Protein AF-A0A643K6E1-F1 (afdb_monomer_lite)

Radius of gyration: 36.82 Å; chains: 1; bounding box: 68×81×130 Å

pLDDT: mean 70.3, std 24.77, range [19.83, 98.0]

Sequence (650 aa):
MRYVAIFIIVLSTVAVGVPTPVGAVDEVTYEGALITMPAPTERKHLENTEQILSAVGIETKQHASMFFLRDGTQYLVLSDTEPSVGEATVSGVEVLPADGGMGIIAASDLDIDETGTKVPLEKVEKNPEQYKFQFIQVTGSITQLSHTIDAADGKYVVQESTAGISETREPFSLIEGPGREGRWATVNLSMAKQEGNLDNKPAGQLPITTTSIGLSNHETRWWMSTNATVNMVVLSGGNSGVGAVVGTVTPLSTKVSSLEELSAHSGEVVMVTTNAVGSSISSQETLLSATRCAPSSITNPVTGCLPVPTDGVVHSGVLFDPSVQKPTDLVYYAGVSNKIQNTPVTPEKGTYRLTGRVVDASRIDPRLEGSALIVYDRERVGGLATSSRIANQAESKLTEYIQEQQLSSESEWNTIEASASASASVNNQTTTPSSGSNRTNQTGTSAPTNSNTSDGNEASQETSQPPNASVVDAEFTQNPISSDSTTLQVTIENTGGAGSTIVDVTVGSSSSSEKLKVPAETTVTKDVSVDFPVPSSESVSEKSVDVDVEQIDVGTLTWRSPDKPLNKANPVSSVTNSLQKVAGDEETREILGVYTGLFGGVLLVSAVIVSLIDMVGKLLGKPRLEMEYELHLWVSAVVVLGFTYLLLPT

Structure (mmCIF, N/CA/C/O backbone):
data_AF-A0A643K6E1-F1
#
_entry.id   AF-A0A643K6E1-F1
#
loop_
_atom_site.group_PDB
_atom_site.id
_atom_site.type_symbol
_atom_site.label_atom_id
_atom_site.label_alt_id
_atom_site.label_comp_id
_atom_site.label_asym_id
_atom_site.label_entity_id
_atom_site.label_seq_id
_atom_site.pdbx_PDB_ins_code
_atom_site.Cartn_x
_atom_site.Cartn_y
_atom_site.Cartn_z
_atom_site.occupancy
_atom_site.B_iso_or_equiv
_atom_site.auth_seq_id
_atom_site.auth_comp_id
_atom_site.auth_asym_id
_atom_site.auth_atom_id
_atom_site.pdbx_PDB_model_num
ATOM 1 N N . MET A 1 1 ? -4.272 29.211 14.177 1.00 30.44 1 MET A N 1
ATOM 2 C CA . MET A 1 1 ? -3.377 28.794 15.284 1.00 30.44 1 MET A CA 1
ATOM 3 C C . MET A 1 1 ? -4.156 28.508 16.573 1.00 30.44 1 MET A C 1
ATOM 5 O O . MET A 1 1 ? -3.934 29.158 17.584 1.00 30.44 1 MET A O 1
ATOM 9 N N . ARG A 1 2 ? -5.073 27.538 16.530 1.00 28.27 2 ARG A N 1
ATOM 10 C CA . ARG A 1 2 ? -5.650 26.755 17.642 1.00 28.27 2 ARG A CA 1
ATOM 11 C C . ARG A 1 2 ? -6.200 25.486 16.967 1.00 28.27 2 ARG A C 1
ATOM 13 O O . ARG A 1 2 ? -6.609 25.610 15.818 1.00 28.27 2 ARG A O 1
ATOM 20 N N . TYR A 1 3 ? -6.178 24.342 17.650 1.00 29.16 3 TYR A N 1
ATOM 21 C CA . TYR A 1 3 ? -6.481 22.980 17.159 1.00 29.16 3 TYR A CA 1
ATOM 22 C C . TYR A 1 3 ? -5.308 22.232 16.510 1.00 29.16 3 TYR A C 1
ATOM 24 O O . TYR A 1 3 ? -5.228 22.180 15.297 1.00 29.16 3 TYR A O 1
ATOM 32 N N . VAL A 1 4 ? -4.424 21.663 17.339 1.00 26.27 4 VAL A N 1
ATOM 33 C CA . VAL A 1 4 ? -3.998 20.244 17.315 1.00 26.27 4 VAL A CA 1
ATOM 34 C C . VAL A 1 4 ? -3.406 19.976 18.703 1.00 26.27 4 VAL A C 1
ATOM 36 O O . VAL A 1 4 ? -2.278 20.353 18.996 1.00 26.27 4 VAL A O 1
ATOM 39 N N . ALA A 1 5 ? -4.216 19.426 19.602 1.00 26.98 5 ALA A N 1
ATOM 40 C CA . ALA A 1 5 ? -3.776 18.900 20.894 1.00 26.98 5 ALA A CA 1
ATOM 41 C C . ALA A 1 5 ? -4.833 17.911 21.397 1.00 26.98 5 ALA A C 1
ATOM 43 O O . ALA A 1 5 ? -5.481 18.136 22.412 1.00 26.98 5 ALA A O 1
ATOM 44 N N . ILE A 1 6 ? -5.063 16.844 20.633 1.00 32.84 6 ILE A N 1
ATOM 45 C CA . ILE A 1 6 ? -5.783 15.659 21.104 1.00 32.84 6 ILE A CA 1
ATOM 46 C C . ILE A 1 6 ? -5.034 14.459 20.536 1.00 32.84 6 ILE A C 1
ATOM 48 O O . ILE A 1 6 ? -5.411 13.958 19.491 1.00 32.84 6 ILE A O 1
ATOM 52 N N . PHE A 1 7 ? -3.928 14.066 21.174 1.00 31.38 7 PHE A N 1
ATOM 53 C CA . PHE A 1 7 ? -3.406 12.692 21.115 1.00 31.38 7 PHE A CA 1
ATOM 54 C C . PHE A 1 7 ? -2.335 12.443 22.191 1.00 31.38 7 PHE A C 1
ATOM 56 O O . PHE A 1 7 ? -1.232 12.002 21.910 1.00 31.38 7 PHE A O 1
ATOM 63 N N . ILE A 1 8 ? -2.653 12.733 23.456 1.00 26.69 8 ILE A N 1
ATOM 64 C CA . ILE A 1 8 ? -1.998 12.108 24.618 1.00 26.69 8 ILE A CA 1
ATOM 65 C C . ILE A 1 8 ? -3.098 11.914 25.664 1.00 26.69 8 ILE A C 1
ATOM 67 O O . ILE A 1 8 ? -3.425 12.834 26.411 1.00 26.69 8 ILE A O 1
ATOM 71 N N . ILE A 1 9 ? -3.717 10.732 25.688 1.00 31.22 9 ILE A N 1
ATOM 72 C CA . ILE A 1 9 ? -4.581 10.348 26.805 1.00 31.22 9 ILE A CA 1
ATOM 73 C C . ILE A 1 9 ? -3.677 10.100 28.013 1.00 31.22 9 ILE A C 1
ATOM 75 O O . ILE A 1 9 ? -2.795 9.241 28.007 1.00 31.22 9 ILE A O 1
ATOM 79 N N . VAL A 1 10 ? -3.909 10.915 29.035 1.00 28.48 10 VAL A N 1
ATOM 80 C CA . VAL A 1 10 ? -3.320 10.856 30.368 1.00 28.48 10 VAL A CA 1
ATOM 81 C C . VAL A 1 10 ? -3.734 9.540 31.029 1.00 28.48 10 VAL A C 1
ATOM 83 O O . VAL A 1 10 ? -4.832 9.415 31.561 1.00 28.48 10 VAL A O 1
ATOM 86 N N . LEU A 1 11 ? -2.843 8.548 31.001 1.00 36.69 11 LEU A N 1
ATOM 87 C CA . LEU A 1 11 ? -2.922 7.369 31.860 1.00 36.69 11 LEU A CA 1
ATOM 88 C C . LEU A 1 11 ? -2.143 7.670 33.146 1.00 36.69 11 LEU A C 1
ATOM 90 O O . LEU A 1 11 ? -0.964 7.349 33.282 1.00 36.69 11 LEU A O 1
ATOM 94 N N . SER A 1 12 ? -2.790 8.341 34.092 1.00 32.84 12 SER A N 1
ATOM 95 C CA . SER A 1 12 ? -2.248 8.491 35.440 1.00 32.84 12 SER A CA 1
ATOM 96 C C . SER A 1 12 ? -3.366 8.399 36.467 1.00 32.84 12 SER A C 1
ATOM 98 O O . SER A 1 12 ? -4.332 9.152 36.402 1.00 32.84 12 SER A O 1
ATOM 100 N N . THR A 1 13 ? -3.157 7.506 37.438 1.00 34.38 13 THR A N 1
ATOM 101 C CA . THR A 1 13 ? -3.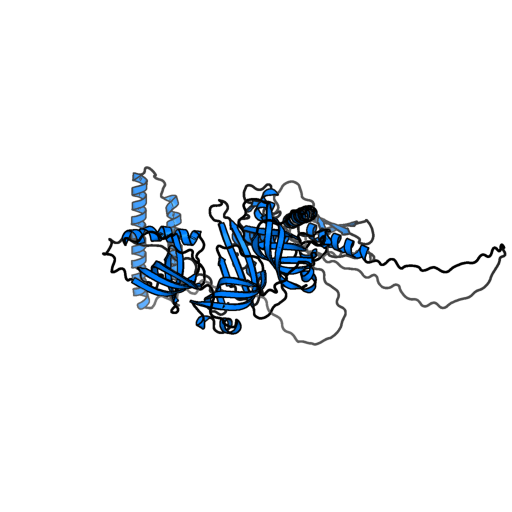959 7.239 38.645 1.00 34.38 13 THR A CA 1
ATOM 102 C C . THR A 1 13 ? -5.128 6.255 38.508 1.00 34.38 13 THR A C 1
ATOM 104 O O . THR A 1 13 ? -6.267 6.564 38.831 1.00 34.38 13 THR A O 1
ATOM 107 N N . VAL A 1 14 ? -4.816 4.989 38.205 1.00 36.59 14 VAL A N 1
ATOM 108 C CA . VAL A 1 14 ? -5.531 3.902 38.897 1.00 36.59 14 VAL A CA 1
ATOM 109 C C . VAL A 1 14 ? -4.905 3.803 40.285 1.00 36.59 14 VAL A C 1
ATOM 111 O O . VAL A 1 14 ? -3.856 3.191 40.483 1.00 36.59 14 VAL A O 1
ATOM 114 N N . ALA A 1 15 ? -5.496 4.510 41.246 1.00 35.00 15 ALA A N 1
ATOM 115 C CA . ALA A 1 15 ? -5.230 4.246 42.648 1.00 35.00 15 ALA A CA 1
ATOM 116 C C . ALA A 1 15 ? -5.708 2.820 42.949 1.00 35.00 15 ALA A C 1
ATOM 118 O O . ALA A 1 15 ? -6.828 2.453 42.600 1.00 35.00 15 ALA A O 1
ATOM 119 N N . VAL A 1 16 ? -4.844 2.026 43.582 1.00 39.56 16 VAL A N 1
ATOM 120 C CA . VAL A 1 16 ? -5.116 0.659 44.038 1.00 39.56 16 VAL A CA 1
ATOM 121 C C . VAL A 1 16 ? -6.175 0.715 45.147 1.00 39.56 16 VAL A C 1
ATOM 123 O O . VAL A 1 16 ? -5.867 0.727 46.337 1.00 39.56 16 VAL A O 1
ATOM 126 N N . GLY A 1 17 ? -7.437 0.838 44.744 1.00 35.78 17 GLY A N 1
ATOM 127 C CA . GLY A 1 17 ? -8.606 0.603 45.574 1.00 35.78 17 GLY A CA 1
ATOM 128 C C . GLY A 1 17 ? -8.909 -0.891 45.594 1.00 35.78 17 GLY A C 1
ATOM 129 O O . GLY A 1 17 ? -8.866 -1.554 44.563 1.00 35.78 17 GLY A O 1
ATOM 130 N N . VAL A 1 18 ? -9.169 -1.418 46.788 1.00 35.84 18 VAL A N 1
ATOM 131 C CA . VAL A 1 18 ? -9.588 -2.802 47.060 1.00 35.84 18 VAL A CA 1
ATOM 132 C C . VAL A 1 18 ? -10.660 -3.253 46.048 1.00 35.84 18 VAL A C 1
ATOM 134 O O . VAL A 1 18 ? -11.590 -2.478 45.821 1.00 35.84 18 VAL A O 1
ATOM 137 N N . PRO A 1 19 ? -10.575 -4.470 45.466 1.00 41.50 19 PRO A N 1
ATOM 138 C CA . PRO A 1 19 ? -11.541 -4.935 44.478 1.00 41.50 19 PRO A CA 1
ATOM 139 C C . PRO A 1 19 ? -12.927 -5.003 45.119 1.00 41.50 19 PRO A C 1
ATOM 141 O O . PRO A 1 19 ? -13.201 -5.854 45.969 1.00 41.50 19 PRO A O 1
ATOM 144 N N . THR A 1 20 ? -13.811 -4.090 44.727 1.00 46.34 20 THR A N 1
ATOM 145 C CA . THR A 1 20 ? -15.245 -4.330 44.826 1.00 46.34 20 THR A CA 1
ATOM 146 C C . THR A 1 20 ? -15.562 -5.568 43.984 1.00 46.34 20 THR A C 1
ATOM 148 O O . THR A 1 20 ? -14.918 -5.774 42.953 1.00 46.34 20 THR A O 1
ATOM 151 N N . PRO A 1 21 ? -16.492 -6.434 44.425 1.00 45.69 21 PRO A N 1
ATOM 152 C CA . PRO A 1 21 ? -16.879 -7.603 43.649 1.00 45.69 21 PRO A CA 1
ATOM 153 C C . PRO A 1 21 ? -17.291 -7.121 42.263 1.00 45.69 21 PRO A C 1
ATOM 155 O O . PRO A 1 21 ? -18.186 -6.281 42.153 1.00 45.69 21 PRO A O 1
ATOM 158 N N . VAL A 1 22 ? -16.564 -7.582 41.243 1.00 56.34 22 VAL A N 1
ATOM 159 C CA . VAL A 1 22 ? -16.820 -7.208 39.857 1.00 56.34 22 VAL A CA 1
ATOM 160 C C . VAL A 1 22 ? -18.283 -7.533 39.578 1.00 56.34 22 VAL A C 1
ATOM 162 O O . VAL A 1 22 ? -18.730 -8.662 39.799 1.00 56.34 22 VAL A O 1
ATOM 165 N N . GLY A 1 23 ? -19.038 -6.482 39.249 1.00 50.19 23 GLY A N 1
ATOM 166 C CA . GLY A 1 23 ? -20.464 -6.545 38.965 1.00 50.19 23 GLY A CA 1
ATOM 167 C C . GLY A 1 23 ? -20.748 -7.482 37.799 1.00 50.19 23 GLY A C 1
ATOM 168 O O . GLY A 1 23 ? -19.832 -7.895 37.093 1.00 50.19 23 GLY A O 1
ATOM 169 N N . ALA A 1 24 ? -22.020 -7.850 37.659 1.00 52.28 24 ALA A N 1
ATOM 170 C CA . ALA A 1 24 ? -22.504 -8.773 36.644 1.00 52.28 24 ALA A CA 1
ATOM 171 C C . ALA A 1 24 ? -21.854 -8.511 35.279 1.00 52.28 24 ALA A C 1
ATOM 173 O O . ALA A 1 24 ? -21.830 -7.391 34.779 1.00 52.28 24 ALA A O 1
ATOM 174 N N . VAL A 1 25 ? -21.283 -9.581 34.749 1.00 68.00 25 VAL A N 1
ATOM 175 C CA . VAL A 1 25 ? -20.684 -9.654 33.433 1.00 68.00 25 VAL A CA 1
ATOM 176 C C . VAL A 1 25 ? -21.847 -9.774 32.453 1.00 68.00 25 VAL A C 1
ATOM 178 O O . VAL A 1 25 ? -22.399 -10.864 32.299 1.00 68.00 25 VAL A O 1
ATOM 181 N N . ASP A 1 26 ? -22.289 -8.653 31.890 1.00 83.31 26 ASP A N 1
ATOM 182 C CA . ASP A 1 26 ? -23.425 -8.652 30.973 1.00 83.31 26 ASP A CA 1
ATOM 183 C C . ASP A 1 26 ? -22.964 -9.128 29.590 1.00 83.31 26 ASP A C 1
ATOM 185 O O . ASP A 1 26 ? -21.972 -8.653 29.026 1.00 83.31 26 ASP A O 1
ATOM 189 N N . GLU A 1 27 ? -23.678 -10.123 29.065 1.00 92.06 27 GLU A N 1
ATOM 190 C CA . GLU A 1 27 ? -23.524 -10.549 27.681 1.00 92.06 27 GLU A CA 1
ATOM 191 C C . GLU A 1 27 ? -24.198 -9.508 26.786 1.00 92.06 27 GLU A C 1
ATOM 193 O O . GLU A 1 27 ? -25.375 -9.176 26.964 1.00 92.06 27 GLU A O 1
ATOM 198 N N . VAL A 1 28 ? -23.435 -8.972 25.842 1.00 95.88 28 VAL A N 1
ATOM 199 C CA . VAL A 1 28 ? -23.847 -7.884 24.961 1.00 95.88 28 VAL A CA 1
ATOM 200 C C . VAL A 1 28 ? -23.646 -8.281 23.510 1.00 95.88 28 VAL A C 1
ATOM 202 O O . VAL A 1 28 ? -22.704 -8.997 23.166 1.00 95.88 28 VAL A O 1
ATOM 205 N N . THR A 1 29 ? -24.521 -7.760 22.656 1.00 97.44 29 THR A N 1
ATOM 206 C CA . THR A 1 29 ? -24.349 -7.776 21.206 1.00 97.44 29 THR A CA 1
ATOM 207 C C . THR A 1 29 ? -24.508 -6.354 20.700 1.00 97.44 29 THR A C 1
ATOM 209 O O . THR A 1 29 ? -25.541 -5.722 20.929 1.00 97.44 29 THR A O 1
ATOM 212 N N . TYR A 1 30 ? -23.490 -5.862 20.003 1.00 97.50 30 TYR A N 1
ATOM 213 C CA . TYR A 1 30 ? -23.473 -4.524 19.433 1.00 97.50 30 TYR A CA 1
ATOM 214 C C . TYR A 1 30 ? -23.131 -4.558 17.945 1.00 97.50 30 TYR A C 1
ATOM 216 O O . TYR A 1 30 ? -22.330 -5.375 17.500 1.00 97.50 30 TYR A O 1
ATOM 224 N N . GLU A 1 31 ? -23.698 -3.615 17.197 1.00 97.38 31 GLU A N 1
ATOM 225 C CA . GLU A 1 31 ? -23.389 -3.363 15.787 1.00 97.38 31 GLU A CA 1
ATOM 226 C C . GLU A 1 31 ? -22.720 -1.991 15.649 1.00 97.38 31 GLU A C 1
ATOM 228 O O . GLU A 1 31 ? -23.156 -1.006 16.258 1.00 97.38 31 GLU A O 1
ATOM 233 N N . GLY A 1 32 ? -21.663 -1.910 14.848 1.00 96.62 32 GLY A N 1
ATOM 234 C CA . GLY A 1 32 ? -20.871 -0.691 14.723 1.00 96.62 32 GLY A CA 1
ATOM 235 C C . GLY A 1 32 ? -19.758 -0.801 13.691 1.00 96.62 32 GLY A C 1
ATOM 236 O O . GLY A 1 32 ? -19.738 -1.713 12.873 1.00 96.62 32 GLY A O 1
ATOM 237 N N . ALA A 1 33 ? -18.827 0.146 13.719 1.00 96.38 33 ALA A N 1
ATOM 238 C CA . ALA A 1 33 ? -17.648 0.136 12.862 1.00 96.38 33 ALA A CA 1
ATOM 239 C C . ALA A 1 33 ? -16.416 -0.324 13.648 1.00 96.38 33 ALA A C 1
ATOM 241 O O . ALA A 1 33 ? -16.124 0.222 14.713 1.00 96.38 33 ALA A O 1
ATOM 242 N N . LEU A 1 34 ? -15.676 -1.291 13.110 1.00 95.69 34 LEU A N 1
ATOM 243 C CA . LEU A 1 34 ? -14.407 -1.765 13.656 1.00 95.69 34 LEU A CA 1
ATOM 244 C C . LEU A 1 34 ? -13.241 -1.120 12.900 1.00 95.69 34 LEU A C 1
ATOM 246 O O . LEU A 1 34 ? -13.267 -1.014 11.674 1.00 95.69 34 LEU A O 1
ATOM 250 N N . ILE A 1 35 ? -12.198 -0.714 13.622 1.00 92.81 35 ILE A N 1
ATOM 251 C CA . ILE A 1 35 ? -10.912 -0.319 13.044 1.00 92.81 35 ILE A CA 1
ATOM 252 C C . ILE A 1 35 ? -9.769 -1.094 13.707 1.00 92.81 35 ILE A C 1
ATOM 254 O O . ILE A 1 35 ? -9.755 -1.319 14.922 1.00 92.81 35 ILE A O 1
ATOM 258 N N . THR A 1 36 ? -8.772 -1.443 12.901 1.00 89.81 36 THR A N 1
ATOM 259 C CA . THR A 1 36 ? -7.533 -2.084 13.348 1.00 89.81 36 THR A CA 1
ATOM 260 C C . THR A 1 36 ? -6.634 -1.085 14.079 1.00 89.81 36 THR A C 1
ATOM 262 O O . THR A 1 36 ? -6.594 0.099 13.735 1.00 89.81 36 THR A O 1
ATOM 265 N N . MET A 1 37 ? -5.876 -1.553 15.071 1.00 84.94 37 MET A N 1
ATOM 266 C CA . MET A 1 37 ? -4.934 -0.729 15.838 1.00 84.94 37 MET A CA 1
ATOM 267 C C . MET A 1 37 ? -3.498 -1.120 15.508 1.00 84.94 37 MET A C 1
ATOM 269 O O . MET A 1 37 ? -3.227 -2.310 15.584 1.00 84.94 37 MET A O 1
ATOM 273 N N . PRO A 1 38 ? -2.554 -0.177 15.294 1.00 77.56 38 PRO A N 1
ATOM 274 C CA . PRO A 1 38 ? -1.144 -0.494 15.042 1.00 77.56 38 PRO A CA 1
ATOM 275 C C . PRO A 1 38 ? -0.598 -1.549 16.012 1.00 77.56 38 PRO A C 1
ATOM 277 O O . PRO A 1 38 ? -0.827 -1.433 17.213 1.00 77.56 38 PRO A O 1
ATOM 280 N N . ALA A 1 39 ? 0.168 -2.534 15.528 1.00 78.94 39 ALA A N 1
ATOM 281 C CA . ALA A 1 39 ? 0.534 -3.724 16.312 1.00 78.94 39 ALA A CA 1
ATOM 282 C C . ALA A 1 39 ? 1.206 -3.401 17.666 1.00 78.94 39 ALA A C 1
ATOM 284 O O . ALA A 1 39 ? 0.976 -4.100 18.653 1.00 78.94 39 ALA A O 1
ATOM 285 N N . PRO A 1 40 ? 2.023 -2.338 17.782 1.00 76.50 40 PRO A N 1
ATOM 286 C CA . PRO A 1 40 ? 2.565 -1.922 19.073 1.00 76.50 40 PRO A CA 1
ATOM 287 C C . PRO A 1 40 ? 1.504 -1.376 20.038 1.00 76.50 40 PRO A C 1
ATOM 289 O O . PRO A 1 40 ? 1.577 -1.621 21.241 1.00 76.50 40 PRO A O 1
ATOM 292 N N . THR A 1 41 ? 0.518 -0.649 19.514 1.00 83.69 41 THR A N 1
ATOM 293 C CA . THR A 1 41 ? -0.631 -0.138 20.268 1.00 83.69 41 THR A CA 1
ATOM 294 C C . THR A 1 41 ? -1.549 -1.287 20.676 1.00 83.69 41 THR A C 1
ATOM 296 O O . THR A 1 41 ? -1.894 -1.386 21.850 1.00 83.69 41 THR A O 1
ATOM 299 N N . GLU A 1 42 ? -1.869 -2.192 19.747 1.00 89.31 42 GLU A N 1
ATOM 300 C CA . GLU A 1 42 ? -2.631 -3.421 19.996 1.00 89.31 42 GLU A CA 1
ATOM 301 C C . GLU A 1 42 ? -1.998 -4.241 21.126 1.00 89.31 42 GLU A C 1
ATOM 303 O O . GLU A 1 42 ? -2.641 -4.500 22.141 1.00 89.31 42 GLU A O 1
ATOM 308 N N . ARG A 1 43 ? -0.701 -4.556 21.016 1.00 89.38 43 ARG A N 1
ATOM 309 C CA . ARG A 1 43 ? 0.038 -5.312 22.037 1.00 89.38 43 ARG A CA 1
ATOM 310 C C . ARG A 1 43 ? -0.007 -4.637 23.402 1.00 89.38 43 ARG A C 1
ATOM 312 O O . ARG A 1 43 ? -0.254 -5.299 24.402 1.00 89.38 43 ARG A O 1
ATOM 319 N N . LYS A 1 44 ? 0.179 -3.315 23.448 1.00 89.81 44 LYS A N 1
ATOM 320 C CA . LYS A 1 44 ? 0.072 -2.546 24.693 1.00 89.81 44 LYS A CA 1
ATOM 321 C C . LYS A 1 44 ? -1.331 -2.654 25.300 1.00 89.81 44 LYS A C 1
ATOM 323 O O . LYS A 1 44 ? -1.457 -2.720 26.519 1.00 89.81 44 LYS A O 1
ATOM 328 N N . HIS A 1 45 ? -2.386 -2.658 24.486 1.00 93.31 45 HIS A N 1
ATOM 329 C CA . HIS A 1 45 ? -3.750 -2.865 24.973 1.00 93.31 45 HIS A CA 1
ATOM 330 C C . HIS A 1 45 ? -3.976 -4.290 25.478 1.00 93.31 45 HIS A C 1
ATOM 332 O O . HIS A 1 45 ? -4.546 -4.446 26.556 1.00 93.31 45 HIS A O 1
ATOM 338 N N . LEU A 1 46 ? -3.478 -5.304 24.770 1.00 94.12 46 LEU A N 1
ATOM 339 C CA . LEU A 1 46 ? -3.532 -6.700 25.208 1.00 94.12 46 LEU A CA 1
ATOM 340 C C . LEU A 1 46 ? -2.821 -6.892 26.559 1.00 94.12 46 LEU A C 1
ATOM 342 O O . LEU A 1 46 ? -3.429 -7.383 27.505 1.00 94.12 46 LEU A O 1
ATOM 346 N N . GLU A 1 47 ? -1.589 -6.394 26.698 1.00 93.50 47 GLU A N 1
ATOM 347 C CA . GLU A 1 47 ? -0.813 -6.448 27.949 1.00 93.50 47 GLU A CA 1
ATOM 348 C C . GLU A 1 47 ? -1.523 -5.723 29.108 1.00 93.50 47 GLU A C 1
ATOM 350 O O . GLU A 1 47 ? -1.584 -6.224 30.231 1.00 93.50 47 GLU A O 1
ATOM 355 N N . ASN A 1 48 ? -2.102 -4.544 28.848 1.00 92.50 48 ASN A N 1
ATOM 356 C CA . ASN A 1 48 ? -2.802 -3.770 29.877 1.00 92.50 48 ASN A CA 1
ATOM 357 C C . ASN A 1 48 ? -4.142 -4.393 30.297 1.00 92.50 48 ASN A C 1
ATOM 359 O O . ASN A 1 48 ? -4.604 -4.144 31.411 1.00 92.50 48 ASN A O 1
ATOM 363 N N . THR A 1 49 ? -4.787 -5.163 29.417 1.00 94.12 49 THR A N 1
ATOM 364 C CA . THR A 1 49 ? -6.106 -5.761 29.679 1.00 94.12 49 THR A CA 1
ATOM 365 C C . THR A 1 49 ? -6.032 -7.200 30.178 1.00 94.12 49 THR A C 1
ATOM 367 O O . THR A 1 49 ? -6.980 -7.652 30.815 1.00 94.12 49 THR A O 1
ATOM 370 N N . GLU A 1 50 ? -4.903 -7.894 30.012 1.00 93.88 50 GLU A N 1
ATOM 371 C CA . GLU A 1 50 ? -4.689 -9.267 30.491 1.00 93.88 50 GLU A CA 1
ATOM 372 C C . GLU A 1 50 ? -5.016 -9.442 31.985 1.00 93.88 50 GLU A C 1
ATOM 374 O O . GLU A 1 50 ? -5.700 -10.393 32.373 1.00 93.88 50 GLU A O 1
ATOM 379 N N . GLN A 1 51 ? -4.589 -8.499 32.834 1.00 90.69 51 GLN A N 1
ATOM 380 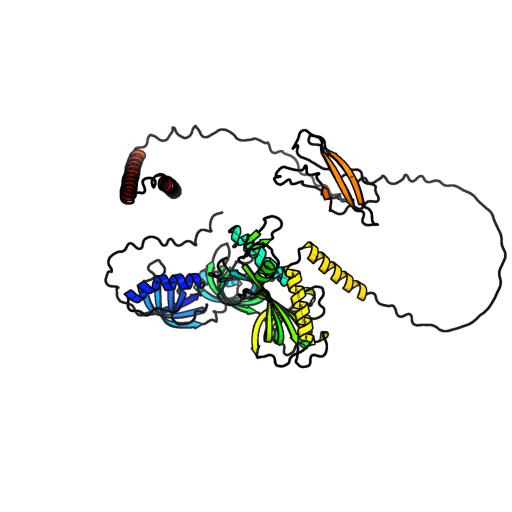C CA . GLN A 1 51 ? -4.888 -8.541 34.272 1.00 90.69 51 GLN A CA 1
ATOM 381 C C . GLN A 1 51 ? -6.379 -8.344 34.561 1.00 90.69 51 GLN A C 1
ATOM 383 O O . GLN A 1 51 ? -6.909 -8.955 35.489 1.00 90.69 51 GLN A O 1
ATOM 388 N N . ILE A 1 52 ? -7.052 -7.511 33.761 1.00 90.88 52 ILE A N 1
ATOM 389 C CA . ILE A 1 52 ? -8.487 -7.243 33.891 1.00 90.88 52 ILE A CA 1
ATOM 390 C C . ILE A 1 52 ? -9.269 -8.503 33.507 1.00 90.88 52 ILE A C 1
ATOM 392 O O . ILE A 1 52 ? -10.084 -8.961 34.304 1.00 90.88 52 ILE A O 1
ATOM 396 N N . LEU A 1 53 ? -8.965 -9.110 32.352 1.00 92.19 53 LEU A N 1
ATOM 397 C CA . LEU A 1 53 ? -9.594 -10.353 31.887 1.00 92.19 53 LEU A CA 1
ATOM 398 C C . LEU A 1 53 ? -9.398 -11.501 32.882 1.00 92.19 53 LEU A C 1
ATOM 400 O O . LEU A 1 53 ? -10.358 -12.171 33.265 1.00 92.19 53 LEU A O 1
ATOM 404 N N . SER A 1 54 ? -8.173 -11.661 33.386 1.00 91.31 54 SER A N 1
ATOM 405 C CA . SER A 1 54 ? -7.847 -12.683 34.385 1.00 91.31 54 SER A CA 1
ATOM 406 C C . SER A 1 54 ? -8.637 -12.497 35.684 1.00 91.31 54 SER A C 1
ATOM 408 O O . SER A 1 54 ? -9.086 -13.476 36.281 1.00 91.31 54 SER A O 1
ATOM 410 N N . ALA A 1 55 ? -8.838 -11.250 36.126 1.00 90.38 55 ALA A N 1
ATOM 411 C CA . ALA A 1 55 ? -9.596 -10.945 37.340 1.00 90.38 55 ALA A CA 1
ATOM 412 C C . ALA A 1 55 ? -11.092 -11.283 37.216 1.00 90.38 55 ALA A C 1
ATOM 414 O O . ALA A 1 55 ? -11.726 -11.589 38.226 1.00 90.38 55 ALA A O 1
ATOM 415 N N . VAL A 1 56 ? -11.639 -11.261 35.997 1.00 89.62 56 VAL A N 1
ATOM 416 C CA . VAL A 1 56 ? -13.040 -11.615 35.707 1.00 89.62 56 VAL A CA 1
ATOM 417 C C . VAL A 1 56 ? -13.218 -13.049 35.199 1.00 89.62 56 VAL A C 1
ATOM 419 O O . VAL A 1 56 ? -14.336 -13.462 34.905 1.00 89.62 56 VAL A O 1
ATOM 422 N N . GLY A 1 57 ? -12.137 -13.833 35.140 1.00 92.69 57 GLY A N 1
ATOM 423 C CA . GLY A 1 57 ? -12.171 -15.236 34.723 1.00 92.69 57 GLY A CA 1
ATOM 424 C C . GLY A 1 57 ? -12.379 -15.445 33.221 1.00 92.69 57 GLY A C 1
ATOM 425 O O . GLY A 1 57 ? -12.881 -16.496 32.829 1.00 92.69 57 GLY A O 1
ATOM 426 N N . ILE A 1 58 ? -12.011 -14.464 32.394 1.00 93.44 58 ILE A N 1
ATOM 427 C CA . ILE A 1 58 ? -12.058 -14.549 30.931 1.00 93.44 58 ILE A CA 1
ATOM 428 C C . ILE A 1 58 ? -10.655 -14.869 30.410 1.00 93.44 58 ILE A C 1
ATOM 430 O O . ILE A 1 58 ? -9.665 -14.308 30.882 1.00 93.44 58 ILE A O 1
ATOM 434 N N . GLU A 1 59 ? -10.570 -15.781 29.443 1.00 93.31 59 GLU A N 1
ATOM 435 C CA . GLU A 1 59 ? -9.307 -16.119 28.784 1.00 93.31 59 GLU A CA 1
ATOM 436 C C . GLU A 1 59 ? -8.737 -14.919 28.019 1.00 93.31 59 GLU A C 1
ATOM 438 O O . GLU A 1 59 ? -9.472 -14.081 27.488 1.00 93.31 59 GLU A O 1
ATOM 443 N N . THR A 1 60 ? -7.409 -14.830 27.965 1.00 92.38 60 THR A N 1
ATOM 444 C CA . THR A 1 60 ? -6.728 -13.786 27.201 1.00 92.38 60 THR A CA 1
ATOM 445 C C . THR A 1 60 ? -7.019 -13.935 25.714 1.00 92.38 60 THR A C 1
ATOM 447 O O . THR A 1 60 ? -7.094 -15.041 25.183 1.00 92.38 60 THR A O 1
ATOM 450 N N . LYS A 1 61 ? -7.186 -12.796 25.046 1.00 95.12 61 LYS A N 1
ATOM 451 C CA . LYS A 1 61 ? -7.465 -12.713 23.612 1.00 95.12 61 LYS A CA 1
ATOM 452 C C . LYS A 1 61 ? -6.197 -12.412 22.827 1.00 95.12 61 LYS A C 1
ATOM 454 O O . LYS A 1 61 ? -5.226 -11.910 23.393 1.00 95.12 61 LYS A O 1
ATOM 459 N N . GLN A 1 62 ? -6.206 -12.728 21.537 1.00 95.06 62 GLN A N 1
ATOM 460 C CA . GLN A 1 62 ? -5.034 -12.551 20.671 1.00 95.06 62 GLN A CA 1
ATOM 461 C C . GLN A 1 62 ? -4.983 -11.188 19.987 1.00 95.06 62 GLN A C 1
ATOM 463 O O . GLN A 1 62 ? -3.892 -10.719 19.667 1.00 95.06 62 GLN A O 1
ATOM 468 N N . HIS A 1 63 ? -6.140 -10.556 19.801 1.00 95.69 63 HIS A N 1
ATOM 469 C CA . HIS A 1 63 ? -6.278 -9.327 19.037 1.00 95.69 63 HIS A CA 1
ATOM 470 C C . HIS A 1 63 ? -7.014 -8.246 19.811 1.00 95.69 63 HIS A C 1
ATOM 472 O O . HIS A 1 63 ? -7.903 -8.537 20.618 1.00 95.69 63 HIS A O 1
ATOM 478 N N . ALA A 1 64 ? -6.658 -6.992 19.538 1.00 95.62 64 ALA A N 1
ATOM 479 C CA . ALA A 1 64 ? -7.360 -5.826 20.059 1.00 95.62 64 ALA A CA 1
ATOM 480 C C . ALA A 1 64 ? -7.702 -4.841 18.936 1.00 95.62 64 ALA A C 1
ATOM 482 O O . ALA A 1 64 ? -6.892 -4.549 18.058 1.00 95.62 64 ALA A O 1
ATOM 483 N N . SER A 1 65 ? -8.924 -4.319 18.955 1.00 95.56 65 SER A N 1
ATOM 484 C CA . SER A 1 65 ? -9.431 -3.381 17.952 1.00 95.56 65 SER A CA 1
ATOM 485 C C . SER A 1 65 ? -10.274 -2.289 18.581 1.00 95.56 65 SER A C 1
ATOM 487 O O . SER A 1 65 ? -10.840 -2.469 19.659 1.00 95.56 65 SER A O 1
ATOM 489 N N . MET A 1 66 ? -10.369 -1.152 17.899 1.00 95.62 66 MET A N 1
ATOM 490 C CA . MET A 1 66 ? -11.276 -0.083 18.303 1.00 95.62 66 MET A CA 1
ATOM 491 C C . MET A 1 66 ? -12.608 -0.267 17.591 1.00 95.62 66 MET A C 1
ATOM 493 O O . MET A 1 66 ? -12.652 -0.466 16.380 1.00 95.62 66 MET A O 1
ATOM 497 N N . PHE A 1 67 ? -13.692 -0.171 18.342 1.00 97.12 67 PHE A N 1
ATOM 498 C CA . PHE A 1 67 ? -15.049 -0.337 17.852 1.00 97.12 67 PHE A CA 1
ATOM 499 C C . PHE A 1 67 ? -15.885 0.884 18.215 1.00 97.12 67 PHE A C 1
ATOM 501 O O . PHE A 1 67 ? -15.818 1.380 19.342 1.00 97.12 67 PHE A O 1
ATOM 508 N N . PHE A 1 68 ? -16.660 1.374 17.256 1.00 96.38 68 PHE A N 1
ATOM 509 C CA . PHE A 1 68 ? -17.464 2.579 17.393 1.00 96.38 68 PHE A CA 1
ATOM 510 C C . PHE A 1 68 ? -18.928 2.262 17.130 1.00 96.38 68 PHE A C 1
ATOM 512 O O . PHE A 1 68 ? -19.291 1.818 16.039 1.00 96.38 68 PHE A O 1
ATOM 519 N N . LEU A 1 69 ? -19.777 2.553 18.111 1.00 96.38 69 LEU A N 1
ATOM 520 C CA . LEU A 1 69 ? -21.219 2.582 17.908 1.00 96.38 69 LEU A CA 1
ATOM 521 C C . LEU A 1 69 ? -21.624 3.847 17.144 1.00 96.38 69 LEU A C 1
ATOM 523 O O . LEU A 1 69 ? -20.915 4.857 17.132 1.00 96.38 69 LEU A O 1
ATOM 527 N N . ARG A 1 70 ? -22.822 3.827 16.550 1.00 92.25 70 ARG A N 1
ATOM 528 C CA . ARG A 1 70 ? -23.368 4.971 15.794 1.00 92.25 70 ARG A CA 1
ATOM 529 C C . ARG A 1 70 ? -23.575 6.233 16.634 1.00 92.25 70 ARG A C 1
ATOM 531 O O . ARG A 1 70 ? -23.594 7.328 16.081 1.00 92.25 70 ARG A O 1
ATOM 538 N N . ASP A 1 71 ? -23.750 6.095 17.945 1.00 92.81 71 ASP A N 1
ATOM 539 C CA . ASP A 1 71 ? -23.865 7.226 18.874 1.00 92.81 71 ASP A CA 1
ATOM 540 C C . ASP A 1 71 ? -22.502 7.796 19.313 1.00 92.81 71 ASP A C 1
ATOM 542 O O . ASP A 1 71 ? -22.449 8.822 19.992 1.00 92.81 71 ASP A O 1
ATOM 546 N N . GLY A 1 72 ? -21.403 7.173 18.876 1.00 91.38 72 GLY A N 1
ATOM 547 C CA . GLY A 1 72 ? -20.033 7.558 19.190 1.00 91.38 72 GLY A CA 1
ATOM 548 C C . GLY A 1 72 ? -19.447 6.908 20.432 1.00 91.38 72 GLY A C 1
ATOM 549 O O . GLY A 1 72 ? -18.305 7.220 20.774 1.00 91.38 72 GLY A O 1
ATOM 550 N N . THR A 1 73 ? -20.180 5.998 21.075 1.00 95.44 73 THR A N 1
ATOM 551 C CA . THR A 1 73 ? -19.639 5.149 22.137 1.00 95.44 73 THR A CA 1
ATOM 552 C C . THR A 1 73 ? -18.489 4.306 21.590 1.00 95.44 73 THR A C 1
ATOM 554 O O . THR A 1 73 ? -18.583 3.743 20.497 1.00 95.44 73 THR A O 1
ATOM 557 N N . GLN A 1 74 ? -17.392 4.244 22.343 1.00 96.12 74 GLN A N 1
ATOM 558 C CA . GLN A 1 74 ? -16.154 3.594 21.920 1.00 96.12 74 GLN A CA 1
ATOM 559 C C . GLN A 1 74 ? -15.860 2.391 22.799 1.00 96.12 74 GLN A C 1
ATOM 561 O O . GLN A 1 74 ? -15.920 2.480 24.026 1.00 96.12 74 GLN A O 1
ATOM 566 N N . TYR A 1 75 ? -15.454 1.301 22.166 1.00 97.50 75 TYR A N 1
ATOM 567 C CA . TYR A 1 75 ? -15.038 0.083 22.835 1.00 97.50 75 TYR A CA 1
ATOM 568 C C . TYR A 1 75 ? -13.671 -0.364 22.340 1.00 97.50 75 TYR A C 1
ATOM 570 O O . TYR A 1 75 ? -13.376 -0.316 21.148 1.00 97.50 75 TYR A O 1
ATOM 578 N N . LEU A 1 76 ? -12.861 -0.852 23.270 1.00 97.50 76 LEU A N 1
ATOM 579 C CA . LEU A 1 76 ? -11.758 -1.743 22.966 1.00 97.50 76 LEU A CA 1
ATOM 580 C C . LEU A 1 76 ? -12.318 -3.167 22.893 1.00 97.50 76 LEU A C 1
ATOM 582 O O . LEU A 1 76 ? -12.750 -3.719 23.906 1.00 97.50 76 LEU A O 1
ATOM 586 N N . VAL A 1 77 ? -12.327 -3.749 21.700 1.00 97.88 77 VAL A N 1
ATOM 587 C CA . VAL A 1 77 ? -12.785 -5.121 21.465 1.00 97.88 77 VAL A CA 1
ATOM 588 C C . VAL A 1 77 ? -11.581 -6.047 21.473 1.00 97.88 77 VAL A C 1
ATOM 590 O O . VAL A 1 77 ? -10.650 -5.869 20.691 1.00 97.88 77 VAL A O 1
ATOM 593 N N . LEU A 1 78 ? -11.610 -7.032 22.363 1.00 97.88 78 LEU A N 1
ATOM 594 C CA . LEU A 1 78 ? -10.608 -8.079 22.500 1.00 97.88 78 LEU A CA 1
ATOM 595 C C . LEU A 1 78 ? -11.172 -9.361 21.884 1.00 97.88 78 LEU A C 1
ATOM 597 O O . LEU A 1 78 ? -12.235 -9.814 22.307 1.00 97.88 78 LEU A O 1
ATOM 601 N N . SER A 1 79 ? -10.495 -9.950 20.899 1.00 97.38 79 SER A N 1
ATOM 602 C CA . SER A 1 79 ? -11.013 -11.118 20.170 1.00 97.38 79 SER A CA 1
ATOM 603 C C . SER A 1 79 ? -9.916 -12.094 19.734 1.00 97.38 79 SER A C 1
ATOM 605 O O . SER A 1 79 ? -8.729 -11.776 19.791 1.00 97.38 79 SER A O 1
ATOM 607 N N . ASP A 1 80 ? -10.317 -13.298 19.325 1.00 96.75 80 ASP A N 1
ATOM 608 C CA . ASP A 1 80 ? -9.421 -14.298 18.720 1.00 96.75 80 ASP A CA 1
ATOM 609 C C . ASP A 1 80 ? -9.502 -14.304 17.183 1.00 96.75 80 ASP A C 1
ATOM 611 O O . ASP A 1 80 ? -8.792 -15.062 16.526 1.00 96.75 80 ASP A O 1
ATOM 615 N N . THR A 1 81 ? -10.365 -13.462 16.612 1.00 94.62 81 THR A N 1
ATOM 616 C CA . THR A 1 81 ? -10.499 -13.258 15.169 1.00 94.62 81 THR A CA 1
ATOM 617 C C . THR A 1 81 ? -9.514 -12.175 14.736 1.00 94.62 81 THR A C 1
ATOM 619 O O . THR A 1 81 ? -9.417 -11.133 15.385 1.00 94.62 81 THR A O 1
ATOM 622 N N . GLU A 1 82 ? -8.780 -12.413 13.647 1.00 90.44 82 GLU A N 1
ATOM 623 C CA . GLU A 1 82 ? -7.882 -11.403 13.080 1.00 90.44 82 GLU A CA 1
ATOM 624 C C . GLU A 1 82 ? -8.705 -10.175 12.654 1.00 90.44 82 GLU A C 1
ATOM 626 O O . GLU A 1 82 ? -9.698 -10.325 11.936 1.00 90.44 82 GLU A O 1
ATOM 631 N N . PRO A 1 83 ? -8.360 -8.969 13.127 1.00 86.44 83 PRO A N 1
ATOM 632 C CA . PRO A 1 83 ? -9.207 -7.813 12.918 1.00 86.44 83 PRO A CA 1
ATOM 633 C C . PRO A 1 83 ? -9.039 -7.244 11.511 1.00 86.44 83 PRO A C 1
ATOM 635 O O . PRO A 1 83 ? -7.923 -7.090 11.017 1.00 86.44 83 PRO A O 1
ATOM 638 N N . SER A 1 84 ? -10.149 -6.824 10.909 1.00 91.06 84 SER A N 1
ATOM 639 C CA . SER A 1 84 ? -10.159 -6.020 9.689 1.00 91.06 84 SER A CA 1
ATOM 640 C C . SER A 1 84 ? -11.081 -4.812 9.844 1.00 91.06 84 SER A C 1
ATOM 642 O O . SER A 1 84 ? -11.982 -4.779 10.682 1.00 91.06 84 SER A O 1
ATOM 644 N N . VAL A 1 85 ? -10.809 -3.748 9.088 1.00 91.62 85 VAL A N 1
ATOM 645 C CA . VAL A 1 85 ? -11.637 -2.538 9.134 1.00 91.62 85 VAL A CA 1
ATOM 646 C C . VAL A 1 85 ? -12.944 -2.815 8.395 1.00 91.62 85 VAL A C 1
ATOM 648 O O . VAL A 1 85 ? -12.923 -3.082 7.193 1.00 91.62 85 VAL A O 1
ATOM 651 N N . GLY A 1 86 ? -14.072 -2.688 9.087 1.00 94.75 86 GLY A N 1
ATOM 652 C CA . GLY A 1 86 ? -15.371 -3.044 8.524 1.00 94.75 86 GLY A CA 1
ATOM 653 C C . GLY A 1 86 ? -16.557 -2.614 9.376 1.00 94.75 86 GLY A C 1
ATOM 654 O O . GLY A 1 86 ? -16.399 -2.058 10.465 1.00 94.75 86 GLY A O 1
ATOM 655 N N . GLU A 1 87 ? -17.759 -2.875 8.871 1.00 96.62 87 GLU A N 1
ATOM 656 C CA . GLU A 1 87 ? -18.961 -2.918 9.706 1.00 96.62 87 GLU A CA 1
ATOM 657 C C . GLU A 1 87 ? -18.937 -4.245 10.464 1.00 96.62 87 GLU A C 1
ATOM 659 O O . GLU A 1 87 ? -18.703 -5.289 9.866 1.00 96.62 87 GLU A O 1
ATOM 664 N N . ALA A 1 88 ? -19.104 -4.213 11.780 1.00 97.38 88 ALA A N 1
ATOM 665 C CA . ALA A 1 88 ? -18.924 -5.387 12.616 1.00 97.38 88 ALA A CA 1
ATOM 666 C C . ALA A 1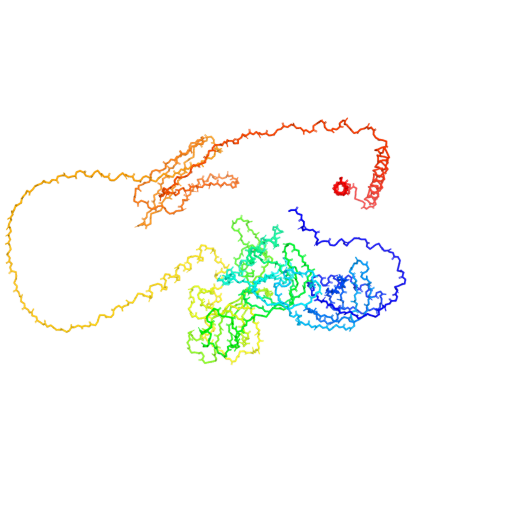 88 ? -20.082 -5.586 13.587 1.00 97.38 88 ALA A C 1
ATOM 668 O O . ALA A 1 88 ? -20.623 -4.626 14.149 1.00 97.38 88 ALA A O 1
ATOM 669 N N . THR A 1 89 ? -20.399 -6.857 13.821 1.00 97.94 89 THR A N 1
ATOM 670 C CA . THR A 1 89 ? -21.264 -7.300 14.912 1.00 97.94 89 THR A CA 1
ATOM 671 C C . THR A 1 89 ? -20.397 -7.982 15.958 1.00 97.94 89 THR A C 1
ATOM 673 O O . THR A 1 89 ? -19.762 -9.001 15.689 1.00 97.94 89 THR A O 1
ATOM 676 N N . VAL A 1 90 ? -20.359 -7.408 17.157 1.00 97.75 90 VAL A N 1
ATOM 677 C CA . VAL A 1 90 ? -19.564 -7.907 18.280 1.00 97.75 90 VAL A CA 1
ATOM 678 C C . VAL A 1 90 ? -20.512 -8.519 19.293 1.00 97.75 90 VAL A C 1
ATOM 680 O O . VAL A 1 90 ? -21.347 -7.805 19.847 1.00 97.75 90 VAL A O 1
ATOM 683 N N . SER A 1 91 ? -20.368 -9.816 19.559 1.00 97.69 91 SER A N 1
ATOM 684 C CA . SER A 1 91 ? -21.055 -10.481 20.668 1.00 97.69 91 SER A CA 1
ATOM 685 C C . SER A 1 91 ? -20.043 -10.961 21.694 1.00 97.69 91 SER A C 1
ATOM 687 O O . SER A 1 91 ? -18.987 -11.494 21.349 1.00 97.69 91 SER A O 1
ATOM 689 N N . GLY A 1 92 ? -20.341 -10.765 22.971 1.00 96.44 92 GLY A N 1
ATOM 690 C CA . GLY A 1 92 ? -19.455 -11.199 24.036 1.00 96.44 92 GLY A CA 1
ATOM 691 C C . GLY A 1 92 ? -19.774 -10.537 25.354 1.00 96.44 92 GLY A C 1
ATOM 692 O O . GLY A 1 92 ? -20.923 -10.267 25.675 1.00 96.44 92 GLY A O 1
ATOM 693 N N . VAL A 1 93 ? -18.731 -10.303 26.129 1.00 95.62 93 VAL A N 1
ATOM 694 C CA . VAL A 1 93 ? -18.831 -9.850 27.506 1.00 95.62 93 VAL A CA 1
ATOM 695 C C . VAL A 1 93 ? -18.349 -8.409 27.626 1.00 95.62 93 VAL A C 1
ATOM 697 O O . VAL A 1 93 ? -17.195 -8.121 27.302 1.00 95.62 93 VAL A O 1
ATOM 700 N N . GLU A 1 94 ? -19.186 -7.518 28.158 1.00 95.12 94 GLU A N 1
ATOM 701 C CA . GLU A 1 94 ? -18.769 -6.162 28.526 1.00 95.12 94 GLU A CA 1
ATOM 702 C C . GLU A 1 94 ? -18.034 -6.195 29.875 1.00 95.12 94 GLU A C 1
ATOM 704 O O . GLU A 1 94 ? -18.624 -6.348 30.943 1.00 95.12 94 GLU A O 1
ATOM 709 N N . VAL A 1 95 ? -16.704 -6.095 29.823 1.00 92.38 95 VAL A N 1
ATOM 710 C CA . VAL A 1 95 ? -15.824 -6.145 31.003 1.00 92.38 95 VAL A CA 1
ATOM 711 C C . VAL A 1 95 ? -15.775 -4.789 31.706 1.00 92.38 95 VAL A C 1
ATOM 713 O O . VAL A 1 95 ? -15.634 -4.713 32.927 1.00 92.38 95 VAL A O 1
ATOM 716 N N . LEU A 1 96 ? -15.868 -3.713 30.924 1.00 90.19 96 LEU A N 1
ATOM 717 C CA . LEU A 1 96 ? -15.906 -2.343 31.413 1.00 90.19 96 LEU A CA 1
ATOM 718 C C . LEU A 1 96 ? -16.905 -1.542 30.569 1.00 90.19 96 LEU A C 1
ATOM 720 O O . LEU A 1 96 ? -16.701 -1.459 29.354 1.00 90.19 96 LEU A O 1
ATOM 724 N N . PRO A 1 97 ? -17.938 -0.931 31.173 1.00 89.25 97 PRO A N 1
ATOM 725 C CA . PRO A 1 97 ? -18.877 -0.103 30.435 1.00 89.25 97 PRO A CA 1
ATOM 726 C C . PRO A 1 97 ? -18.230 1.190 29.938 1.00 89.25 97 PRO A C 1
ATOM 728 O O . PRO A 1 97 ? -17.319 1.741 30.561 1.00 89.25 97 PRO A O 1
ATOM 731 N N . ALA A 1 98 ? -18.729 1.706 28.819 1.00 86.81 98 ALA A N 1
ATOM 732 C CA . ALA A 1 98 ? -18.224 2.917 28.175 1.00 86.81 98 ALA A CA 1
ATOM 733 C C . ALA A 1 98 ? -18.774 4.227 28.791 1.00 86.81 98 ALA A C 1
ATOM 735 O O . ALA A 1 98 ? -19.043 5.183 28.066 1.00 86.81 98 ALA A O 1
ATOM 736 N N . ASP A 1 99 ? -18.941 4.294 30.120 1.00 86.00 99 ASP A N 1
ATOM 737 C CA . ASP A 1 99 ? -19.584 5.393 30.872 1.00 86.00 99 ASP A CA 1
ATOM 738 C C . ASP A 1 99 ? -18.858 6.755 30.726 1.00 86.00 99 ASP A C 1
ATOM 740 O O . ASP A 1 99 ? -18.163 7.232 31.624 1.00 86.00 99 ASP A O 1
ATOM 744 N N . GLY A 1 100 ? -19.007 7.406 29.569 1.00 76.81 100 GLY A N 1
ATOM 745 C CA . GLY A 1 100 ? -18.315 8.650 29.215 1.00 76.81 100 GLY A CA 1
ATOM 746 C C . GLY A 1 100 ? -16.848 8.467 28.803 1.00 76.81 100 GLY A C 1
ATOM 747 O O . GLY A 1 100 ? -16.114 9.453 28.708 1.00 76.81 100 GLY A O 1
ATOM 748 N N . GLY A 1 101 ? -16.420 7.228 28.558 1.00 89.25 101 GLY A N 1
ATOM 749 C CA . GLY A 1 101 ? -15.056 6.868 28.178 1.00 89.25 101 GLY A CA 1
ATOM 750 C C . GLY A 1 101 ? -15.016 5.726 27.164 1.00 89.25 101 GLY A C 1
ATOM 751 O O . GLY A 1 101 ? -15.968 5.504 26.422 1.00 89.25 101 GLY A O 1
ATOM 752 N N . MET A 1 102 ? -13.895 5.008 27.129 1.00 92.69 102 MET A N 1
ATOM 753 C CA . MET A 1 102 ? -13.736 3.805 26.312 1.00 92.69 102 MET A CA 1
ATOM 754 C C . MET A 1 102 ? -14.099 2.573 27.147 1.00 92.69 102 MET A C 1
ATOM 756 O O . MET A 1 102 ? -13.470 2.334 28.180 1.00 92.69 102 MET A O 1
ATOM 760 N N . GLY A 1 103 ? -15.092 1.805 26.701 1.00 95.50 103 GLY A N 1
ATOM 761 C CA . GLY A 1 103 ? -15.440 0.513 27.292 1.00 95.50 103 GLY A CA 1
ATOM 762 C C . GLY A 1 103 ? -14.506 -0.609 26.830 1.00 95.50 103 GLY A C 1
ATOM 763 O O . GLY A 1 103 ? -13.658 -0.413 25.958 1.00 95.50 103 GLY A O 1
ATOM 764 N N . ILE A 1 104 ? -14.664 -1.805 27.397 1.00 96.44 104 ILE A N 1
ATOM 765 C CA . ILE A 1 104 ? -13.919 -3.011 27.006 1.00 96.44 104 ILE A CA 1
ATOM 766 C C . ILE A 1 104 ? -14.903 -4.157 26.800 1.00 96.44 104 ILE A C 1
ATOM 768 O O . ILE A 1 104 ? -15.650 -4.498 27.718 1.00 96.44 104 ILE A O 1
ATOM 772 N N . ILE A 1 105 ? -14.850 -4.785 25.626 1.00 97.19 105 ILE A N 1
ATOM 773 C CA . ILE A 1 105 ? -15.608 -5.998 25.312 1.00 97.19 105 ILE A CA 1
ATOM 774 C C . ILE A 1 105 ? -14.626 -7.138 25.061 1.00 97.19 105 ILE A C 1
ATOM 776 O O . ILE A 1 105 ? -13.740 -7.026 24.216 1.00 97.19 105 ILE A O 1
ATOM 780 N N . ALA A 1 106 ? -14.802 -8.251 25.766 1.00 97.12 106 ALA A N 1
ATOM 781 C CA . ALA A 1 106 ? -14.173 -9.516 25.417 1.00 97.12 106 ALA A CA 1
ATOM 782 C C . ALA A 1 106 ? -15.126 -10.299 24.508 1.00 97.12 106 ALA A C 1
ATOM 784 O O . ALA A 1 106 ? -16.107 -10.880 24.975 1.00 97.12 106 ALA A O 1
ATOM 785 N N . ALA A 1 107 ? -14.858 -10.280 23.205 1.00 97.62 107 ALA A N 1
ATOM 786 C CA . ALA A 1 107 ? -15.712 -10.898 22.203 1.00 97.62 107 ALA A CA 1
ATOM 787 C C . ALA A 1 107 ? -15.636 -12.432 22.281 1.00 97.62 107 ALA A C 1
ATOM 789 O O . ALA A 1 107 ? -14.552 -13.030 22.330 1.00 97.62 107 ALA A O 1
ATOM 790 N N . SER A 1 108 ? -16.802 -13.069 22.290 1.00 96.50 108 SER A N 1
ATOM 791 C CA . SER A 1 108 ? -16.955 -14.499 22.018 1.00 96.50 108 SER A CA 1
ATOM 792 C C . SER A 1 108 ? -17.140 -14.758 20.524 1.00 96.50 108 SER A C 1
ATOM 794 O O . SER A 1 108 ? -16.711 -15.804 20.045 1.00 96.50 108 SER A O 1
ATOM 796 N N . ASP A 1 109 ? -17.726 -13.797 19.807 1.00 97.25 109 ASP A N 1
ATOM 797 C CA . ASP A 1 109 ? -17.945 -13.827 18.365 1.00 97.25 109 ASP A CA 1
ATOM 798 C C . ASP A 1 109 ? -17.733 -12.427 17.765 1.00 97.25 109 ASP A C 1
ATOM 800 O O . ASP A 1 109 ? -18.112 -11.412 18.362 1.00 97.25 109 ASP A O 1
ATOM 804 N N . LEU A 1 110 ? -17.097 -12.382 16.597 1.00 97.50 110 LEU A N 1
ATOM 805 C CA . LEU A 1 110 ? -16.804 -11.159 15.855 1.00 97.50 110 LEU A CA 1
ATOM 806 C C . LEU A 1 110 ? -17.024 -11.431 14.366 1.00 97.50 110 LEU A C 1
ATOM 808 O O . LEU A 1 110 ? -16.214 -12.116 13.741 1.00 97.50 110 LEU A O 1
ATOM 812 N N . ASP A 1 111 ? -18.108 -10.877 13.827 1.00 97.44 111 ASP A N 1
ATOM 813 C CA . ASP A 1 111 ? -18.438 -10.914 12.401 1.00 97.44 111 ASP A CA 1
ATOM 814 C C . ASP A 1 111 ? -18.150 -9.548 11.773 1.00 97.44 111 ASP A C 1
ATOM 816 O O . ASP A 1 111 ? -18.526 -8.523 12.348 1.00 97.44 111 ASP A O 1
ATOM 820 N N . ILE A 1 112 ? -17.465 -9.526 10.627 1.00 96.44 112 ILE A N 1
ATOM 821 C CA . ILE A 1 112 ? -16.976 -8.302 9.977 1.00 96.44 112 ILE A CA 1
ATOM 822 C C . ILE A 1 112 ? -17.357 -8.317 8.492 1.00 96.44 112 ILE A C 1
ATOM 824 O O . ILE A 1 112 ? -16.964 -9.215 7.748 1.00 96.44 112 ILE A O 1
ATOM 828 N N . ASP A 1 113 ? -18.067 -7.280 8.047 1.00 95.81 113 ASP A N 1
ATOM 829 C CA . ASP A 1 113 ? -18.311 -6.968 6.640 1.00 95.81 113 ASP A CA 1
ATOM 830 C C . ASP A 1 113 ? -17.360 -5.856 6.165 1.00 95.81 113 ASP A C 1
ATOM 832 O O . ASP A 1 113 ? -17.431 -4.699 6.587 1.00 95.81 113 ASP A O 1
ATOM 836 N N . GLU A 1 114 ? -16.467 -6.210 5.241 1.00 93.62 114 GLU A N 1
ATOM 837 C CA . GLU A 1 114 ? -15.488 -5.305 4.623 1.00 93.62 114 GLU A CA 1
ATOM 838 C C . GLU A 1 114 ? -16.062 -4.503 3.438 1.00 93.62 114 GLU A C 1
ATOM 840 O O . GLU A 1 114 ? -15.352 -3.721 2.791 1.00 93.62 114 GLU A O 1
ATOM 845 N N . THR A 1 115 ? -17.365 -4.638 3.165 1.00 94.25 115 THR A N 1
ATOM 846 C CA . THR A 1 115 ? -18.081 -3.868 2.144 1.00 94.25 115 THR A CA 1
ATOM 847 C C . THR A 1 115 ? -18.900 -2.738 2.761 1.00 94.25 115 THR A C 1
ATOM 849 O O . THR A 1 115 ? -20.003 -2.932 3.258 1.00 94.25 115 THR A O 1
ATOM 852 N N . GLY A 1 116 ? -18.401 -1.507 2.649 1.00 92.00 116 GLY A N 1
ATOM 853 C CA . GLY A 1 116 ? -19.104 -0.337 3.167 1.00 92.00 116 GLY A CA 1
ATOM 854 C C . GLY A 1 116 ? -20.369 0.017 2.379 1.00 92.00 116 GLY A C 1
ATOM 855 O O . GLY A 1 116 ? -20.502 -0.251 1.178 1.00 92.00 116 GLY A O 1
ATOM 856 N N . THR A 1 117 ? -21.287 0.729 3.033 1.00 95.38 117 THR A N 1
ATOM 857 C CA . THR A 1 117 ? -22.471 1.283 2.361 1.00 95.38 117 THR A CA 1
ATOM 858 C C . THR A 1 117 ? -22.050 2.323 1.320 1.00 95.38 117 THR A C 1
ATOM 860 O O . THR A 1 117 ? -21.344 3.278 1.635 1.00 95.38 117 THR A O 1
ATOM 863 N N . LYS A 1 118 ? -22.498 2.182 0.067 1.00 97.12 118 LYS A N 1
ATOM 864 C CA . LYS A 1 118 ? -22.134 3.103 -1.025 1.00 97.12 118 LYS A CA 1
ATOM 865 C C . LYS A 1 118 ? -22.685 4.512 -0.804 1.00 97.12 118 LYS A C 1
ATOM 867 O O . LYS A 1 118 ? -23.900 4.711 -0.782 1.00 97.12 118 LYS A O 1
ATOM 872 N N . VAL A 1 119 ? -21.794 5.501 -0.747 1.00 95.94 119 VAL A N 1
ATOM 873 C CA . VAL A 1 119 ? -22.124 6.921 -0.583 1.00 95.94 119 VAL A CA 1
ATOM 874 C C . VAL A 1 119 ? -21.348 7.760 -1.613 1.00 95.94 119 VAL A C 1
ATOM 876 O O . VAL A 1 119 ? -20.150 7.554 -1.795 1.00 95.94 119 VAL A O 1
ATOM 879 N N . PRO A 1 120 ? -21.989 8.718 -2.310 1.00 93.38 120 PRO A N 1
ATOM 880 C CA . PRO A 1 120 ? -21.275 9.690 -3.139 1.00 93.38 120 PRO A CA 1
ATOM 881 C C . PRO A 1 120 ? -20.308 10.541 -2.308 1.00 93.38 120 PRO A C 1
ATOM 883 O O . PRO A 1 120 ? -20.708 11.051 -1.259 1.00 93.38 120 PRO A O 1
ATOM 886 N N . LEU A 1 121 ? -19.082 10.748 -2.801 1.00 90.00 121 LEU A N 1
ATOM 887 C CA . LEU A 1 121 ? -18.040 11.502 -2.094 1.00 90.00 121 LEU A CA 1
ATOM 888 C C . LEU A 1 121 ? -18.514 12.910 -1.691 1.00 90.00 121 LEU A C 1
ATOM 890 O O . LEU A 1 121 ? -18.441 13.243 -0.509 1.00 90.00 121 LEU A O 1
ATOM 894 N N . GLU A 1 122 ? -19.148 13.656 -2.606 1.00 89.00 122 GLU A N 1
ATOM 895 C CA . GLU A 1 122 ? -19.756 14.971 -2.342 1.00 89.00 122 GLU A CA 1
ATOM 896 C C . GLU A 1 122 ? -20.625 15.015 -1.076 1.00 89.00 122 GLU A C 1
ATOM 898 O O . GLU A 1 122 ? -20.668 16.010 -0.349 1.00 89.00 122 GLU A O 1
ATOM 903 N N . LYS A 1 123 ? -21.388 13.942 -0.820 1.00 92.12 123 LYS A N 1
ATOM 904 C CA . LYS A 1 123 ? -22.305 13.897 0.322 1.00 92.12 123 LYS A CA 1
ATOM 905 C C . LYS A 1 123 ? -21.544 13.757 1.628 1.00 92.12 123 LYS A C 1
ATOM 907 O O . LYS A 1 123 ? -21.955 14.380 2.607 1.00 92.12 123 LYS A O 1
ATOM 912 N N . VAL A 1 124 ? -20.480 12.956 1.625 1.00 90.69 124 VAL A N 1
ATOM 913 C CA . VAL A 1 124 ? -19.597 12.763 2.778 1.00 90.69 124 VAL A CA 1
ATOM 914 C C . VAL A 1 124 ? -18.864 14.063 3.081 1.00 90.69 124 VAL A C 1
ATOM 916 O O . VAL A 1 124 ? -18.869 14.500 4.222 1.00 90.69 124 VAL A O 1
ATOM 919 N N . GLU A 1 125 ? -18.327 14.732 2.061 1.00 86.50 125 GLU A N 1
ATOM 920 C CA . GLU A 1 125 ? -17.614 16.005 2.217 1.00 86.50 125 GLU A CA 1
ATOM 921 C C . GLU A 1 125 ? -18.518 17.128 2.742 1.00 86.50 125 GLU A C 1
ATOM 923 O O . GLU A 1 125 ? -18.120 17.897 3.616 1.00 86.50 125 GLU A O 1
ATOM 928 N N . LYS A 1 126 ? -19.761 17.219 2.247 1.00 88.38 126 LYS A N 1
ATOM 929 C CA . LYS A 1 126 ? -20.718 18.251 2.680 1.00 88.38 126 LYS A CA 1
ATOM 930 C C . LYS A 1 126 ? -21.337 17.979 4.048 1.00 88.38 126 LYS A C 1
ATOM 932 O O . LYS A 1 126 ? -21.727 18.927 4.723 1.00 88.38 126 LYS A O 1
ATOM 937 N N . ASN A 1 127 ? -21.487 16.710 4.433 1.00 91.00 127 ASN A N 1
ATOM 938 C CA . ASN A 1 127 ? -22.186 16.312 5.658 1.00 91.00 127 ASN A CA 1
ATOM 939 C C . ASN A 1 127 ? -21.439 15.193 6.409 1.00 91.00 127 ASN A C 1
ATOM 941 O O . ASN A 1 127 ? -22.028 14.143 6.667 1.00 91.00 127 ASN A O 1
ATOM 945 N N . PRO A 1 128 ? -20.165 15.382 6.789 1.00 89.38 128 PRO A N 1
ATOM 946 C CA . PRO A 1 128 ? -19.359 14.307 7.371 1.00 89.38 128 PRO A CA 1
ATOM 947 C C . PRO A 1 128 ? -19.926 13.771 8.688 1.00 89.38 128 PRO A C 1
ATOM 949 O O . PRO A 1 128 ? -19.914 12.565 8.916 1.00 89.38 128 PRO A O 1
ATOM 952 N N . GLU A 1 129 ? -20.519 14.636 9.517 1.00 90.06 129 GLU A N 1
ATOM 953 C CA . GLU A 1 129 ? -21.148 14.223 10.779 1.00 90.06 129 GLU A CA 1
ATOM 954 C C . GLU A 1 129 ? -22.337 13.266 10.572 1.00 90.06 129 GLU A C 1
ATOM 956 O O . GLU A 1 129 ? -22.642 12.487 11.468 1.00 90.06 129 GLU A O 1
ATOM 961 N N . GLN A 1 130 ? -22.979 13.256 9.392 1.00 93.19 130 GLN A N 1
ATOM 962 C CA . GLN A 1 130 ? -24.034 12.282 9.076 1.00 93.19 130 GLN A CA 1
ATOM 963 C C . GLN A 1 130 ? -23.483 10.856 8.948 1.00 93.19 130 GLN A C 1
ATOM 965 O O . GLN A 1 130 ? -24.225 9.906 9.183 1.00 93.19 130 GLN A O 1
ATOM 970 N N . TYR A 1 131 ? -22.218 10.710 8.553 1.00 93.38 131 TYR A N 1
ATOM 971 C CA . TYR A 1 131 ? -21.571 9.422 8.283 1.00 93.38 131 TYR A CA 1
ATOM 972 C C . TYR A 1 131 ? -20.590 9.016 9.381 1.00 93.38 131 TYR A C 1
ATOM 974 O O . TYR A 1 131 ? -19.953 7.974 9.277 1.00 93.38 131 TYR A O 1
ATOM 982 N N . LYS A 1 132 ? -20.456 9.825 10.432 1.00 92.50 132 LYS A N 1
ATOM 983 C CA . LYS A 1 132 ? -19.542 9.562 11.538 1.00 92.50 132 LYS A CA 1
ATOM 984 C C . LYS A 1 132 ? -19.824 8.197 12.170 1.00 92.50 132 LYS A C 1
ATOM 986 O O . LYS A 1 132 ? -20.977 7.841 12.403 1.00 92.50 132 LYS A O 1
ATOM 991 N N . PHE A 1 133 ? -18.752 7.452 12.412 1.00 93.12 133 PHE A N 1
ATOM 992 C CA . PHE A 1 133 ? -18.722 6.074 12.900 1.00 93.12 133 PHE A CA 1
ATOM 993 C C . PHE A 1 133 ? -19.454 5.061 12.013 1.00 93.12 133 PHE A C 1
ATOM 995 O O . PHE A 1 133 ? -19.798 3.976 12.468 1.00 93.12 133 PHE A O 1
ATOM 1002 N N . GLN A 1 134 ? -19.685 5.393 10.740 1.00 94.50 134 GLN A N 1
ATOM 1003 C CA . GLN A 1 134 ? -20.212 4.453 9.755 1.00 94.50 134 GLN A CA 1
ATOM 1004 C C . GLN A 1 134 ? -19.105 3.988 8.825 1.00 94.50 134 GLN A C 1
ATOM 1006 O O . GLN A 1 134 ? -18.222 4.762 8.440 1.00 94.50 134 GLN A O 1
ATOM 1011 N N . PHE A 1 135 ? -19.209 2.725 8.431 1.00 95.31 135 PHE A N 1
ATOM 1012 C CA . PHE A 1 135 ? -18.379 2.138 7.402 1.00 95.31 135 PHE A CA 1
ATOM 1013 C C . PHE A 1 135 ? -19.036 2.334 6.032 1.00 95.31 135 PHE A C 1
ATOM 1015 O O . PHE A 1 135 ? -20.110 1.809 5.729 1.00 95.31 135 PHE A O 1
ATOM 1022 N N . ILE A 1 136 ? -18.409 3.166 5.208 1.00 95.50 136 ILE A N 1
ATOM 1023 C CA . ILE A 1 136 ? -18.948 3.604 3.923 1.00 95.50 136 ILE A CA 1
ATOM 1024 C C . ILE A 1 136 ? -17.992 3.276 2.787 1.00 95.50 136 ILE A C 1
ATOM 1026 O O . ILE A 1 136 ? -16.784 3.148 2.971 1.00 95.50 136 ILE A O 1
ATOM 1030 N N . GLN A 1 137 ? -18.548 3.197 1.588 1.00 96.06 137 GLN A N 1
ATOM 1031 C CA . GLN A 1 137 ? -17.815 3.025 0.351 1.00 96.06 137 GLN A CA 1
ATOM 1032 C C . GLN A 1 137 ? -17.978 4.269 -0.518 1.00 96.06 137 GLN A C 1
ATOM 1034 O O . GLN A 1 137 ? -19.090 4.603 -0.934 1.00 96.06 137 GLN A O 1
ATOM 1039 N N . VAL A 1 138 ? -16.869 4.927 -0.840 1.00 93.44 138 VAL A N 1
ATOM 1040 C CA . VAL A 1 138 ? -16.826 6.057 -1.775 1.00 93.44 138 VAL A CA 1
ATOM 1041 C C . VAL A 1 138 ? -16.074 5.666 -3.041 1.00 93.44 138 VAL A C 1
ATOM 1043 O O . VAL A 1 138 ? -15.313 4.702 -3.071 1.00 93.44 138 VAL A O 1
ATOM 1046 N N . THR A 1 139 ? -16.304 6.394 -4.127 1.00 93.25 139 THR A N 1
ATOM 1047 C CA . THR A 1 139 ? -15.524 6.260 -5.362 1.00 93.25 139 THR A CA 1
ATOM 1048 C C . THR A 1 139 ? -15.023 7.636 -5.761 1.00 93.25 139 THR A C 1
ATOM 1050 O O . THR A 1 139 ? -15.806 8.582 -5.796 1.00 93.25 139 THR A O 1
ATOM 1053 N N . GLY A 1 140 ? -13.728 7.739 -6.044 1.00 89.38 140 GLY A N 1
ATOM 1054 C CA . GLY A 1 140 ? -13.073 9.000 -6.379 1.00 89.38 140 GLY A CA 1
ATOM 1055 C C . GLY A 1 140 ? -11.638 8.792 -6.848 1.00 89.38 140 GLY A C 1
ATOM 1056 O O . GLY A 1 140 ? -11.155 7.660 -6.926 1.00 89.38 140 GLY A O 1
ATOM 1057 N N . SER A 1 141 ? -10.963 9.891 -7.170 1.00 87.62 141 SER A N 1
ATOM 1058 C CA . SER A 1 141 ? -9.531 9.913 -7.458 1.00 87.62 141 SER A CA 1
ATOM 1059 C C . SER A 1 141 ? -8.763 9.850 -6.140 1.00 87.62 141 SER A C 1
ATOM 1061 O O . SER A 1 141 ? -8.828 10.789 -5.352 1.00 87.62 141 SER A O 1
ATOM 1063 N N . ILE A 1 142 ? -8.044 8.754 -5.896 1.00 86.19 142 ILE A N 1
ATOM 1064 C CA . ILE A 1 142 ? -7.185 8.564 -4.728 1.00 86.19 142 ILE A CA 1
ATOM 1065 C C . ILE A 1 142 ? -5.723 8.848 -5.077 1.00 86.19 142 ILE A C 1
ATOM 1067 O O . ILE A 1 142 ? -5.214 8.390 -6.102 1.00 86.19 142 ILE A O 1
ATOM 1071 N N . THR A 1 143 ? -5.048 9.558 -4.182 1.00 85.25 143 THR A N 1
ATOM 1072 C CA . THR A 1 143 ? -3.589 9.674 -4.107 1.00 85.25 143 THR A CA 1
ATOM 1073 C C . THR A 1 143 ? -3.174 9.081 -2.769 1.00 85.25 143 THR A C 1
ATOM 1075 O O . THR A 1 143 ? -3.566 9.615 -1.737 1.00 85.25 143 THR A O 1
ATOM 1078 N N . GLN A 1 144 ? -2.416 7.987 -2.774 1.00 86.06 144 GLN A N 1
ATOM 1079 C CA . GLN A 1 144 ? -1.930 7.308 -1.573 1.00 86.06 144 GLN A CA 1
ATOM 1080 C C . GLN A 1 144 ? -0.408 7.220 -1.600 1.00 86.06 144 GLN A C 1
ATOM 1082 O O . GLN A 1 144 ? 0.179 6.823 -2.608 1.00 86.06 144 GLN A O 1
ATOM 1087 N N . LEU A 1 145 ? 0.200 7.535 -0.462 1.00 84.44 145 LEU A N 1
ATOM 1088 C CA . LEU A 1 145 ? 1.617 7.355 -0.174 1.00 84.44 145 LEU A CA 1
ATOM 1089 C C . LEU A 1 145 ? 1.747 6.347 0.962 1.00 84.44 145 LEU A C 1
ATOM 1091 O O . LEU A 1 145 ? 1.008 6.435 1.939 1.00 84.44 145 LEU A O 1
ATOM 1095 N N . SER A 1 146 ? 2.681 5.408 0.852 1.00 85.44 146 SER A N 1
ATOM 1096 C CA . SER A 1 146 ? 2.866 4.322 1.821 1.00 85.44 146 SER A CA 1
ATOM 1097 C C . SER A 1 146 ? 4.338 4.167 2.180 1.00 85.44 146 SER A C 1
ATOM 1099 O O . SER A 1 146 ? 5.182 4.098 1.293 1.00 85.44 146 SER A O 1
ATOM 1101 N N . HIS A 1 147 ? 4.668 4.086 3.462 1.00 83.50 147 HIS A N 1
ATOM 1102 C CA . HIS A 1 147 ? 6.043 3.855 3.902 1.00 83.50 147 HIS A CA 1
ATOM 1103 C C . HIS A 1 147 ? 6.079 2.984 5.154 1.00 83.50 147 HIS A C 1
ATOM 1105 O O . HIS A 1 147 ? 5.099 2.882 5.891 1.00 83.50 147 HIS A O 1
ATOM 1111 N N . THR A 1 148 ? 7.209 2.330 5.371 1.00 86.75 148 THR A N 1
ATOM 1112 C CA . THR A 1 148 ? 7.497 1.636 6.622 1.00 86.75 148 THR A CA 1
ATOM 1113 C C . THR A 1 148 ? 8.289 2.568 7.515 1.00 86.75 148 THR A C 1
ATOM 1115 O O . THR A 1 148 ? 9.130 3.322 7.038 1.00 86.75 148 THR A O 1
ATOM 1118 N N . ILE A 1 149 ? 8.048 2.499 8.813 1.00 82.75 149 ILE A N 1
ATOM 1119 C CA . ILE A 1 149 ? 8.852 3.114 9.849 1.00 82.75 149 ILE A CA 1
ATOM 1120 C C . ILE A 1 149 ? 9.497 1.991 10.654 1.00 82.75 149 ILE A C 1
ATOM 1122 O O . ILE A 1 149 ? 8.792 1.292 11.374 1.00 82.75 149 ILE A O 1
ATOM 1126 N N . ASP A 1 150 ? 10.816 1.854 10.572 1.00 81.00 150 ASP A N 1
ATOM 1127 C CA . ASP A 1 150 ? 11.616 0.987 11.433 1.00 81.00 150 ASP A CA 1
ATOM 1128 C C . ASP A 1 150 ? 12.403 1.837 12.441 1.00 81.00 150 ASP A C 1
ATOM 1130 O O . ASP A 1 150 ? 13.289 2.620 12.086 1.00 81.00 150 ASP A O 1
ATOM 1134 N N . ALA A 1 151 ? 12.048 1.749 13.722 1.00 64.00 151 ALA A N 1
ATOM 1135 C CA . ALA A 1 151 ? 12.833 2.402 14.762 1.00 64.00 151 ALA A CA 1
ATOM 1136 C C . ALA A 1 151 ? 14.230 1.765 14.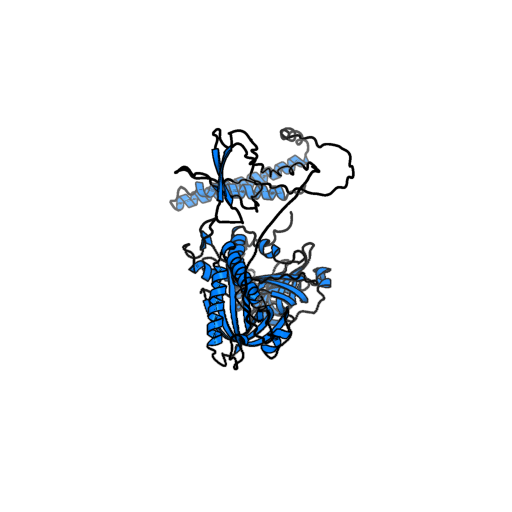849 1.00 64.00 151 ALA A C 1
ATOM 1138 O O . ALA A 1 151 ? 14.391 0.572 14.638 1.00 64.00 151 ALA A O 1
ATOM 1139 N N . ALA A 1 152 ? 15.243 2.555 15.221 1.00 55.12 152 ALA A N 1
ATOM 1140 C CA . ALA A 1 152 ? 16.669 2.196 15.163 1.00 55.12 152 ALA A CA 1
ATOM 1141 C C . ALA A 1 152 ? 17.112 0.935 15.955 1.00 55.12 152 ALA A C 1
ATOM 1143 O O . ALA A 1 152 ? 18.302 0.631 15.991 1.00 55.12 152 ALA A O 1
ATOM 1144 N N . ASP A 1 153 ? 16.198 0.209 16.599 1.00 55.69 153 ASP A N 1
ATOM 1145 C CA . ASP A 1 153 ? 16.447 -1.055 17.289 1.00 55.69 153 ASP A CA 1
ATOM 1146 C C . ASP A 1 153 ? 15.681 -2.263 16.711 1.00 55.69 153 ASP A C 1
ATOM 1148 O O . ASP A 1 153 ? 15.738 -3.341 17.309 1.00 55.69 153 ASP A O 1
ATOM 1152 N N . GLY A 1 154 ? 14.976 -2.117 15.580 1.00 59.28 154 GLY A N 1
ATOM 1153 C CA . GLY A 1 154 ? 14.231 -3.201 14.926 1.00 59.28 154 GLY A CA 1
ATOM 1154 C C . GLY A 1 154 ? 13.048 -3.734 15.742 1.00 59.28 154 GLY A C 1
ATOM 1155 O O . GLY A 1 154 ? 12.412 -4.716 15.359 1.00 59.28 154 GLY A O 1
ATOM 1156 N N . LYS A 1 155 ? 12.752 -3.136 16.906 1.00 59.47 155 LYS A N 1
ATOM 1157 C CA . LYS A 1 155 ? 11.673 -3.589 17.801 1.00 59.47 155 LYS A CA 1
ATOM 1158 C C . LYS A 1 155 ? 10.319 -3.009 17.428 1.00 59.47 155 LYS A C 1
ATOM 1160 O O . LYS A 1 155 ? 9.293 -3.465 17.941 1.00 59.47 155 LYS A O 1
ATOM 1165 N N . TYR A 1 156 ? 10.322 -1.984 16.585 1.00 65.00 156 TYR A N 1
ATOM 1166 C CA . TYR A 1 156 ? 9.139 -1.239 16.206 1.00 65.00 156 TYR A CA 1
ATOM 1167 C C . TYR A 1 156 ? 9.169 -0.994 14.706 1.00 65.00 156 TYR A C 1
ATOM 1169 O O . TYR A 1 156 ? 9.784 -0.035 14.243 1.00 65.00 156 TYR A O 1
ATOM 1177 N N . VAL A 1 157 ? 8.483 -1.870 13.977 1.00 74.00 157 VAL A N 1
ATOM 1178 C CA . VAL A 1 157 ? 8.228 -1.707 12.551 1.00 74.00 157 VAL A CA 1
ATOM 1179 C C . VAL A 1 157 ? 6.749 -1.399 12.376 1.00 74.00 157 VAL A C 1
ATOM 1181 O O . VAL A 1 157 ? 5.900 -2.180 12.808 1.00 74.00 157 VAL A O 1
ATOM 1184 N N . VAL A 1 158 ? 6.436 -0.248 11.791 1.00 76.25 158 VAL A N 1
ATOM 1185 C CA . VAL A 1 158 ? 5.061 0.170 11.505 1.00 76.25 158 VAL A CA 1
ATOM 1186 C C . VAL A 1 158 ? 4.920 0.495 10.038 1.00 76.25 158 VAL A C 1
ATOM 1188 O O . VAL A 1 158 ? 5.747 1.183 9.456 1.00 76.25 158 VAL A O 1
ATOM 1191 N N . GLN A 1 159 ? 3.850 -0.010 9.448 1.00 81.88 159 GLN A N 1
ATOM 1192 C CA . GLN A 1 159 ? 3.432 0.318 8.103 1.00 81.88 159 GLN A CA 1
ATOM 1193 C C . GLN A 1 159 ? 2.453 1.489 8.178 1.00 81.88 159 GLN A C 1
ATOM 1195 O O . GLN A 1 159 ? 1.424 1.423 8.845 1.00 81.88 159 GLN A O 1
ATOM 1200 N N . GLU A 1 160 ? 2.788 2.586 7.512 1.00 78.25 160 GLU A N 1
ATOM 1201 C CA . GLU A 1 160 ? 1.945 3.774 7.454 1.00 78.25 160 GLU A CA 1
ATOM 1202 C C . GLU A 1 160 ? 1.542 4.052 6.017 1.00 78.25 160 GLU A C 1
ATOM 1204 O O . GLU A 1 160 ? 2.226 3.702 5.046 1.00 78.25 160 GLU A O 1
ATOM 1209 N N . SER A 1 161 ? 0.377 4.658 5.856 1.00 80.06 161 SER A N 1
ATOM 1210 C CA . SER A 1 161 ? -0.042 5.237 4.597 1.00 80.06 161 SER A CA 1
ATOM 1211 C C . SER A 1 161 ? -0.822 6.522 4.847 1.00 80.06 161 SER A C 1
ATOM 1213 O O . SER A 1 161 ? -1.418 6.739 5.894 1.00 80.06 161 SER A O 1
ATOM 1215 N N . THR A 1 162 ? -0.854 7.389 3.857 1.00 78.88 162 THR A N 1
ATOM 1216 C CA . THR A 1 162 ? -1.728 8.556 3.884 1.00 78.88 162 THR A CA 1
ATOM 1217 C C . THR A 1 162 ? -2.385 8.645 2.533 1.00 78.88 162 THR A C 1
ATOM 1219 O O . THR A 1 162 ? -1.706 8.503 1.514 1.00 78.88 162 THR A O 1
ATOM 1222 N N . ALA A 1 163 ? -3.698 8.849 2.521 1.00 80.50 163 ALA A N 1
ATOM 1223 C CA . ALA A 1 163 ? -4.449 9.008 1.292 1.00 80.50 163 ALA A CA 1
ATOM 1224 C C . ALA A 1 163 ? -5.243 10.314 1.280 1.00 80.50 163 ALA A C 1
ATOM 1226 O O . ALA A 1 163 ? -5.798 10.739 2.290 1.00 80.50 163 ALA A O 1
ATOM 1227 N N . GLY A 1 164 ? -5.320 10.928 0.106 1.00 81.38 164 GLY A N 1
ATOM 1228 C CA . GLY A 1 164 ? -6.307 11.949 -0.227 1.00 81.38 164 GLY A CA 1
ATOM 1229 C C . GLY A 1 164 ? -7.263 11.400 -1.280 1.00 81.38 164 GLY A C 1
ATOM 1230 O O . GLY A 1 164 ? -6.826 10.687 -2.185 1.00 81.38 164 GLY A O 1
ATOM 1231 N N . ILE A 1 165 ? -8.553 11.721 -1.165 1.00 83.69 165 ILE A N 1
ATOM 1232 C CA . ILE A 1 165 ? -9.585 11.356 -2.145 1.00 83.69 165 ILE A CA 1
ATOM 1233 C C . ILE A 1 165 ? -10.257 12.641 -2.634 1.00 83.69 165 ILE A C 1
ATOM 1235 O O . ILE A 1 165 ? -10.581 13.502 -1.821 1.00 83.69 165 ILE A O 1
ATOM 1239 N N . SER A 1 166 ? -10.467 12.772 -3.944 1.00 80.94 166 SER A N 1
ATOM 1240 C CA . SER A 1 166 ? -11.182 13.898 -4.558 1.00 80.94 166 SER A CA 1
ATOM 1241 C C . SER A 1 166 ? -12.113 13.452 -5.690 1.00 80.94 166 SER A C 1
ATOM 1243 O O . SER A 1 166 ? -11.939 12.384 -6.282 1.00 80.94 166 SER A O 1
ATOM 1245 N N . GLU A 1 167 ? -13.105 14.282 -6.028 1.00 77.31 167 GLU A N 1
ATOM 1246 C CA . GLU A 1 167 ? -13.979 14.048 -7.191 1.00 77.31 167 GLU A CA 1
ATOM 1247 C C . GLU A 1 167 ? -13.277 14.337 -8.519 1.00 77.31 167 GLU A C 1
ATOM 1249 O O . GLU A 1 167 ? -13.440 13.607 -9.498 1.00 77.31 167 GLU A O 1
ATOM 1254 N N . THR A 1 168 ? -12.495 15.417 -8.556 1.00 66.00 168 THR A N 1
ATOM 1255 C CA . THR A 1 168 ? -11.754 15.858 -9.736 1.00 66.00 168 THR A CA 1
ATOM 1256 C C . THR A 1 168 ? -10.283 15.495 -9.615 1.00 66.00 168 THR A C 1
ATOM 1258 O O . THR A 1 168 ? -9.664 15.608 -8.555 1.00 66.00 168 THR A O 1
ATOM 1261 N N . ARG A 1 169 ? -9.716 15.057 -10.738 1.00 59.22 169 ARG A N 1
ATOM 1262 C CA . ARG A 1 169 ? -8.291 14.784 -10.875 1.00 59.22 169 ARG A CA 1
ATOM 1263 C C . ARG A 1 169 ? -7.596 16.026 -11.422 1.00 59.22 169 ARG A C 1
ATOM 1265 O O . ARG A 1 169 ? -7.817 16.381 -12.575 1.00 59.22 169 ARG A O 1
ATOM 1272 N N . GLU A 1 170 ? -6.693 16.610 -10.647 1.00 52.59 170 GLU A N 1
ATOM 1273 C CA . GLU A 1 170 ? -5.484 17.188 -11.238 1.00 52.59 170 GLU A CA 1
ATOM 1274 C C . GLU A 1 170 ? -4.562 15.996 -11.555 1.00 52.59 170 GLU A C 1
ATOM 1276 O O . GLU A 1 170 ? -4.393 15.122 -10.696 1.00 52.59 170 GLU A O 1
ATOM 1281 N N . PRO A 1 171 ? -4.045 15.846 -12.786 1.00 48.25 171 PRO A N 1
ATOM 1282 C CA . PRO A 1 171 ? -3.177 14.736 -13.156 1.00 48.25 171 PRO A CA 1
ATOM 1283 C C . PRO A 1 171 ? -1.838 14.855 -12.424 1.00 48.25 171 PRO A C 1
ATOM 1285 O O . PRO A 1 171 ? -0.844 15.298 -12.981 1.00 48.25 171 PRO A O 1
ATOM 1288 N N . PHE A 1 172 ? -1.800 14.430 -11.166 1.00 52.97 172 PHE A N 1
ATOM 1289 C CA . PHE A 1 172 ? -0.553 14.266 -10.445 1.00 52.97 172 PHE A CA 1
ATOM 1290 C C . PHE A 1 172 ? 0.054 12.923 -10.857 1.00 52.97 172 PHE A C 1
ATOM 1292 O O . PHE A 1 172 ? -0.576 11.870 -10.725 1.00 52.97 172 PHE A O 1
ATOM 1299 N N . SER A 1 173 ? 1.257 12.948 -11.423 1.00 54.56 173 SER A N 1
ATOM 1300 C CA . SER A 1 173 ? 2.061 11.742 -11.589 1.00 54.56 173 SER A CA 1
ATOM 1301 C C . SER A 1 173 ? 2.921 11.593 -10.346 1.00 54.56 173 SER A C 1
ATOM 1303 O O . SER A 1 173 ? 3.981 12.194 -10.266 1.00 54.56 173 SER A O 1
ATOM 1305 N N . LEU A 1 174 ? 2.460 10.801 -9.378 1.00 58.75 174 LEU A N 1
ATOM 1306 C CA . LEU A 1 174 ? 3.224 10.515 -8.156 1.00 58.75 174 LEU A CA 1
ATOM 1307 C C . LEU A 1 174 ? 4.505 9.699 -8.398 1.00 58.75 174 LEU A C 1
ATOM 1309 O O . LEU A 1 174 ? 5.282 9.538 -7.470 1.00 58.75 174 LEU A O 1
ATOM 1313 N N . ILE A 1 175 ? 4.672 9.076 -9.571 1.00 63.38 175 ILE A N 1
ATOM 1314 C CA . ILE A 1 175 ? 5.747 8.102 -9.787 1.00 63.38 175 ILE A CA 1
ATOM 1315 C C . ILE A 1 175 ? 6.426 8.375 -11.128 1.00 63.38 175 ILE A C 1
ATOM 1317 O O . ILE A 1 175 ? 5.982 7.900 -12.175 1.00 63.38 175 ILE A O 1
ATOM 1321 N N . GLU A 1 176 ? 7.502 9.152 -11.072 1.00 71.12 176 GLU A N 1
ATOM 1322 C CA . GLU A 1 176 ? 8.517 9.268 -12.121 1.00 71.12 176 GLU A CA 1
ATOM 1323 C C . GLU A 1 176 ? 9.858 8.859 -11.508 1.00 71.12 176 GLU A C 1
ATOM 1325 O O . GLU A 1 176 ? 10.270 9.418 -10.497 1.00 71.12 176 GLU A O 1
ATOM 1330 N N . GLY A 1 177 ? 10.523 7.845 -12.067 1.00 82.06 177 GLY A N 1
ATOM 1331 C CA . GLY A 1 177 ? 11.741 7.305 -11.454 1.00 82.06 177 GLY A CA 1
ATOM 1332 C C . GLY A 1 177 ? 11.468 6.677 -10.075 1.00 82.06 177 GLY A C 1
ATOM 1333 O O . GLY A 1 177 ? 11.815 7.256 -9.047 1.00 82.06 177 GLY A O 1
ATOM 1334 N N . PRO A 1 178 ? 10.853 5.483 -10.003 1.00 86.50 178 PRO A N 1
ATOM 1335 C CA . PRO A 1 178 ? 10.428 4.868 -8.744 1.00 86.50 178 PRO A CA 1
ATOM 1336 C C . PRO A 1 178 ? 11.568 4.636 -7.740 1.00 86.50 178 PRO A C 1
ATOM 1338 O O . PRO A 1 178 ? 11.307 4.590 -6.539 1.00 86.50 178 PRO A O 1
ATOM 1341 N N . GLY A 1 179 ? 12.826 4.546 -8.189 1.00 87.81 179 GLY A N 1
ATOM 1342 C CA . GLY A 1 179 ? 13.983 4.555 -7.291 1.00 87.81 179 GLY A CA 1
ATOM 1343 C C . GLY A 1 179 ? 14.150 5.887 -6.552 1.00 87.81 179 GLY A C 1
ATOM 1344 O O . GLY A 1 179 ? 14.414 5.900 -5.349 1.00 87.81 179 GLY A O 1
ATOM 1345 N N . ARG A 1 180 ? 13.921 7.016 -7.233 1.00 88.00 180 ARG A N 1
ATOM 1346 C CA . ARG A 1 180 ? 13.938 8.352 -6.620 1.00 88.00 180 ARG A CA 1
ATOM 1347 C C . ARG A 1 180 ? 12.786 8.537 -5.645 1.00 88.00 180 ARG A C 1
ATOM 1349 O O . ARG A 1 180 ? 13.005 9.090 -4.574 1.00 88.00 180 ARG A O 1
ATOM 1356 N N . GLU A 1 181 ? 11.602 8.032 -5.975 1.00 86.69 181 GLU A N 1
ATOM 1357 C CA . GLU A 1 181 ? 10.443 8.100 -5.079 1.00 86.69 181 GLU A CA 1
ATOM 1358 C C . GLU A 1 181 ? 10.633 7.250 -3.819 1.00 86.69 181 GLU A C 1
ATOM 1360 O O . GLU A 1 181 ? 10.370 7.713 -2.710 1.00 86.69 181 GLU A O 1
ATOM 1365 N N . GLY A 1 182 ? 11.194 6.043 -3.954 1.00 86.44 182 GLY A N 1
ATOM 1366 C CA . GLY A 1 182 ? 11.609 5.240 -2.802 1.00 86.44 182 GLY A CA 1
ATOM 1367 C C . GLY A 1 182 ? 12.630 5.973 -1.922 1.00 86.44 182 GLY A C 1
ATOM 1368 O O . GLY A 1 182 ? 12.463 6.053 -0.703 1.00 86.44 182 GLY A O 1
ATOM 1369 N N . ARG A 1 183 ? 13.649 6.600 -2.532 1.00 88.06 183 ARG A N 1
ATOM 1370 C CA . ARG A 1 183 ? 14.620 7.444 -1.815 1.00 88.06 183 ARG A CA 1
ATOM 1371 C C . ARG A 1 183 ? 13.945 8.638 -1.139 1.00 88.06 183 ARG A C 1
ATOM 1373 O O . ARG A 1 183 ? 14.281 8.939 0.003 1.00 88.06 183 ARG A O 1
ATOM 1380 N N . TRP A 1 184 ? 13.026 9.326 -1.814 1.00 85.38 184 TRP A N 1
ATOM 1381 C CA . TRP A 1 184 ? 12.280 10.454 -1.255 1.00 85.38 184 TRP A CA 1
ATOM 1382 C C . TRP A 1 184 ? 11.495 10.012 -0.019 1.00 85.38 184 TRP A C 1
ATOM 1384 O O . TRP A 1 184 ? 11.612 10.653 1.027 1.00 85.38 184 TRP A O 1
ATOM 1394 N N . ALA A 1 185 ? 10.787 8.881 -0.115 1.00 80.31 185 ALA A N 1
ATOM 1395 C CA . ALA A 1 185 ? 10.031 8.294 0.986 1.00 80.31 185 ALA A CA 1
ATOM 1396 C C . ALA A 1 185 ? 10.940 8.053 2.193 1.00 80.31 185 ALA A C 1
ATOM 1398 O O . ALA A 1 185 ? 10.629 8.473 3.299 1.00 80.31 185 ALA A O 1
ATOM 1399 N N . THR A 1 186 ? 12.112 7.462 1.969 1.00 84.62 186 THR A N 1
ATOM 1400 C CA . THR A 1 186 ? 13.076 7.191 3.034 1.00 84.62 186 THR A CA 1
ATOM 1401 C C . THR A 1 186 ? 13.717 8.459 3.599 1.00 84.62 186 THR A C 1
ATOM 1403 O O . THR A 1 186 ? 13.760 8.656 4.809 1.00 84.62 186 THR A O 1
ATOM 1406 N N . VAL A 1 187 ? 14.266 9.344 2.773 1.00 83.62 187 VAL A N 1
ATOM 1407 C CA . VAL A 1 187 ? 15.080 10.464 3.270 1.00 83.62 187 VAL A CA 1
ATOM 1408 C C . VAL A 1 187 ? 14.197 11.567 3.845 1.00 83.62 187 VAL A C 1
ATOM 1410 O O . VAL A 1 187 ? 14.408 12.003 4.978 1.00 83.62 187 VAL A O 1
ATOM 1413 N N . ASN A 1 188 ? 13.177 11.997 3.103 1.00 81.00 188 ASN A N 1
ATOM 1414 C CA . ASN A 1 188 ? 12.398 13.170 3.484 1.00 81.00 188 ASN A CA 1
ATOM 1415 C C . ASN A 1 188 ? 11.442 12.885 4.639 1.00 81.00 188 ASN A C 1
ATOM 1417 O O . ASN A 1 188 ? 11.283 13.751 5.502 1.00 81.00 188 ASN A O 1
ATOM 1421 N N . LEU A 1 189 ? 10.861 11.682 4.718 1.00 76.00 189 LEU A N 1
ATOM 1422 C CA . LEU A 1 189 ? 10.035 11.301 5.869 1.00 76.00 189 LEU A CA 1
ATOM 1423 C C . LEU A 1 189 ? 10.891 11.082 7.119 1.00 76.00 189 LEU A C 1
ATOM 1425 O O . LEU A 1 189 ? 10.496 11.499 8.207 1.00 76.00 189 LEU A O 1
ATOM 1429 N N . SER A 1 190 ? 12.107 10.545 6.975 1.00 79.19 190 SER A N 1
ATOM 1430 C CA . SER A 1 190 ? 13.067 10.471 8.085 1.00 79.19 190 SER A CA 1
ATOM 1431 C C . SER A 1 190 ? 13.424 11.855 8.634 1.00 79.19 190 SER A C 1
ATOM 1433 O O . SER A 1 190 ? 13.432 12.048 9.850 1.00 79.19 190 SER A O 1
ATOM 1435 N N . MET A 1 191 ? 13.660 12.841 7.761 1.00 78.19 191 MET A N 1
ATOM 1436 C CA . MET A 1 191 ? 13.886 14.230 8.179 1.00 78.19 191 MET A CA 1
ATOM 1437 C C . MET A 1 191 ? 12.634 14.844 8.819 1.00 78.19 191 MET A C 1
ATOM 1439 O O . MET A 1 191 ? 12.724 15.449 9.884 1.00 78.19 191 MET A O 1
ATOM 1443 N N . ALA A 1 192 ? 11.454 14.649 8.218 1.00 72.38 192 ALA A N 1
ATOM 1444 C CA . ALA A 1 192 ? 10.180 15.115 8.774 1.00 72.38 192 ALA A CA 1
ATOM 1445 C C . ALA A 1 192 ? 9.953 14.590 10.198 1.00 72.38 192 ALA A C 1
ATOM 1447 O O . ALA A 1 192 ? 9.528 15.336 11.079 1.00 72.38 192 ALA A O 1
ATOM 1448 N N . LYS A 1 193 ? 10.284 13.314 10.430 1.00 71.94 193 LYS A N 1
ATOM 1449 C CA . LYS A 1 193 ? 10.199 12.663 11.738 1.00 71.94 193 LYS A CA 1
ATOM 1450 C C . LYS A 1 193 ? 11.116 13.299 12.769 1.00 71.94 193 LYS A C 1
ATOM 1452 O O . LYS A 1 193 ? 10.690 13.514 13.899 1.00 71.94 193 LYS A O 1
ATOM 1457 N N . GLN A 1 194 ? 12.349 13.622 12.390 1.00 72.38 194 GLN A N 1
ATOM 1458 C CA . GLN A 1 194 ? 13.293 14.289 13.289 1.00 72.38 194 GLN A CA 1
ATOM 1459 C C . GLN A 1 194 ? 12.847 15.709 13.648 1.00 72.38 194 GLN A C 1
ATOM 1461 O O . GLN A 1 194 ? 13.038 16.148 14.777 1.00 72.38 194 GLN A O 1
ATOM 1466 N N . GLU A 1 195 ? 12.212 16.405 12.707 1.00 73.50 195 GLU A N 1
ATOM 1467 C CA . GLU A 1 195 ? 11.666 17.748 12.914 1.00 73.50 195 GLU A CA 1
ATOM 1468 C C . GLU A 1 195 ? 10.316 17.754 13.659 1.00 73.50 195 GLU A C 1
ATOM 1470 O O . GLU A 1 195 ? 9.803 18.825 13.970 1.00 73.50 195 GLU A O 1
ATOM 1475 N N . GLY A 1 196 ? 9.713 16.586 13.926 1.00 63.53 196 GLY A N 1
ATOM 1476 C CA . GLY A 1 196 ? 8.368 16.482 14.506 1.00 63.53 196 GLY A CA 1
ATOM 1477 C C . GLY A 1 196 ? 7.245 16.949 13.568 1.00 63.53 196 GLY A C 1
ATOM 1478 O O . GLY A 1 196 ? 6.148 17.241 14.029 1.00 63.53 196 GLY A O 1
ATOM 1479 N N . ASN A 1 197 ? 7.510 17.022 12.260 1.00 60.00 197 ASN A N 1
ATOM 1480 C CA . ASN A 1 197 ? 6.629 17.588 11.231 1.00 60.00 197 ASN A CA 1
ATOM 1481 C C . ASN A 1 197 ? 6.093 16.529 10.249 1.00 60.00 197 ASN A C 1
ATOM 1483 O O . ASN A 1 197 ? 5.821 16.840 9.083 1.00 60.00 197 ASN A O 1
ATOM 1487 N N . LEU A 1 198 ? 5.956 15.277 10.695 1.00 57.66 198 LEU A N 1
ATOM 1488 C CA . LEU A 1 198 ? 5.443 14.179 9.863 1.00 57.66 198 LEU A CA 1
ATOM 1489 C C . LEU A 1 198 ? 4.069 14.483 9.264 1.00 57.66 198 LEU A C 1
ATOM 1491 O O . LEU A 1 198 ? 3.820 14.100 8.129 1.00 57.66 198 LEU A O 1
ATOM 1495 N N . ASP A 1 199 ? 3.230 15.239 9.970 1.00 51.50 199 ASP A N 1
ATOM 1496 C CA . ASP A 1 199 ? 1.867 15.540 9.527 1.00 51.50 199 ASP A CA 1
ATOM 1497 C C . ASP A 1 199 ? 1.819 16.480 8.305 1.00 51.50 199 ASP A C 1
ATOM 1499 O O . ASP A 1 199 ? 0.857 16.455 7.540 1.00 51.50 199 ASP A O 1
ATOM 1503 N N . ASN A 1 200 ? 2.863 17.293 8.079 1.00 47.28 200 ASN A N 1
ATOM 1504 C CA . ASN A 1 200 ? 2.837 18.374 7.082 1.00 47.28 200 ASN A CA 1
ATOM 1505 C C . ASN A 1 200 ? 3.610 18.066 5.788 1.00 47.28 200 ASN A C 1
ATOM 1507 O O . ASN A 1 200 ? 3.262 18.603 4.736 1.00 47.28 200 ASN A O 1
ATOM 1511 N N . LYS A 1 201 ? 4.661 17.230 5.819 1.00 51.06 201 LYS A N 1
ATOM 1512 C CA . LYS A 1 201 ? 5.495 16.983 4.620 1.00 51.06 201 LYS A CA 1
ATOM 1513 C C . LYS A 1 201 ? 4.852 16.049 3.575 1.00 51.06 201 LYS A C 1
ATOM 1515 O O . LYS A 1 201 ? 4.915 16.401 2.399 1.00 51.06 201 LYS A O 1
ATOM 1520 N N . PRO A 1 202 ? 4.181 14.934 3.933 1.00 51.28 202 PRO A N 1
ATOM 1521 C CA . PRO A 1 202 ? 3.408 14.142 2.972 1.00 51.28 202 PRO A CA 1
ATOM 1522 C C . PRO A 1 202 ? 2.233 14.945 2.404 1.00 51.28 202 PRO A C 1
ATOM 1524 O O . PRO A 1 202 ? 1.921 14.832 1.222 1.00 51.28 202 PRO A O 1
ATOM 1527 N N . ALA A 1 203 ? 1.619 15.810 3.224 1.00 49.09 203 ALA A N 1
ATOM 1528 C CA . ALA A 1 203 ? 0.471 16.628 2.839 1.00 49.09 203 ALA A CA 1
ATOM 1529 C C . ALA A 1 203 ? 0.765 17.589 1.674 1.00 49.09 203 ALA A C 1
ATOM 1531 O O . ALA A 1 203 ? -0.141 17.888 0.906 1.00 49.09 203 ALA A O 1
ATOM 1532 N N . GLY A 1 204 ? 2.020 18.025 1.496 1.00 50.06 204 GLY A N 1
ATOM 1533 C CA . GLY A 1 204 ? 2.428 18.858 0.357 1.00 50.06 204 GLY A CA 1
ATOM 1534 C C . GLY A 1 204 ? 2.454 18.130 -0.995 1.00 50.06 204 GLY A C 1
ATOM 1535 O O . GLY A 1 204 ? 2.419 18.789 -2.031 1.00 50.06 204 GLY A O 1
ATOM 1536 N N . GLN A 1 205 ? 2.510 16.792 -0.997 1.00 56.56 205 GLN A N 1
ATOM 1537 C CA . GLN A 1 205 ? 2.388 15.960 -2.204 1.00 56.56 205 GLN A CA 1
ATOM 1538 C C . GLN A 1 205 ? 0.976 15.402 -2.406 1.00 56.56 205 GLN A C 1
ATOM 1540 O O . GLN A 1 205 ? 0.631 14.948 -3.499 1.00 56.56 205 GLN A O 1
ATOM 1545 N N . LEU A 1 206 ? 0.149 15.425 -1.361 1.00 57.19 206 LEU A N 1
ATOM 1546 C CA . LEU A 1 206 ? -1.271 15.151 -1.500 1.00 57.19 206 LEU A CA 1
ATOM 1547 C C . LEU A 1 206 ? -1.939 16.361 -2.174 1.00 57.19 206 LEU A C 1
ATOM 1549 O O . LEU A 1 206 ? -1.486 17.494 -2.000 1.00 57.19 206 LEU A O 1
ATOM 1553 N N . PRO A 1 207 ? -2.997 16.164 -2.977 1.00 45.44 207 PRO A N 1
ATOM 1554 C CA . PRO A 1 207 ? -3.646 17.278 -3.652 1.00 45.44 207 PRO A CA 1
ATOM 1555 C C . PRO A 1 207 ? -4.095 18.322 -2.620 1.00 45.44 207 PRO A C 1
ATOM 1557 O O . PRO A 1 207 ? -4.741 17.982 -1.632 1.00 45.44 207 PRO A O 1
ATOM 1560 N N . ILE A 1 208 ? -3.768 19.595 -2.858 1.00 42.56 208 ILE A N 1
ATOM 1561 C CA . ILE A 1 208 ? -3.920 20.729 -1.916 1.00 42.56 208 ILE A CA 1
ATOM 1562 C C . ILE A 1 208 ? -5.394 20.948 -1.491 1.00 42.56 208 ILE A C 1
ATOM 1564 O O . ILE A 1 208 ? -5.682 21.639 -0.518 1.00 42.56 208 ILE A O 1
ATOM 1568 N N . THR A 1 209 ? -6.346 20.342 -2.205 1.00 43.56 209 THR A N 1
ATOM 1569 C CA . THR A 1 209 ? -7.786 20.356 -1.908 1.00 43.56 209 THR A CA 1
ATOM 1570 C C . THR A 1 209 ? -8.267 19.190 -1.040 1.00 43.56 209 THR A C 1
ATOM 1572 O O . THR A 1 209 ? -9.442 19.161 -0.685 1.00 43.56 209 THR A O 1
ATOM 1575 N N . THR A 1 210 ? -7.413 18.215 -0.717 1.00 47.06 210 THR A N 1
ATOM 1576 C CA . THR A 1 210 ? -7.855 16.956 -0.106 1.00 47.06 210 THR A CA 1
ATOM 1577 C C . THR A 1 210 ? -7.844 16.999 1.413 1.00 47.06 210 THR A C 1
ATOM 1579 O O . THR A 1 210 ? -6.874 17.379 2.064 1.00 47.06 210 THR A O 1
ATOM 1582 N N . THR A 1 211 ? -8.960 16.559 1.977 1.00 51.72 211 THR A N 1
ATOM 1583 C CA . THR A 1 211 ? -9.087 16.173 3.374 1.00 51.72 211 THR A CA 1
ATOM 1584 C C . THR A 1 211 ? -8.149 14.985 3.604 1.00 51.72 211 THR A C 1
ATOM 1586 O O . THR A 1 211 ? -8.302 13.959 2.937 1.00 51.72 211 THR A O 1
ATOM 1589 N N . SER A 1 212 ? -7.140 15.112 4.465 1.00 49.94 212 SER A N 1
ATOM 1590 C CA . SER A 1 212 ? -6.195 14.021 4.704 1.00 49.94 212 SER A CA 1
ATOM 1591 C C . SER A 1 212 ? -6.895 12.864 5.418 1.00 49.94 212 SER A C 1
ATOM 1593 O O . SER A 1 212 ? -7.371 12.991 6.545 1.00 49.94 212 SER A O 1
ATOM 1595 N N . ILE A 1 213 ? -6.948 11.712 4.755 1.00 55.75 213 ILE A N 1
ATOM 1596 C CA . ILE A 1 213 ? -7.395 10.460 5.352 1.00 55.75 213 ILE A CA 1
ATOM 1597 C C . ILE A 1 213 ? -6.133 9.747 5.844 1.00 55.75 213 ILE A C 1
ATOM 1599 O O . ILE A 1 213 ? -5.337 9.232 5.052 1.00 55.75 213 ILE A O 1
ATOM 1603 N N . GLY A 1 214 ? -5.898 9.803 7.156 1.00 51.28 214 GLY A N 1
ATOM 1604 C CA . GLY A 1 214 ? -4.755 9.155 7.800 1.00 51.28 214 GLY A CA 1
ATOM 1605 C C . GLY A 1 214 ? -4.938 7.640 7.831 1.00 51.28 214 GLY A C 1
ATOM 1606 O O . GLY A 1 214 ? -5.986 7.153 8.255 1.00 51.28 214 GLY A O 1
ATOM 1607 N N . LEU A 1 215 ? -3.940 6.886 7.364 1.00 55.75 215 LEU A N 1
ATOM 1608 C CA . LEU A 1 215 ? -4.016 5.430 7.250 1.00 55.75 215 LEU A CA 1
ATOM 1609 C C . LEU A 1 215 ? -2.918 4.783 8.095 1.00 55.75 215 LEU A C 1
ATOM 1611 O O . LEU A 1 215 ? -1.756 4.711 7.707 1.00 55.75 215 LEU A O 1
ATOM 1615 N N . SER A 1 216 ? -3.285 4.219 9.234 1.00 52.44 216 SER A N 1
ATOM 1616 C CA . SER A 1 216 ? -2.466 3.167 9.829 1.00 52.44 216 SER A CA 1
ATOM 1617 C C . SER A 1 216 ? -3.036 1.831 9.368 1.00 52.44 216 SER A C 1
ATOM 1619 O O . SER A 1 216 ? -4.152 1.493 9.757 1.00 52.44 216 SER A O 1
ATOM 1621 N N . ASN A 1 217 ? -2.311 1.099 8.519 1.00 58.12 217 ASN A N 1
ATOM 1622 C CA . ASN A 1 217 ? -2.677 -0.268 8.150 1.00 58.12 217 ASN A CA 1
ATOM 1623 C C . ASN A 1 217 ? -1.498 -1.209 8.382 1.00 58.12 217 ASN A C 1
ATOM 1625 O O . ASN A 1 217 ? -0.346 -0.810 8.272 1.00 58.12 217 ASN A O 1
ATOM 1629 N N . HIS A 1 218 ? -1.808 -2.468 8.649 1.00 60.12 218 HIS A N 1
ATOM 1630 C CA . HIS A 1 218 ? -0.850 -3.544 8.912 1.00 60.12 218 HIS A CA 1
ATOM 1631 C C . HIS A 1 218 ? -0.523 -4.368 7.673 1.00 60.12 218 HIS A C 1
ATOM 1633 O O . HIS A 1 218 ? 0.167 -5.382 7.750 1.00 60.12 218 HIS A O 1
ATOM 1639 N N . GLU A 1 219 ? -1.077 -3.963 6.537 1.00 74.06 219 GLU A N 1
ATOM 1640 C CA . GLU A 1 219 ? -0.892 -4.646 5.276 1.00 74.06 219 GLU A CA 1
ATOM 1641 C C . GLU A 1 219 ? 0.017 -3.839 4.363 1.00 74.06 219 GLU A C 1
ATOM 1643 O O . GLU A 1 219 ? 0.143 -2.610 4.459 1.00 74.06 219 GLU A O 1
ATOM 1648 N N . THR A 1 220 ? 0.590 -4.555 3.398 1.00 74.38 220 THR A N 1
ATOM 1649 C CA . THR A 1 220 ? 1.350 -3.918 2.333 1.00 74.38 220 THR A CA 1
ATOM 1650 C C . THR A 1 220 ? 0.417 -3.052 1.496 1.00 74.38 220 THR A C 1
ATOM 1652 O O . THR A 1 220 ? -0.439 -3.551 0.770 1.00 74.38 220 THR A O 1
ATOM 1655 N N . ARG A 1 221 ? 0.617 -1.743 1.571 1.00 86.06 221 ARG A N 1
ATOM 1656 C CA . ARG A 1 221 ? -0.027 -0.745 0.734 1.00 86.06 221 ARG A CA 1
ATOM 1657 C C . ARG A 1 221 ? 0.971 -0.169 -0.252 1.00 86.06 221 ARG A C 1
ATOM 1659 O O . ARG A 1 221 ? 2.164 -0.023 0.027 1.00 86.06 221 ARG A O 1
ATOM 1666 N N . TRP A 1 222 ? 0.446 0.135 -1.426 1.00 91.44 222 TRP A N 1
ATOM 1667 C CA . TRP A 1 222 ? 1.199 0.656 -2.550 1.00 91.44 222 TRP A CA 1
ATOM 1668 C C . TRP A 1 222 ? 0.951 2.143 -2.709 1.00 91.44 222 TRP A C 1
ATOM 1670 O O . TRP A 1 222 ? -0.137 2.652 -2.422 1.00 91.44 222 TRP A O 1
ATOM 1680 N N . TRP A 1 223 ? 1.951 2.827 -3.239 1.00 90.75 223 TRP A N 1
ATOM 1681 C CA . TRP A 1 223 ? 1.765 4.161 -3.765 1.00 90.75 223 TRP A CA 1
ATOM 1682 C C . TRP A 1 223 ? 0.812 4.089 -4.944 1.00 90.75 223 TRP A C 1
ATOM 1684 O O . TRP A 1 223 ? 0.987 3.272 -5.848 1.00 90.75 223 TRP A O 1
ATOM 1694 N N . MET A 1 224 ? -0.202 4.943 -4.946 1.00 88.56 224 MET A N 1
ATOM 1695 C CA . MET A 1 224 ? -1.186 4.945 -6.019 1.00 88.56 224 MET A CA 1
ATOM 1696 C C . MET A 1 224 ? -1.706 6.340 -6.308 1.00 88.56 224 MET A C 1
ATOM 1698 O O . MET A 1 224 ? -1.887 7.152 -5.409 1.00 88.56 224 MET A O 1
ATOM 1702 N N . SER A 1 225 ? -1.963 6.595 -7.589 1.00 87.94 225 SER A N 1
ATOM 1703 C CA . SER A 1 225 ? -2.666 7.786 -8.061 1.00 87.94 225 SER A CA 1
ATOM 1704 C C . SER A 1 225 ? -3.635 7.387 -9.168 1.00 87.94 225 SER A C 1
ATOM 1706 O O . SER A 1 225 ? -3.264 7.241 -10.341 1.00 87.94 225 SER A O 1
ATOM 1708 N N . THR A 1 226 ? -4.880 7.108 -8.795 1.00 90.00 226 THR A N 1
ATOM 1709 C CA . THR A 1 226 ? -5.882 6.539 -9.703 1.00 90.00 226 THR A CA 1
ATOM 1710 C C . THR A 1 226 ? -7.296 6.772 -9.202 1.00 90.00 226 THR A C 1
ATOM 1712 O O . THR A 1 226 ? -7.502 7.103 -8.046 1.00 90.00 226 THR A O 1
ATOM 1715 N N . ASN A 1 227 ? -8.290 6.536 -10.052 1.00 91.38 227 ASN A N 1
ATOM 1716 C CA . ASN A 1 227 ? -9.641 6.333 -9.558 1.00 91.38 227 ASN A CA 1
ATOM 1717 C C . ASN A 1 227 ? -9.720 4.981 -8.844 1.00 91.38 227 ASN A C 1
ATOM 1719 O O . ASN A 1 227 ? -9.223 3.973 -9.358 1.00 91.38 227 ASN A O 1
ATOM 1723 N N . ALA A 1 228 ? -10.349 4.964 -7.676 1.00 92.31 228 ALA A N 1
ATOM 1724 C CA . ALA A 1 228 ? -10.537 3.771 -6.871 1.00 92.31 228 ALA A CA 1
ATOM 1725 C C . ALA A 1 228 ? -11.881 3.809 -6.145 1.00 92.31 228 ALA A C 1
ATOM 1727 O O . ALA A 1 228 ? -12.468 4.870 -5.913 1.00 92.31 228 ALA A O 1
ATOM 1728 N N . THR A 1 229 ? -12.341 2.627 -5.762 1.00 94.00 229 THR A N 1
ATOM 1729 C CA . THR A 1 229 ? -13.355 2.460 -4.729 1.00 94.00 229 THR A CA 1
ATOM 1730 C C . THR A 1 229 ? -12.648 2.302 -3.387 1.00 94.00 229 THR A C 1
ATOM 1732 O O . THR A 1 229 ? -11.707 1.517 -3.275 1.00 94.00 229 THR A O 1
ATOM 1735 N N . VAL A 1 230 ? -13.080 3.061 -2.382 1.00 92.06 230 VAL A N 1
ATOM 1736 C CA . VAL A 1 230 ? -12.463 3.101 -1.053 1.00 92.06 230 VAL A CA 1
ATOM 1737 C C . VAL A 1 230 ? -13.517 2.782 -0.004 1.00 92.06 230 VAL A C 1
ATOM 1739 O O . VAL A 1 230 ? -14.518 3.495 0.085 1.00 92.06 230 VAL A O 1
ATOM 1742 N N . ASN A 1 231 ? -13.291 1.731 0.782 1.00 93.44 231 ASN A N 1
ATOM 1743 C CA . ASN A 1 231 ? -14.089 1.422 1.966 1.00 93.44 231 ASN A CA 1
ATOM 1744 C C . ASN A 1 231 ? -13.411 2.031 3.198 1.00 93.44 231 ASN A C 1
ATOM 1746 O O . ASN A 1 231 ? -12.216 1.821 3.414 1.00 93.44 231 ASN A O 1
ATOM 1750 N N . MET A 1 232 ? -14.142 2.811 3.992 1.00 92.25 232 MET A N 1
ATOM 1751 C CA . MET A 1 232 ? -13.575 3.573 5.105 1.00 92.25 232 MET A CA 1
ATOM 1752 C C . MET A 1 232 ? -14.576 3.820 6.232 1.00 92.25 232 MET A C 1
ATOM 1754 O O . MET A 1 232 ? -15.774 3.944 5.992 1.00 92.25 232 MET A O 1
ATOM 1758 N N . VAL A 1 233 ? -14.066 3.955 7.455 1.00 92.00 233 VAL A N 1
ATOM 1759 C CA . VAL A 1 233 ? -14.823 4.419 8.623 1.00 92.00 233 VAL A CA 1
ATOM 1760 C C . VAL A 1 233 ? -14.610 5.918 8.783 1.00 92.00 233 VAL A C 1
ATOM 1762 O O . VAL A 1 233 ? -13.473 6.365 8.936 1.00 92.00 233 VAL A O 1
ATOM 1765 N N . VAL A 1 234 ? -15.681 6.711 8.771 1.00 91.31 234 VAL A N 1
ATOM 1766 C CA . VAL A 1 234 ? -15.588 8.160 9.023 1.00 91.31 234 VAL A CA 1
ATOM 1767 C C . VAL A 1 234 ? -15.479 8.401 10.527 1.00 91.31 234 VAL A C 1
ATOM 1769 O O . VAL A 1 234 ? -16.342 7.974 11.281 1.00 91.31 234 VAL A O 1
ATOM 1772 N N . LEU A 1 235 ? -14.448 9.105 10.987 1.00 87.75 235 LEU A N 1
ATOM 1773 C CA . LEU A 1 235 ? -14.230 9.386 12.413 1.00 87.75 235 LEU A CA 1
ATOM 1774 C C . LEU A 1 235 ? -14.587 10.823 12.798 1.00 87.75 235 LEU A C 1
ATOM 1776 O O . LEU A 1 235 ? -14.998 11.084 13.931 1.00 87.75 235 LEU A O 1
ATOM 1780 N N . SER A 1 236 ? -14.425 11.772 11.878 1.00 84.25 236 SER A N 1
ATOM 1781 C CA . SER A 1 236 ? -14.663 13.185 12.162 1.00 84.25 236 SER A CA 1
ATOM 1782 C C . SER A 1 236 ? -14.997 13.995 10.914 1.00 84.25 236 SER A C 1
ATOM 1784 O O . SER A 1 236 ? -14.606 13.656 9.797 1.00 84.25 236 SER A O 1
ATOM 1786 N N . GLY A 1 237 ? -15.711 15.100 11.126 1.00 75.06 237 GLY A N 1
ATOM 1787 C CA . GLY A 1 237 ? -15.930 16.151 10.146 1.00 75.06 237 GLY A CA 1
ATOM 1788 C C . GLY A 1 237 ? -15.575 17.527 10.699 1.00 75.06 237 GLY A C 1
ATOM 1789 O O . GLY A 1 237 ? -15.805 17.823 11.870 1.00 75.06 237 GLY A O 1
ATOM 1790 N N . GLY A 1 238 ? -15.022 18.402 9.863 1.00 67.50 238 GLY A N 1
ATOM 1791 C CA . GLY A 1 238 ? -14.746 19.781 10.254 1.00 67.50 238 GLY A CA 1
ATOM 1792 C C . GLY A 1 238 ? -14.356 20.679 9.087 1.00 67.50 238 GLY A C 1
ATOM 1793 O O . GLY A 1 238 ? -14.357 20.269 7.931 1.00 67.50 238 GLY A O 1
ATOM 1794 N N . ASN A 1 239 ? -13.966 21.917 9.398 1.00 64.62 239 ASN A N 1
ATOM 1795 C CA . ASN A 1 239 ? -13.500 22.880 8.389 1.00 64.62 239 ASN A CA 1
ATOM 1796 C C . ASN A 1 239 ? -12.217 22.419 7.671 1.00 64.62 239 ASN A C 1
ATOM 1798 O O . ASN A 1 239 ? -11.904 22.924 6.599 1.00 64.62 239 ASN A O 1
ATOM 1802 N N . SER A 1 240 ? -11.473 21.489 8.275 1.00 62.75 240 SER A N 1
ATOM 1803 C CA . SER A 1 240 ? -10.297 20.828 7.705 1.00 62.75 240 SER A CA 1
ATOM 1804 C C . SER A 1 240 ? -10.635 19.578 6.885 1.00 62.75 240 SER A C 1
ATOM 1806 O O . SER A 1 240 ? -9.719 18.940 6.375 1.00 62.75 240 SER A O 1
ATOM 1808 N N . GLY A 1 241 ? -11.920 19.215 6.772 1.00 75.62 241 GLY A N 1
ATOM 1809 C CA . GLY A 1 241 ? -12.374 18.085 5.974 1.00 75.62 241 GLY A CA 1
ATOM 1810 C C . GLY A 1 241 ? -12.908 16.880 6.742 1.00 75.62 241 GLY A C 1
ATOM 1811 O O . GLY A 1 241 ? -13.342 16.990 7.890 1.00 75.62 241 GLY A O 1
ATOM 1812 N N . VAL A 1 242 ? -12.888 15.732 6.065 1.00 81.75 242 VAL A N 1
ATOM 1813 C CA . VAL A 1 242 ? -13.315 14.423 6.565 1.00 81.75 242 VAL A CA 1
ATOM 1814 C C . VAL A 1 242 ? -12.101 13.664 7.098 1.00 81.75 242 VAL A C 1
ATOM 1816 O O . VAL A 1 242 ? -11.176 13.372 6.345 1.00 81.75 242 VAL A O 1
ATOM 1819 N N . GLY A 1 243 ? -12.114 13.330 8.387 1.00 83.88 243 GLY A N 1
ATOM 1820 C CA . GLY A 1 243 ? -11.180 12.372 8.970 1.00 83.88 243 GLY A CA 1
ATOM 1821 C C . GLY A 1 243 ? -11.768 10.968 8.882 1.00 83.88 243 GLY A C 1
ATOM 1822 O O . GLY A 1 243 ? -12.889 10.740 9.340 1.00 83.88 243 GLY A O 1
ATOM 1823 N N . ALA A 1 244 ? -11.030 10.025 8.303 1.00 86.75 244 ALA A N 1
ATOM 1824 C CA . ALA A 1 244 ? -11.471 8.642 8.155 1.00 86.75 244 ALA A CA 1
ATOM 1825 C C . ALA A 1 244 ? -10.302 7.653 8.283 1.00 86.75 244 ALA A C 1
ATOM 1827 O O . ALA A 1 244 ? -9.140 8.038 8.168 1.00 86.75 244 ALA A O 1
ATOM 1828 N N . VAL A 1 245 ? -10.629 6.380 8.508 1.00 86.25 245 VAL A N 1
ATOM 1829 C CA . VAL A 1 245 ? -9.699 5.242 8.468 1.00 86.25 245 VAL A CA 1
ATOM 1830 C C . VAL A 1 245 ? -10.104 4.352 7.302 1.00 86.25 245 VAL A C 1
ATOM 1832 O O . VAL A 1 245 ? -11.239 3.885 7.251 1.00 86.25 245 VAL A O 1
ATOM 1835 N N . VAL A 1 246 ? -9.200 4.121 6.349 1.00 86.44 246 VAL A N 1
ATOM 1836 C CA . VAL A 1 246 ? -9.490 3.260 5.189 1.00 86.44 246 VAL A CA 1
ATOM 1837 C C . VAL A 1 246 ? -9.262 1.804 5.544 1.00 86.44 246 VAL A C 1
ATOM 1839 O O . VAL A 1 246 ? -8.161 1.451 5.962 1.00 86.44 246 VAL A O 1
ATOM 1842 N N . GLY A 1 247 ? -10.255 0.967 5.260 1.00 86.31 247 GLY A N 1
ATOM 1843 C CA . GLY A 1 247 ? -10.101 -0.481 5.236 1.00 86.31 247 GLY A CA 1
ATOM 1844 C C . GLY A 1 247 ? -9.456 -0.937 3.941 1.00 86.31 247 GLY A C 1
ATOM 1845 O O . GLY A 1 247 ? -8.271 -1.250 3.918 1.00 86.31 247 GLY A O 1
ATOM 1846 N N . THR A 1 248 ? -10.200 -0.879 2.838 1.00 89.62 248 THR A N 1
ATOM 1847 C CA . THR A 1 248 ? -9.737 -1.391 1.542 1.00 89.62 248 THR A CA 1
ATOM 1848 C C . THR A 1 248 ? -9.773 -0.323 0.453 1.00 89.62 248 THR A C 1
ATOM 1850 O O . THR A 1 248 ? -10.662 0.531 0.408 1.00 89.62 248 THR A O 1
ATOM 1853 N N . VAL A 1 249 ? -8.792 -0.382 -0.452 1.00 90.31 249 VAL A N 1
ATOM 1854 C CA . VAL A 1 249 ? -8.734 0.441 -1.666 1.00 90.31 249 VAL A CA 1
ATOM 1855 C C . VAL A 1 249 ? -8.665 -0.477 -2.872 1.00 90.31 249 VAL A C 1
ATOM 1857 O O . VAL A 1 249 ? -7.745 -1.276 -2.994 1.00 90.31 249 VAL A O 1
ATOM 1860 N N . THR A 1 250 ? -9.619 -0.341 -3.785 1.00 92.81 250 THR A N 1
ATOM 1861 C CA . THR A 1 250 ? -9.668 -1.118 -5.026 1.00 92.81 250 THR A CA 1
ATOM 1862 C C . THR A 1 250 ? -9.548 -0.179 -6.225 1.00 92.81 250 THR A C 1
ATOM 1864 O O . THR A 1 250 ? -10.505 0.545 -6.519 1.00 92.81 250 THR A O 1
ATOM 1867 N N . PRO A 1 251 ? -8.405 -0.160 -6.939 1.00 93.19 251 PRO A N 1
ATOM 1868 C CA . PRO A 1 251 ? -8.263 0.612 -8.169 1.00 93.19 251 PRO A CA 1
ATOM 1869 C C . PRO A 1 251 ? -9.326 0.229 -9.204 1.00 93.19 251 PRO A C 1
ATOM 1871 O O . PRO A 1 251 ? -9.526 -0.952 -9.501 1.00 93.19 251 PRO A O 1
ATOM 1874 N N . LEU A 1 252 ? -9.972 1.229 -9.804 1.00 94.00 252 LEU A N 1
ATOM 1875 C CA . LEU A 1 252 ? -10.837 1.003 -10.957 1.00 94.00 252 LEU A CA 1
ATOM 1876 C C . LEU A 1 252 ? -9.950 0.623 -12.144 1.00 94.00 252 LEU A C 1
ATOM 1878 O O . LEU A 1 252 ? -9.164 1.444 -12.615 1.00 94.00 252 LEU A O 1
ATOM 1882 N N . SER A 1 253 ? -10.052 -0.625 -12.595 1.00 95.62 253 SER A N 1
ATOM 1883 C CA . SER A 1 253 ? -9.150 -1.187 -13.597 1.00 95.62 253 SER A CA 1
ATOM 1884 C C . SER A 1 253 ? -9.881 -2.000 -14.661 1.00 95.62 253 SER A C 1
ATOM 1886 O O . SER A 1 253 ? -10.925 -2.607 -14.408 1.00 95.62 253 SER A O 1
ATOM 1888 N N . THR A 1 254 ? -9.301 -2.030 -15.859 1.00 97.19 254 THR A N 1
ATOM 1889 C CA . THR A 1 254 ? -9.739 -2.890 -16.962 1.00 97.19 254 THR A CA 1
ATOM 1890 C C . THR A 1 254 ? -8.936 -4.184 -16.943 1.00 97.19 254 THR A C 1
ATOM 1892 O O . THR A 1 254 ? -7.707 -4.164 -16.984 1.00 97.19 254 THR A O 1
ATOM 1895 N N . LYS A 1 255 ? -9.606 -5.336 -16.895 1.00 97.44 255 LYS A N 1
ATOM 1896 C CA . LYS A 1 255 ? -8.912 -6.621 -17.012 1.00 97.44 255 LYS A CA 1
ATOM 1897 C C . LYS A 1 255 ? -8.464 -6.838 -18.458 1.00 97.44 255 LYS A C 1
ATOM 1899 O O . LYS A 1 255 ? -9.310 -6.867 -19.347 1.00 97.44 255 LYS A O 1
ATOM 1904 N N . VAL A 1 256 ? -7.170 -7.059 -18.658 1.00 96.88 256 VAL A N 1
ATOM 1905 C CA . VAL A 1 256 ? -6.583 -7.439 -19.951 1.00 96.88 256 VAL A CA 1
ATOM 1906 C C . VAL A 1 256 ? -6.182 -8.911 -19.935 1.00 96.88 256 VAL A C 1
ATOM 1908 O O . VAL A 1 256 ? -5.881 -9.477 -18.877 1.00 96.88 256 VAL A O 1
ATOM 1911 N N . SER A 1 257 ? -6.216 -9.552 -21.100 1.00 93.06 257 SER A N 1
ATOM 1912 C CA . SER A 1 257 ? -5.990 -11.000 -21.214 1.00 93.06 257 SER A CA 1
ATOM 1913 C C . SER A 1 257 ? -4.563 -11.362 -21.623 1.00 93.06 257 SER A C 1
ATOM 1915 O O . SER A 1 257 ? -4.145 -12.498 -21.396 1.00 93.06 257 SER A O 1
ATOM 1917 N N . SER A 1 258 ? -3.814 -10.420 -22.199 1.00 92.56 258 SER A N 1
ATOM 1918 C CA . SER A 1 258 ? -2.432 -10.613 -22.652 1.00 92.56 258 SER A CA 1
ATOM 1919 C C . SER A 1 258 ? -1.599 -9.338 -22.501 1.00 92.56 258 SER A C 1
ATOM 1921 O O . SER A 1 258 ? -2.135 -8.245 -22.307 1.00 92.56 258 SER A O 1
ATOM 1923 N N . LEU A 1 259 ? -0.272 -9.470 -22.601 1.00 93.81 259 LEU A N 1
ATOM 1924 C CA . LEU A 1 259 ? 0.639 -8.322 -22.575 1.00 93.81 259 LEU A CA 1
ATOM 1925 C C . LEU A 1 259 ? 0.553 -7.461 -23.842 1.00 93.81 259 LEU A C 1
ATOM 1927 O O . LEU A 1 259 ? 0.792 -6.258 -23.780 1.00 93.81 259 LEU A O 1
ATOM 1931 N N . GLU A 1 260 ? 0.168 -8.050 -24.973 1.00 90.56 260 GLU A N 1
ATOM 1932 C CA . GLU A 1 260 ? 0.020 -7.352 -26.258 1.00 90.56 260 GLU A CA 1
ATOM 1933 C C . GLU A 1 260 ? -1.082 -6.276 -26.202 1.00 90.56 260 GLU A C 1
ATOM 1935 O O . GLU A 1 260 ? -0.927 -5.186 -26.764 1.00 90.56 260 GLU A O 1
ATOM 1940 N N . GLU A 1 261 ? -2.164 -6.551 -25.463 1.00 92.75 261 GLU A N 1
ATOM 1941 C CA . GLU A 1 261 ? -3.292 -5.631 -25.270 1.00 92.75 261 GLU A CA 1
ATOM 1942 C C . GLU A 1 261 ? -2.888 -4.354 -24.517 1.00 92.75 261 GLU A C 1
ATOM 1944 O O . GLU A 1 261 ? -3.509 -3.312 -24.715 1.00 92.75 261 GLU A O 1
ATOM 1949 N N . LEU A 1 262 ? -1.823 -4.385 -23.704 1.00 92.44 262 LEU A N 1
ATOM 1950 C CA . LEU A 1 262 ? -1.419 -3.248 -22.869 1.00 92.44 262 LEU A CA 1
ATOM 1951 C C . LEU A 1 262 ? -1.142 -1.982 -23.680 1.00 92.44 262 LEU A C 1
ATOM 1953 O O . LEU A 1 262 ? -1.507 -0.891 -23.253 1.00 92.44 262 LEU A O 1
ATOM 1957 N N . SER A 1 263 ? -0.564 -2.121 -24.874 1.00 89.00 263 SER A N 1
ATOM 1958 C CA . SER A 1 263 ? -0.270 -0.986 -25.758 1.00 89.00 263 SER A CA 1
ATOM 1959 C C . SER A 1 263 ? -1.521 -0.187 -26.162 1.00 89.00 263 SER A C 1
ATOM 1961 O O . SER A 1 263 ? -1.437 1.026 -26.360 1.00 89.00 263 SER A O 1
ATOM 1963 N N . ALA A 1 264 ? -2.691 -0.836 -26.221 1.00 93.56 264 ALA A N 1
ATOM 1964 C CA . ALA A 1 264 ? -3.970 -0.197 -26.527 1.00 93.56 264 ALA A CA 1
ATOM 1965 C C . ALA A 1 264 ? -4.573 0.564 -25.332 1.00 93.56 264 ALA A C 1
ATOM 1967 O O . ALA A 1 264 ? -5.501 1.347 -25.518 1.00 93.56 264 ALA A O 1
ATOM 1968 N N . HIS A 1 265 ? -4.031 0.364 -24.129 1.00 95.31 265 HIS A N 1
ATOM 1969 C CA . HIS A 1 265 ? -4.523 0.916 -22.866 1.00 95.31 265 HIS A CA 1
ATOM 1970 C C . HIS A 1 265 ? -3.581 1.979 -22.277 1.00 95.31 265 HIS A C 1
ATOM 1972 O O . HIS A 1 265 ? -3.562 2.197 -21.067 1.00 95.31 265 HIS A O 1
ATOM 1978 N N . SER A 1 266 ? -2.775 2.646 -23.112 1.00 93.88 266 SER A N 1
ATOM 1979 C CA . SER A 1 266 ? -1.840 3.687 -22.662 1.00 93.88 266 SER A CA 1
ATOM 1980 C C . SER A 1 266 ? -2.540 4.768 -21.825 1.00 93.88 266 SER A C 1
ATOM 1982 O O . SER A 1 266 ? -3.532 5.361 -22.246 1.00 93.88 266 SER A O 1
ATOM 1984 N N . GLY A 1 267 ? -2.024 5.020 -20.620 1.00 91.56 267 GLY A N 1
ATOM 1985 C CA . GLY A 1 267 ? -2.585 5.957 -19.646 1.00 91.56 267 GLY A CA 1
ATOM 1986 C C . GLY A 1 267 ? -3.717 5.395 -18.778 1.00 91.56 267 GLY A C 1
ATOM 1987 O O . GLY A 1 267 ? -4.038 6.008 -17.751 1.00 91.56 267 GLY A O 1
ATOM 1988 N N . GLU A 1 268 ? -4.289 4.242 -19.129 1.00 94.12 268 GLU A N 1
ATOM 1989 C CA . GLU A 1 268 ? -5.346 3.568 -18.371 1.00 94.12 268 GLU A CA 1
ATOM 1990 C C . GLU A 1 268 ? -4.777 2.682 -17.261 1.00 94.12 268 GLU A C 1
ATOM 1992 O O . GLU A 1 268 ? -3.601 2.311 -17.267 1.00 94.12 268 GLU A O 1
ATOM 1997 N N . VAL A 1 269 ? -5.625 2.343 -16.288 1.00 95.31 269 VAL A N 1
ATOM 1998 C CA . VAL A 1 269 ? -5.298 1.363 -15.250 1.00 95.31 269 VAL A CA 1
ATOM 1999 C C . VAL A 1 269 ? -5.849 0.012 -15.658 1.00 95.31 269 VAL A C 1
ATOM 2001 O O . VAL A 1 269 ? -7.039 -0.138 -15.934 1.00 95.31 269 VAL A O 1
ATOM 2004 N N . VAL A 1 270 ? -4.970 -0.978 -15.675 1.00 97.62 270 VAL A N 1
ATOM 2005 C CA . VAL A 1 270 ? -5.266 -2.329 -16.132 1.00 97.62 270 VAL A CA 1
ATOM 2006 C C . VAL A 1 270 ? -4.908 -3.346 -15.066 1.00 97.62 270 VAL A C 1
ATOM 2008 O O . VAL A 1 270 ? -4.017 -3.119 -14.249 1.00 97.62 270 VAL A O 1
ATOM 2011 N N . MET A 1 271 ? -5.599 -4.478 -15.101 1.00 98.00 271 MET A N 1
ATOM 2012 C CA . MET A 1 271 ? -5.275 -5.660 -14.319 1.00 98.00 271 MET A CA 1
ATOM 2013 C C . MET A 1 271 ? -4.865 -6.785 -15.268 1.00 98.00 271 MET A C 1
ATOM 2015 O O . MET A 1 271 ? -5.653 -7.202 -16.119 1.00 98.00 271 MET A O 1
ATOM 2019 N N . VAL A 1 272 ? -3.653 -7.303 -15.095 1.00 97.62 272 VAL A N 1
ATOM 2020 C CA . VAL A 1 272 ? -3.084 -8.386 -15.906 1.00 97.62 272 VAL A CA 1
ATOM 2021 C C . VAL A 1 272 ? -2.607 -9.523 -15.010 1.00 97.62 272 VAL A C 1
ATOM 2023 O O . VAL A 1 272 ? -2.153 -9.301 -13.890 1.00 97.62 272 VAL A O 1
ATOM 2026 N N . THR A 1 273 ? -2.726 -10.767 -15.476 1.00 97.56 273 THR A N 1
ATOM 2027 C CA . THR A 1 273 ? -2.159 -11.939 -14.795 1.00 97.56 273 THR A CA 1
ATOM 2028 C C . THR A 1 273 ? -1.189 -12.650 -15.723 1.00 97.56 273 THR A C 1
ATOM 2030 O O . THR A 1 273 ? -1.607 -13.184 -16.744 1.00 97.56 273 THR A O 1
ATOM 2033 N N . THR A 1 274 ? 0.101 -12.653 -15.388 1.00 96.50 274 THR A N 1
ATOM 2034 C CA . THR A 1 274 ? 1.153 -13.211 -16.257 1.00 96.50 274 THR A CA 1
ATOM 2035 C C . THR A 1 274 ? 2.405 -13.600 -15.460 1.00 96.50 274 THR A C 1
ATOM 2037 O O . THR A 1 274 ? 2.451 -13.441 -14.236 1.00 96.50 274 THR A O 1
ATOM 2040 N N . ASN A 1 275 ? 3.417 -14.160 -16.128 1.00 96.94 275 ASN A N 1
ATOM 2041 C CA . ASN A 1 275 ? 4.700 -14.451 -15.499 1.00 96.94 275 ASN A CA 1
ATOM 2042 C C . ASN A 1 275 ? 5.488 -13.163 -15.273 1.00 96.94 275 ASN A C 1
ATOM 2044 O O . ASN A 1 275 ? 5.562 -12.304 -16.150 1.00 96.94 275 ASN A O 1
ATOM 2048 N N . ALA A 1 276 ? 6.132 -13.080 -14.114 1.00 97.25 276 ALA A N 1
ATOM 2049 C CA . ALA A 1 276 ? 7.038 -12.002 -13.776 1.00 97.25 276 ALA A CA 1
ATOM 2050 C C . ALA A 1 276 ? 8.355 -12.549 -13.223 1.00 97.25 276 ALA A C 1
ATOM 2052 O O . ALA A 1 276 ? 8.397 -13.533 -12.469 1.00 97.25 276 ALA A O 1
ATOM 2053 N N . VAL A 1 277 ? 9.436 -11.873 -13.596 1.00 97.56 277 VAL A N 1
ATOM 2054 C CA . VAL A 1 277 ? 10.732 -11.948 -12.924 1.00 97.56 277 VAL A CA 1
ATOM 2055 C C . VAL A 1 277 ? 11.069 -10.527 -12.502 1.00 97.56 277 VAL A C 1
ATOM 2057 O O . VAL A 1 277 ? 11.033 -9.618 -13.328 1.00 97.56 277 VAL A O 1
ATOM 2060 N N . GLY A 1 278 ? 11.356 -10.340 -11.222 1.00 97.31 278 GLY A N 1
ATOM 2061 C CA . GLY A 1 278 ? 11.581 -9.033 -10.630 1.00 97.31 278 GLY A CA 1
ATOM 2062 C C . GLY A 1 278 ? 12.423 -9.096 -9.371 1.00 97.31 278 GLY A C 1
ATOM 2063 O O . GLY A 1 278 ? 12.953 -10.149 -9.012 1.00 97.31 278 GLY A O 1
ATOM 2064 N N . SER A 1 279 ? 12.476 -7.962 -8.688 1.00 97.31 279 SER A N 1
ATOM 2065 C CA . SER A 1 279 ? 13.123 -7.783 -7.398 1.00 97.31 279 SER A CA 1
ATOM 2066 C C . SER A 1 279 ? 12.368 -6.745 -6.566 1.00 97.31 279 SER A C 1
ATOM 2068 O O . SER A 1 279 ? 11.803 -5.789 -7.106 1.00 97.31 279 SER A O 1
ATOM 2070 N N . SER A 1 280 ? 12.382 -6.913 -5.245 1.00 97.31 280 SER A N 1
ATOM 2071 C CA . SER A 1 280 ? 12.014 -5.866 -4.294 1.00 97.31 280 SER A CA 1
ATOM 2072 C C . SER A 1 280 ? 13.281 -5.234 -3.713 1.00 97.31 280 SER A C 1
ATOM 2074 O O . SER A 1 280 ? 14.196 -5.934 -3.272 1.00 97.31 280 SER A O 1
ATOM 2076 N N . ILE A 1 281 ? 13.360 -3.908 -3.761 1.00 97.31 281 ILE A N 1
ATOM 2077 C CA . ILE A 1 281 ? 14.554 -3.110 -3.474 1.00 97.31 281 ILE A CA 1
ATOM 2078 C C . ILE A 1 281 ? 14.210 -2.147 -2.340 1.00 97.31 281 ILE A C 1
ATOM 2080 O O . ILE A 1 281 ? 13.408 -1.231 -2.522 1.00 97.31 281 ILE A O 1
ATOM 2084 N N . SER A 1 282 ? 14.798 -2.366 -1.167 1.00 96.25 282 SER A N 1
ATOM 2085 C CA . SER A 1 282 ? 14.635 -1.472 -0.017 1.00 96.25 282 SER A CA 1
ATOM 2086 C C . SER A 1 282 ? 15.494 -0.231 -0.221 1.00 96.25 282 SER A C 1
ATOM 2088 O O . SER A 1 282 ? 16.704 -0.336 -0.452 1.00 96.25 282 SER A O 1
ATOM 2090 N N . SER A 1 283 ? 14.870 0.944 -0.155 1.00 94.19 283 SER A N 1
ATOM 2091 C CA . SER A 1 283 ? 15.583 2.215 -0.297 1.00 94.19 283 SER A CA 1
ATOM 2092 C C . SER A 1 283 ? 16.440 2.477 0.938 1.00 94.19 283 SER A C 1
ATOM 2094 O O . SER A 1 283 ? 17.589 2.897 0.806 1.00 94.19 283 SER A O 1
ATOM 2096 N N . GLN A 1 284 ? 15.923 2.159 2.128 1.00 92.56 284 GLN A N 1
ATOM 2097 C CA . GLN A 1 284 ? 16.658 2.251 3.387 1.00 92.56 284 GLN A CA 1
ATOM 2098 C C . GLN A 1 284 ? 17.913 1.376 3.356 1.00 92.56 284 GLN A C 1
ATOM 2100 O O . GLN A 1 284 ? 19.021 1.891 3.487 1.00 92.56 284 GLN A O 1
ATOM 2105 N N . GLU A 1 285 ? 17.764 0.075 3.115 1.00 92.50 285 GLU A N 1
ATOM 2106 C CA . GLU A 1 285 ? 18.883 -0.870 3.136 1.00 92.50 285 GLU A CA 1
ATOM 2107 C C . GLU A 1 285 ? 19.895 -0.590 2.019 1.00 92.50 285 GLU A C 1
ATOM 2109 O O . GLU A 1 285 ? 21.104 -0.710 2.224 1.00 92.50 285 GLU A O 1
ATOM 2114 N N . THR A 1 286 ? 19.434 -0.149 0.843 1.00 93.69 286 THR A N 1
ATOM 2115 C CA . THR A 1 286 ? 20.332 0.256 -0.249 1.00 93.69 286 THR A CA 1
ATOM 2116 C C . THR A 1 286 ? 21.173 1.469 0.152 1.00 93.69 286 THR A C 1
ATOM 2118 O O . THR A 1 286 ? 22.399 1.430 0.024 1.00 93.69 286 THR A O 1
ATOM 2121 N N . LEU A 1 287 ? 20.560 2.513 0.717 1.00 91.19 287 LEU A N 1
ATOM 2122 C CA . LEU A 1 287 ? 21.281 3.702 1.184 1.00 91.19 287 LEU A CA 1
ATOM 2123 C C . LEU A 1 287 ? 22.222 3.391 2.362 1.00 91.19 287 LEU A C 1
ATOM 2125 O O . LEU A 1 287 ? 23.349 3.894 2.397 1.00 91.19 287 LEU A O 1
ATOM 2129 N N . LEU A 1 288 ? 21.795 2.541 3.302 1.00 90.31 288 LEU A N 1
ATOM 2130 C CA . LEU A 1 288 ? 22.620 2.076 4.424 1.00 90.31 288 LEU A CA 1
ATOM 2131 C C . LEU A 1 288 ? 23.810 1.231 3.955 1.00 90.31 288 LEU A C 1
ATOM 2133 O O . LEU A 1 288 ? 24.894 1.324 4.523 1.00 90.31 288 LEU A O 1
ATOM 2137 N N . SER A 1 289 ? 23.656 0.451 2.884 1.00 89.00 289 SER A N 1
ATOM 2138 C CA . SER A 1 289 ? 24.767 -0.317 2.310 1.00 89.00 289 SER A CA 1
ATOM 2139 C C . SER A 1 289 ? 25.816 0.562 1.614 1.00 89.00 289 SER A C 1
ATOM 2141 O O . SER A 1 289 ? 26.979 0.170 1.507 1.00 89.00 289 SER A O 1
ATOM 2143 N N . ALA A 1 290 ? 25.421 1.757 1.163 1.00 87.88 290 ALA A N 1
ATOM 2144 C CA . ALA A 1 290 ? 26.285 2.694 0.450 1.00 87.88 290 ALA A CA 1
ATOM 2145 C C . ALA A 1 290 ? 26.986 3.715 1.367 1.00 87.88 290 ALA A C 1
ATOM 2147 O O . ALA A 1 290 ? 27.977 4.332 0.967 1.00 87.88 290 ALA A O 1
ATOM 2148 N N . THR A 1 291 ? 26.494 3.920 2.593 1.00 85.44 291 THR A N 1
ATOM 2149 C CA . THR A 1 291 ? 27.038 4.913 3.532 1.00 85.44 291 THR A CA 1
ATOM 2150 C C . THR A 1 291 ? 28.123 4.345 4.453 1.00 85.44 291 THR A C 1
ATOM 2152 O O . THR A 1 291 ? 28.218 3.148 4.707 1.00 85.44 291 THR A O 1
ATOM 2155 N N . ARG A 1 292 ? 28.968 5.237 4.984 1.00 82.88 292 ARG A N 1
ATOM 2156 C CA . ARG A 1 292 ? 29.956 4.925 6.034 1.00 82.88 292 ARG A CA 1
ATOM 2157 C C . ARG A 1 292 ? 29.453 5.248 7.444 1.00 82.88 292 ARG A C 1
ATOM 2159 O O . ARG A 1 292 ? 30.188 5.053 8.410 1.00 82.88 292 ARG A O 1
ATOM 2166 N N . CYS A 1 293 ? 28.246 5.793 7.564 1.00 83.62 293 CYS A N 1
ATOM 2167 C CA . CYS A 1 293 ? 27.628 6.095 8.846 1.00 83.62 293 CYS A CA 1
ATOM 2168 C C . CYS A 1 293 ? 27.167 4.795 9.527 1.00 83.62 293 CYS A C 1
ATOM 2170 O O . CYS A 1 293 ? 26.601 3.913 8.891 1.00 83.62 293 CYS A O 1
ATOM 2172 N N . ALA A 1 294 ? 27.430 4.655 10.826 1.00 71.75 294 ALA A N 1
ATOM 2173 C CA . ALA A 1 294 ? 27.031 3.474 11.588 1.00 71.75 294 ALA A CA 1
ATOM 2174 C C . ALA A 1 294 ? 25.633 3.643 12.211 1.00 71.75 294 ALA A C 1
ATOM 2176 O O . ALA A 1 294 ? 25.217 4.762 12.513 1.00 71.75 294 ALA A O 1
ATOM 2177 N N . PRO A 1 295 ? 24.975 2.532 12.571 1.00 70.69 295 PRO A N 1
ATOM 2178 C CA . PRO A 1 295 ? 24.598 1.407 11.709 1.00 70.69 295 PRO A CA 1
ATOM 2179 C C . PRO A 1 295 ? 23.269 1.652 10.964 1.00 70.69 295 PRO A C 1
ATOM 2181 O O . PRO A 1 295 ? 22.879 0.852 10.128 1.00 70.69 295 PRO A O 1
ATOM 2184 N N . SER A 1 296 ? 22.571 2.745 11.274 1.00 79.19 296 SER A N 1
ATOM 2185 C CA . SER A 1 296 ? 21.205 3.038 10.819 1.00 79.19 296 SER A CA 1
ATOM 2186 C C . SER A 1 296 ? 21.064 4.488 10.346 1.00 79.19 296 SER A C 1
ATOM 2188 O O . SER A 1 296 ? 20.017 5.118 10.504 1.00 79.19 296 SER A O 1
ATOM 2190 N N . SER A 1 297 ? 22.158 5.053 9.832 1.00 82.38 297 SER A N 1
ATOM 2191 C CA . SER A 1 297 ? 22.234 6.438 9.372 1.00 82.38 297 SER A CA 1
ATOM 2192 C C . SER A 1 297 ? 22.878 6.522 8.000 1.00 82.38 297 SER A C 1
ATOM 2194 O O . SER A 1 297 ? 23.774 5.743 7.711 1.00 82.38 297 SER A O 1
ATOM 2196 N N . ILE A 1 298 ? 22.465 7.493 7.190 1.00 84.12 298 ILE A N 1
ATOM 2197 C CA . ILE A 1 298 ? 23.051 7.817 5.885 1.00 84.12 298 ILE A CA 1
ATOM 2198 C C . ILE A 1 298 ? 23.911 9.072 5.976 1.00 84.12 298 ILE A C 1
ATOM 2200 O O . ILE A 1 298 ? 23.776 9.866 6.904 1.00 84.12 298 ILE A O 1
ATOM 2204 N N . THR A 1 299 ? 24.781 9.288 4.996 1.00 79.19 299 THR A N 1
ATOM 2205 C CA . THR A 1 299 ? 25.556 10.529 4.905 1.00 79.19 299 THR A CA 1
ATOM 2206 C C . THR A 1 299 ? 24.704 11.616 4.260 1.00 79.19 299 THR A C 1
ATOM 2208 O O . THR A 1 299 ? 24.341 11.512 3.092 1.00 79.19 299 THR A O 1
ATOM 2211 N N . ASN A 1 300 ? 24.409 12.670 5.011 1.00 77.62 300 ASN A N 1
ATOM 2212 C CA . ASN A 1 300 ? 23.877 13.927 4.515 1.00 77.62 300 ASN A CA 1
ATOM 2213 C C . ASN A 1 300 ? 25.042 14.931 4.380 1.00 77.62 300 ASN A C 1
ATOM 2215 O O . ASN A 1 300 ? 25.774 15.142 5.351 1.00 77.62 300 ASN A O 1
ATOM 2219 N N . PRO A 1 301 ? 25.243 15.547 3.203 1.00 71.19 301 PRO A N 1
ATOM 2220 C CA . PRO A 1 301 ? 26.366 16.458 2.976 1.00 71.19 301 PRO A CA 1
ATOM 2221 C C . PRO A 1 301 ? 26.307 17.728 3.838 1.00 71.19 301 PRO A C 1
ATOM 2223 O O . PRO A 1 301 ? 27.345 18.330 4.090 1.00 71.19 301 PRO A O 1
ATOM 2226 N N . VAL A 1 302 ? 25.118 18.118 4.306 1.00 74.38 302 VAL A N 1
ATOM 2227 C CA . VAL A 1 302 ? 24.894 19.315 5.127 1.00 74.38 302 VAL A CA 1
ATOM 2228 C C . VAL A 1 302 ? 24.963 18.979 6.617 1.00 74.38 302 VAL A C 1
ATOM 2230 O O . VAL A 1 302 ? 25.653 19.653 7.375 1.00 74.38 302 VAL A O 1
ATOM 2233 N N . THR A 1 303 ? 24.264 17.928 7.055 1.00 75.62 303 THR A N 1
ATOM 2234 C CA . THR A 1 303 ? 24.065 17.642 8.490 1.00 75.62 303 THR A CA 1
ATOM 2235 C C . THR A 1 303 ? 24.911 16.490 9.039 1.00 75.62 303 THR A C 1
ATOM 2237 O O . THR A 1 303 ? 24.875 16.223 10.239 1.00 75.62 303 THR A O 1
ATOM 2240 N N . GLY A 1 304 ? 25.700 15.809 8.204 1.00 83.56 304 GLY A N 1
ATOM 2241 C CA . GLY A 1 304 ? 26.489 14.646 8.614 1.00 83.56 304 GLY A CA 1
ATOM 2242 C C . GLY A 1 304 ? 25.666 13.355 8.617 1.00 83.56 304 GLY A C 1
ATOM 2243 O O . GLY A 1 304 ? 24.928 13.087 7.676 1.00 83.56 304 GLY A O 1
ATOM 2244 N N . CYS A 1 305 ? 25.815 12.497 9.627 1.00 86.62 305 CYS A N 1
ATOM 2245 C CA . CYS A 1 305 ? 25.077 11.229 9.668 1.00 86.62 305 CYS A CA 1
ATOM 2246 C C . CYS A 1 305 ? 23.607 11.444 10.069 1.00 86.62 305 CYS A C 1
ATOM 2248 O O . CYS A 1 305 ? 23.327 11.911 11.170 1.00 86.62 305 CYS A O 1
ATOM 2250 N N . LEU A 1 306 ? 22.681 11.061 9.189 1.00 83.62 306 LEU A N 1
ATOM 2251 C CA . LEU A 1 306 ? 21.237 11.205 9.354 1.00 83.62 306 LEU A CA 1
ATOM 2252 C C . LEU A 1 306 ? 20.584 9.833 9.577 1.00 83.62 306 LEU A C 1
ATOM 2254 O O . LEU A 1 306 ? 20.653 9.009 8.664 1.00 83.62 306 LEU A O 1
ATOM 2258 N N . PRO A 1 307 ? 19.906 9.571 10.709 1.00 85.06 307 PRO A N 1
ATOM 2259 C CA . PRO A 1 307 ? 19.181 8.320 10.874 1.00 85.06 307 PRO A CA 1
ATOM 2260 C C . PRO A 1 307 ? 18.019 8.227 9.885 1.00 85.06 307 PRO A C 1
ATOM 2262 O O . PRO A 1 307 ? 17.266 9.188 9.714 1.00 85.06 307 PRO A O 1
ATOM 2265 N N . VAL A 1 308 ? 17.864 7.056 9.265 1.00 85.31 308 VAL A N 1
ATOM 2266 C CA . VAL A 1 308 ? 16.806 6.772 8.284 1.00 85.31 308 VAL A CA 1
ATOM 2267 C C . VAL A 1 308 ? 15.856 5.705 8.812 1.00 85.31 308 VAL A C 1
ATOM 2269 O O . VAL A 1 308 ? 15.942 4.556 8.399 1.00 85.31 308 VAL A O 1
ATOM 2272 N N . PRO A 1 309 ? 14.959 6.033 9.757 1.00 84.38 309 PRO A N 1
ATOM 2273 C CA . PRO A 1 309 ? 14.019 5.068 10.313 1.00 84.38 309 PRO A CA 1
ATOM 2274 C C . PRO A 1 309 ? 12.837 4.784 9.380 1.00 84.38 309 PRO A C 1
ATOM 2276 O O . PRO A 1 309 ? 11.813 4.318 9.857 1.00 84.38 309 PRO A O 1
ATOM 2279 N N . THR A 1 310 ? 12.895 5.156 8.100 1.00 86.69 310 THR A N 1
ATOM 2280 C CA . THR A 1 310 ? 11.785 4.942 7.166 1.00 86.69 310 THR A CA 1
ATOM 2281 C C . THR A 1 310 ? 12.253 4.242 5.902 1.00 86.69 310 THR A C 1
ATOM 2283 O O . THR A 1 310 ? 13.355 4.500 5.415 1.00 86.69 310 THR A O 1
ATOM 2286 N N . ASP A 1 311 ? 11.411 3.369 5.361 1.00 90.75 311 ASP A N 1
ATOM 2287 C CA . ASP A 1 311 ? 11.694 2.620 4.143 1.00 90.75 311 ASP A CA 1
ATOM 2288 C C . ASP A 1 311 ? 10.544 2.704 3.140 1.00 90.75 311 ASP A C 1
ATOM 2290 O O . ASP A 1 311 ? 9.372 2.511 3.480 1.00 90.75 311 ASP A O 1
ATOM 2294 N N . GLY A 1 312 ? 10.909 2.973 1.890 1.00 91.56 312 GLY A N 1
ATOM 2295 C CA . GLY A 1 312 ? 10.075 2.750 0.719 1.00 91.56 312 GLY A CA 1
ATOM 2296 C C . GLY A 1 312 ? 10.658 1.598 -0.090 1.00 91.56 312 GLY A C 1
ATOM 2297 O O . GLY A 1 312 ? 11.750 1.721 -0.653 1.00 91.56 312 GLY A O 1
ATOM 2298 N N . VAL A 1 313 ? 9.926 0.490 -0.189 1.00 95.00 313 VAL A N 1
ATOM 2299 C CA . VAL A 1 313 ? 10.360 -0.667 -0.980 1.00 95.00 313 VAL A CA 1
ATOM 2300 C C . VAL A 1 313 ? 9.861 -0.527 -2.409 1.00 95.00 313 VAL A C 1
ATOM 2302 O O . VAL A 1 313 ? 8.652 -0.544 -2.661 1.00 95.00 313 VAL A O 1
ATOM 2305 N N . VAL A 1 314 ? 10.805 -0.436 -3.344 1.00 96.31 314 VAL A N 1
ATOM 2306 C CA . VAL A 1 314 ? 10.547 -0.407 -4.782 1.00 96.31 314 VAL A CA 1
ATOM 2307 C C . VAL A 1 314 ? 10.477 -1.833 -5.303 1.00 96.31 314 VAL A C 1
ATOM 2309 O O . VAL A 1 314 ? 11.443 -2.587 -5.249 1.00 96.31 314 VAL A O 1
ATOM 2312 N N . HIS A 1 315 ? 9.335 -2.213 -5.846 1.00 97.00 315 HIS A N 1
ATOM 2313 C CA . HIS A 1 315 ? 9.158 -3.468 -6.559 1.00 97.00 315 HIS A CA 1
ATOM 2314 C C . HIS A 1 315 ? 9.318 -3.205 -8.033 1.00 97.00 315 HIS A C 1
ATOM 2316 O O . HIS A 1 315 ? 8.586 -2.386 -8.575 1.00 97.00 315 HIS A O 1
ATOM 2322 N N . SER A 1 316 ? 10.228 -3.909 -8.686 1.00 97.25 316 SER A N 1
ATOM 2323 C CA . SER A 1 316 ? 10.485 -3.735 -10.111 1.00 97.25 316 SER A CA 1
ATOM 2324 C C . SER A 1 316 ? 10.679 -5.079 -10.800 1.00 97.25 316 SER A C 1
ATOM 2326 O O . SER A 1 316 ? 10.911 -6.096 -10.144 1.00 97.25 316 SER A O 1
ATOM 2328 N N . GLY A 1 317 ? 10.526 -5.115 -12.117 1.00 97.75 317 GLY A N 1
ATOM 2329 C CA . GLY A 1 317 ? 10.800 -6.313 -12.897 1.00 97.75 317 GLY A CA 1
ATOM 2330 C C . GLY A 1 317 ? 10.259 -6.246 -14.312 1.00 97.75 317 GLY A C 1
ATOM 2331 O O . GLY A 1 317 ? 9.961 -5.178 -14.847 1.00 97.75 317 GLY A O 1
ATOM 2332 N N . VAL A 1 318 ? 10.132 -7.422 -14.918 1.00 97.88 318 VAL A N 1
ATOM 2333 C CA . VAL A 1 318 ? 9.580 -7.596 -16.259 1.00 97.88 318 VAL A CA 1
ATOM 2334 C C . VAL A 1 318 ? 8.481 -8.647 -16.264 1.00 97.88 318 VAL A C 1
ATOM 2336 O O . VAL A 1 318 ? 8.601 -9.713 -15.650 1.00 97.88 318 VAL A O 1
ATOM 2339 N N . LEU A 1 319 ? 7.416 -8.338 -16.990 1.00 97.25 319 LEU A N 1
ATOM 2340 C CA . LEU A 1 319 ? 6.336 -9.242 -17.340 1.00 97.25 319 LEU A CA 1
ATOM 2341 C C . LEU A 1 319 ? 6.630 -9.875 -18.697 1.00 97.25 319 LEU A C 1
ATOM 2343 O O . LEU A 1 319 ? 7.153 -9.209 -19.594 1.00 97.25 319 LEU A O 1
ATOM 2347 N N . PHE A 1 320 ? 6.301 -11.156 -18.848 1.00 96.06 320 PHE A N 1
ATOM 2348 C CA . PHE A 1 320 ? 6.483 -11.862 -20.113 1.00 96.06 320 PHE A CA 1
ATOM 2349 C C . PHE A 1 320 ? 5.526 -13.040 -20.272 1.00 96.06 320 PHE A C 1
ATOM 2351 O O . PHE A 1 320 ? 5.249 -13.783 -19.327 1.00 96.06 320 PHE A O 1
ATOM 2358 N N . ASP A 1 321 ? 5.110 -13.280 -21.510 1.00 92.44 321 ASP A N 1
ATOM 2359 C CA . ASP A 1 321 ? 4.388 -14.495 -21.864 1.00 92.44 321 ASP A CA 1
ATOM 2360 C C . ASP A 1 321 ? 5.366 -15.664 -22.105 1.00 92.44 321 ASP A C 1
ATOM 2362 O O . ASP A 1 321 ? 6.531 -15.449 -22.463 1.00 92.44 321 ASP A O 1
ATOM 2366 N N . PRO A 1 322 ? 4.939 -16.932 -21.929 1.00 86.94 322 PRO A N 1
ATOM 2367 C CA . PRO A 1 322 ? 5.815 -18.098 -22.110 1.00 86.94 322 PRO A CA 1
ATOM 2368 C C . PRO A 1 322 ? 6.486 -18.184 -23.491 1.00 86.94 322 PRO A C 1
ATOM 2370 O O . PRO A 1 322 ? 7.523 -18.827 -23.635 1.00 86.94 322 PRO A O 1
ATOM 2373 N N . SER A 1 323 ? 5.898 -17.541 -24.503 1.00 85.12 323 SER A N 1
ATOM 2374 C CA . SER A 1 323 ? 6.379 -17.488 -25.884 1.00 85.12 323 SER A CA 1
ATOM 2375 C C . SER A 1 323 ? 7.359 -16.346 -26.176 1.00 85.12 323 SER A C 1
ATOM 2377 O O . SER A 1 323 ? 7.649 -16.119 -27.349 1.00 85.12 323 SER A O 1
ATOM 2379 N N . VAL A 1 324 ? 7.870 -15.637 -25.161 1.00 86.38 324 VAL A N 1
ATOM 2380 C CA . VAL A 1 324 ? 8.804 -14.510 -25.340 1.00 86.38 324 VAL A CA 1
ATOM 2381 C C . VAL A 1 324 ? 10.033 -14.915 -26.165 1.00 86.38 324 VAL A C 1
ATOM 2383 O O . VAL A 1 324 ? 10.761 -15.851 -25.818 1.00 86.38 324 VAL A O 1
ATOM 2386 N N . GLN A 1 325 ? 10.284 -14.200 -27.265 1.00 84.69 325 GLN A N 1
ATOM 2387 C CA . GLN A 1 325 ? 11.436 -14.447 -28.144 1.00 84.69 325 GLN A CA 1
ATOM 2388 C C . GLN A 1 325 ? 12.356 -13.236 -28.258 1.00 84.69 325 GLN A C 1
ATOM 2390 O O . GLN A 1 325 ? 13.541 -13.402 -28.560 1.00 84.69 325 GLN A O 1
ATOM 2395 N N . LYS A 1 326 ? 11.838 -12.026 -28.024 1.00 88.50 326 LYS A N 1
ATOM 2396 C CA . LYS A 1 326 ? 12.573 -10.772 -28.193 1.00 88.50 326 LYS A CA 1
ATOM 2397 C C . LYS A 1 326 ? 12.398 -9.852 -26.981 1.00 88.50 326 LYS A C 1
ATOM 2399 O O . LYS A 1 326 ? 11.390 -9.942 -26.288 1.00 88.50 326 LYS A O 1
ATOM 2404 N N . PRO A 1 327 ? 13.348 -8.929 -26.736 1.00 86.38 327 PRO A N 1
ATOM 2405 C CA . PRO A 1 327 ? 13.215 -7.924 -25.679 1.00 86.38 327 PRO A CA 1
ATOM 2406 C C . PRO A 1 327 ? 11.967 -7.040 -25.810 1.00 86.38 327 PRO A C 1
ATOM 2408 O O . PRO A 1 327 ? 11.431 -6.611 -24.800 1.00 86.38 327 PRO A O 1
ATOM 2411 N N . THR A 1 328 ? 11.483 -6.809 -27.033 1.00 87.19 328 THR A N 1
ATOM 2412 C CA . THR A 1 328 ? 10.268 -6.025 -27.321 1.00 87.19 328 THR A CA 1
ATOM 2413 C C . THR A 1 328 ? 8.977 -6.686 -26.844 1.00 87.19 328 THR A C 1
ATOM 2415 O O . THR A 1 328 ? 7.949 -6.023 -26.794 1.00 87.19 328 THR A O 1
ATOM 2418 N N . ASP A 1 329 ? 9.020 -7.981 -26.524 1.00 88.38 329 ASP A N 1
ATOM 2419 C CA . ASP A 1 329 ? 7.866 -8.739 -26.030 1.00 88.38 329 ASP A CA 1
ATOM 2420 C C . ASP A 1 329 ? 7.745 -8.633 -24.493 1.00 88.38 329 ASP A C 1
ATOM 2422 O O . ASP A 1 329 ? 6.876 -9.255 -23.884 1.00 88.38 329 ASP A O 1
ATOM 2426 N N . LEU A 1 330 ? 8.668 -7.908 -23.849 1.00 95.19 330 LEU A N 1
ATOM 2427 C CA . LEU A 1 330 ? 8.684 -7.679 -22.410 1.00 95.19 330 LEU A CA 1
ATOM 2428 C C . LEU A 1 330 ? 7.937 -6.394 -22.068 1.00 95.19 330 LEU A C 1
ATOM 2430 O O . LEU A 1 330 ? 8.017 -5.403 -22.790 1.00 95.19 330 LEU A O 1
ATOM 2434 N N . VAL A 1 331 ? 7.289 -6.394 -20.908 1.00 97.38 331 VAL A N 1
ATOM 2435 C CA . VAL A 1 331 ? 6.698 -5.186 -20.326 1.00 97.38 331 VAL A CA 1
ATOM 2436 C C . VAL A 1 331 ? 7.345 -4.940 -18.977 1.00 97.38 331 VAL A C 1
ATOM 2438 O O . VAL A 1 331 ? 7.298 -5.797 -18.095 1.00 97.38 331 VAL A O 1
ATOM 2441 N N . TYR A 1 332 ? 7.973 -3.781 -18.813 1.00 97.75 332 TYR A N 1
ATOM 2442 C CA . TYR A 1 332 ? 8.580 -3.409 -17.539 1.00 97.75 332 TYR A CA 1
ATOM 2443 C C . TYR A 1 332 ? 7.494 -3.094 -16.511 1.00 97.75 332 TYR A C 1
ATOM 2445 O O . TYR A 1 332 ? 6.400 -2.654 -16.854 1.00 97.75 332 TYR A O 1
ATOM 2453 N N . TYR A 1 333 ? 7.774 -3.295 -15.233 1.00 97.69 333 TYR A N 1
ATOM 2454 C CA . TYR A 1 333 ? 6.896 -2.801 -14.183 1.00 97.69 333 TYR A CA 1
ATOM 2455 C C . TYR A 1 333 ? 7.703 -2.237 -13.027 1.00 97.69 333 TYR A C 1
ATOM 2457 O O . TYR A 1 333 ? 8.809 -2.705 -12.745 1.00 97.69 333 TYR A O 1
ATOM 2465 N N . ALA A 1 334 ? 7.126 -1.251 -12.347 1.00 97.19 334 ALA A N 1
ATOM 2466 C CA . ALA A 1 334 ? 7.647 -0.752 -11.090 1.00 97.19 334 ALA A CA 1
ATOM 2467 C C . ALA A 1 334 ? 6.538 -0.175 -10.201 1.00 97.19 334 ALA A C 1
ATOM 2469 O O . ALA A 1 334 ? 5.551 0.356 -10.701 1.00 97.19 334 ALA A O 1
ATOM 2470 N N . GLY A 1 335 ? 6.698 -0.253 -8.885 1.00 95.38 335 GLY A N 1
ATOM 2471 C CA . GLY A 1 335 ? 5.806 0.375 -7.909 1.00 95.38 335 GLY A CA 1
ATOM 2472 C C . GLY A 1 335 ? 6.476 0.486 -6.545 1.00 95.38 335 GLY A C 1
ATOM 2473 O O . GLY A 1 335 ? 7.416 -0.251 -6.258 1.00 95.38 335 GLY A O 1
ATOM 2474 N N . VAL A 1 336 ? 6.004 1.402 -5.704 1.00 93.94 336 VAL A N 1
ATOM 2475 C CA . VAL A 1 336 ? 6.543 1.626 -4.353 1.00 93.94 336 VAL A CA 1
ATOM 2476 C C . VAL A 1 336 ? 5.529 1.136 -3.327 1.00 93.94 336 VAL A C 1
ATOM 2478 O O . VAL A 1 336 ? 4.327 1.327 -3.501 1.00 93.94 336 VAL A O 1
ATOM 2481 N N . SER A 1 337 ? 5.998 0.495 -2.262 1.00 93.44 337 SER A N 1
ATOM 2482 C CA . SER A 1 337 ? 5.154 -0.008 -1.176 1.00 93.44 337 SER A CA 1
ATOM 2483 C C . SER A 1 337 ? 5.800 0.209 0.189 1.00 93.44 337 SER A C 1
ATOM 2485 O O . SER A 1 337 ? 7.009 0.422 0.285 1.00 93.44 337 SER A O 1
ATOM 2487 N N . ASN A 1 338 ? 5.012 0.036 1.243 1.00 90.50 338 ASN A N 1
ATOM 2488 C CA . ASN A 1 338 ? 5.491 -0.080 2.621 1.00 90.50 338 ASN A CA 1
ATOM 2489 C C . ASN A 1 338 ? 5.812 -1.535 3.025 1.00 90.50 338 ASN A C 1
ATOM 2491 O O . ASN A 1 338 ? 5.618 -1.915 4.174 1.00 90.50 338 ASN A O 1
ATOM 2495 N N . LYS A 1 339 ? 6.235 -2.415 2.109 1.00 91.44 339 LYS A N 1
ATOM 2496 C CA . LYS A 1 339 ? 6.658 -3.773 2.500 1.00 91.44 339 LYS A CA 1
ATOM 2497 C C . LYS A 1 339 ? 7.844 -3.679 3.473 1.00 91.44 339 LYS A C 1
ATOM 2499 O O . LYS A 1 339 ? 8.724 -2.849 3.290 1.00 91.44 339 LYS A O 1
ATOM 2504 N N . ILE A 1 340 ? 7.885 -4.535 4.491 1.00 89.19 340 ILE A N 1
ATOM 2505 C CA . ILE A 1 340 ? 9.040 -4.634 5.397 1.00 89.19 340 ILE A CA 1
ATOM 2506 C C . ILE A 1 340 ? 10.120 -5.479 4.715 1.00 89.19 340 ILE A C 1
ATOM 2508 O O . ILE A 1 340 ? 9.842 -6.597 4.267 1.00 89.19 340 ILE A O 1
ATOM 2512 N N . GLN A 1 341 ? 11.346 -4.965 4.626 1.00 90.94 341 GLN A N 1
ATOM 2513 C CA . GLN A 1 341 ? 12.463 -5.667 4.001 1.00 90.94 341 GLN A CA 1
ATOM 2514 C C . GLN A 1 341 ? 13.794 -5.287 4.661 1.00 90.94 341 GLN A C 1
ATOM 2516 O O . GLN A 1 341 ? 14.207 -4.142 4.603 1.00 90.94 341 GLN A O 1
ATOM 2521 N N . ASN A 1 342 ? 14.513 -6.284 5.186 1.00 89.81 342 ASN A N 1
ATOM 2522 C CA . ASN A 1 342 ? 15.769 -6.084 5.934 1.00 89.81 342 ASN A CA 1
ATOM 2523 C C . ASN A 1 342 ? 17.012 -6.453 5.101 1.00 89.81 342 ASN A C 1
ATOM 2525 O O . ASN A 1 342 ? 18.019 -6.933 5.621 1.00 89.81 342 ASN A O 1
ATOM 2529 N N . THR A 1 343 ? 16.897 -6.378 3.775 1.00 92.19 343 THR A N 1
ATOM 2530 C CA . THR A 1 343 ? 18.008 -6.608 2.841 1.00 92.19 343 THR A CA 1
ATOM 2531 C C . THR A 1 343 ? 17.901 -5.621 1.680 1.00 92.19 343 THR A C 1
ATOM 2533 O O . THR A 1 343 ? 16.781 -5.287 1.299 1.00 92.19 343 THR A O 1
ATOM 2536 N N . PRO A 1 344 ? 19.007 -5.188 1.050 1.00 94.06 344 PRO A N 1
ATOM 2537 C CA . PRO A 1 344 ? 18.932 -4.226 -0.052 1.00 94.06 344 PRO A CA 1
ATOM 2538 C C . PRO A 1 344 ? 18.070 -4.709 -1.220 1.00 94.06 344 PRO A C 1
ATOM 2540 O O . PRO A 1 344 ? 17.221 -3.971 -1.710 1.00 94.06 344 PRO A O 1
ATOM 2543 N N . VAL A 1 345 ? 18.234 -5.971 -1.630 1.00 96.88 345 VAL A N 1
ATOM 2544 C CA . VAL A 1 345 ? 17.533 -6.553 -2.781 1.00 96.88 345 VAL A CA 1
ATOM 2545 C C . VAL A 1 345 ? 17.069 -7.966 -2.457 1.00 96.88 345 VAL A C 1
ATOM 2547 O O . VAL A 1 345 ? 17.858 -8.800 -2.012 1.00 96.88 345 VAL A O 1
ATOM 2550 N N . THR A 1 346 ? 15.801 -8.258 -2.739 1.00 97.38 346 THR A N 1
ATOM 2551 C CA . THR A 1 346 ? 15.232 -9.607 -2.689 1.00 97.38 346 THR A CA 1
ATOM 2552 C C . THR A 1 346 ? 14.674 -9.978 -4.067 1.00 97.38 346 THR A C 1
ATOM 2554 O O . THR A 1 346 ? 13.751 -9.313 -4.535 1.00 97.38 346 THR A O 1
ATOM 2557 N N . PRO A 1 347 ? 15.186 -11.030 -4.734 1.00 96.38 347 PRO A N 1
ATOM 2558 C CA . PRO A 1 347 ? 14.675 -11.450 -6.035 1.00 96.38 347 PRO A CA 1
ATOM 2559 C C . PRO A 1 347 ? 13.299 -12.117 -5.914 1.00 96.38 347 PRO A C 1
ATOM 2561 O O . PRO A 1 347 ? 13.038 -12.894 -4.994 1.00 96.38 347 PRO A O 1
ATOM 2564 N N . GLU A 1 348 ? 12.436 -11.885 -6.898 1.00 95.56 348 GLU A N 1
ATOM 2565 C CA . GLU A 1 348 ? 11.048 -12.343 -6.929 1.00 95.56 348 GLU A CA 1
ATOM 2566 C C . GLU A 1 348 ? 10.710 -12.986 -8.285 1.00 95.56 348 GLU A C 1
ATOM 2568 O O . GLU A 1 348 ? 11.040 -12.471 -9.353 1.00 95.56 348 GLU A O 1
ATOM 2573 N N . LYS A 1 349 ? 10.073 -14.166 -8.263 1.00 96.50 349 LYS A N 1
ATOM 2574 C CA . LYS A 1 349 ? 9.711 -14.922 -9.476 1.00 96.50 349 LYS A CA 1
ATOM 2575 C C . LYS A 1 349 ? 8.396 -15.661 -9.284 1.00 96.50 349 LYS A C 1
ATOM 2577 O O . LYS A 1 349 ? 8.200 -16.342 -8.273 1.00 96.50 349 LYS A O 1
ATOM 2582 N N . GLY A 1 350 ? 7.520 -15.607 -10.280 1.00 96.94 350 GLY A N 1
ATOM 2583 C CA . GLY A 1 350 ? 6.230 -16.286 -10.207 1.00 96.94 350 GLY A CA 1
ATOM 2584 C C . GLY A 1 350 ? 5.250 -15.849 -11.280 1.00 96.94 350 GLY A C 1
ATOM 2585 O O . GLY A 1 350 ? 5.597 -15.096 -12.185 1.00 96.94 350 GLY A O 1
ATOM 2586 N N . THR A 1 351 ? 4.015 -16.314 -11.146 1.00 97.00 351 THR A N 1
ATOM 2587 C CA . THR A 1 351 ? 2.868 -15.724 -11.835 1.00 97.00 351 THR A CA 1
ATOM 2588 C C . THR A 1 351 ? 2.214 -14.732 -10.886 1.00 97.00 351 THR A C 1
ATOM 2590 O O . THR A 1 351 ? 1.935 -15.065 -9.730 1.00 97.00 351 THR A O 1
ATOM 2593 N N . TYR A 1 352 ? 1.983 -13.521 -11.374 1.00 97.06 352 TYR A N 1
ATOM 2594 C CA . TYR A 1 352 ? 1.445 -12.421 -10.589 1.00 97.06 352 TYR A CA 1
ATOM 2595 C C . TYR A 1 352 ? 0.195 -11.860 -11.245 1.00 97.06 352 TYR A C 1
ATOM 2597 O O . TYR A 1 352 ? 0.117 -11.782 -12.470 1.00 97.06 352 TYR A O 1
ATOM 2605 N N . ARG A 1 353 ? -0.752 -11.447 -10.408 1.00 97.69 353 ARG A N 1
ATOM 2606 C CA . ARG A 1 353 ? -1.834 -10.534 -10.754 1.00 97.69 353 ARG A CA 1
ATOM 2607 C C . ARG A 1 353 ? -1.361 -9.128 -10.394 1.00 97.69 353 ARG A C 1
ATOM 2609 O O . ARG A 1 353 ? -1.111 -8.859 -9.223 1.00 97.69 353 ARG A O 1
ATOM 2616 N N . LEU A 1 354 ? -1.171 -8.276 -11.396 1.00 97.38 354 LEU A N 1
ATOM 2617 C CA . LEU A 1 354 ? -0.739 -6.891 -11.222 1.00 97.38 354 LEU A CA 1
ATOM 2618 C C . LEU A 1 354 ? -1.855 -5.957 -11.660 1.00 97.38 354 LEU A C 1
ATOM 2620 O O . LEU A 1 354 ? -2.405 -6.134 -12.748 1.00 97.38 354 LEU A O 1
ATOM 2624 N N . THR A 1 355 ? -2.122 -4.943 -10.848 1.00 97.62 355 THR A N 1
ATOM 2625 C CA . THR A 1 355 ? -2.980 -3.815 -11.204 1.00 97.62 355 THR A CA 1
ATOM 2626 C C . THR A 1 355 ? -2.115 -2.568 -11.275 1.00 97.62 355 THR A C 1
ATOM 2628 O O . THR A 1 355 ? -1.425 -2.235 -10.313 1.00 97.62 355 THR A O 1
ATOM 2631 N N . GLY A 1 356 ? -2.113 -1.872 -12.407 1.00 95.81 356 GLY A N 1
ATOM 2632 C CA . GLY A 1 356 ? -1.239 -0.719 -12.599 1.00 95.81 356 GLY A CA 1
ATOM 2633 C C . GLY A 1 356 ? -1.610 0.136 -13.799 1.00 95.81 356 GLY A C 1
ATOM 2634 O O . GLY A 1 356 ? -2.396 -0.273 -14.650 1.00 95.81 356 GLY A O 1
ATOM 2635 N N . ARG A 1 357 ? -1.053 1.345 -13.857 1.00 95.25 357 ARG A N 1
ATOM 2636 C CA . ARG A 1 357 ? -1.231 2.265 -14.983 1.00 95.25 357 ARG A CA 1
ATOM 2637 C C . ARG A 1 357 ? -0.262 1.926 -16.106 1.00 95.25 357 ARG A C 1
ATOM 2639 O O . ARG A 1 357 ? 0.940 1.853 -15.856 1.00 95.25 357 ARG A O 1
ATOM 2646 N N . VAL A 1 358 ? -0.766 1.797 -17.329 1.00 95.88 358 VAL A N 1
ATOM 2647 C CA . VAL A 1 358 ? 0.080 1.649 -18.516 1.00 95.88 358 VAL A CA 1
ATOM 2648 C C . VAL A 1 358 ? 0.746 2.979 -18.838 1.00 95.88 358 VAL A C 1
ATOM 2650 O O . VAL A 1 358 ? 0.079 4.004 -18.982 1.00 95.88 358 VAL A O 1
ATOM 2653 N N . VAL A 1 359 ? 2.065 2.957 -18.967 1.00 94.75 359 VAL A N 1
ATOM 2654 C CA . VAL A 1 359 ? 2.894 4.117 -19.290 1.00 94.75 359 VAL A CA 1
ATOM 2655 C C . VAL A 1 359 ? 3.993 3.732 -20.280 1.00 94.75 359 VAL A C 1
ATOM 2657 O O . VAL A 1 359 ? 4.199 2.555 -20.577 1.00 94.75 359 VAL A O 1
ATOM 2660 N N . ASP A 1 360 ? 4.714 4.728 -20.783 1.00 94.50 360 ASP A N 1
ATOM 2661 C CA . ASP A 1 360 ? 5.978 4.496 -21.477 1.00 94.50 360 ASP A CA 1
ATOM 2662 C C . ASP A 1 360 ? 7.064 4.058 -20.479 1.00 94.50 360 ASP A C 1
ATOM 2664 O O . ASP A 1 360 ? 7.120 4.566 -19.355 1.00 94.50 360 ASP A O 1
ATOM 2668 N N . ALA A 1 361 ? 7.925 3.118 -20.869 1.00 95.06 361 ALA A N 1
ATOM 2669 C CA . ALA A 1 361 ? 8.985 2.600 -20.008 1.00 95.06 361 ALA A CA 1
ATOM 2670 C C . ALA A 1 361 ? 9.986 3.679 -19.558 1.00 95.06 361 ALA A C 1
ATOM 2672 O O . ALA A 1 361 ? 10.529 3.565 -18.456 1.00 95.06 361 ALA A O 1
ATOM 2673 N N . SER A 1 362 ? 10.131 4.767 -20.325 1.00 94.00 362 SER A N 1
ATOM 2674 C CA . SER A 1 362 ? 10.914 5.950 -19.943 1.00 94.00 362 SER A CA 1
ATOM 2675 C C . SER A 1 362 ? 10.461 6.598 -18.630 1.00 94.00 362 SER A C 1
ATOM 2677 O O . SER A 1 362 ? 11.249 7.267 -17.968 1.00 94.00 362 SER A O 1
ATOM 2679 N N . ARG A 1 363 ? 9.210 6.366 -18.207 1.00 92.25 363 ARG A N 1
ATOM 2680 C CA . ARG A 1 363 ? 8.671 6.841 -16.919 1.00 92.25 363 ARG A CA 1
ATOM 2681 C C . ARG A 1 363 ? 9.254 6.091 -15.719 1.00 92.25 363 ARG A C 1
ATOM 2683 O O . ARG A 1 363 ? 9.273 6.633 -14.615 1.00 92.25 363 ARG A O 1
ATOM 2690 N N . ILE A 1 364 ? 9.697 4.849 -15.925 1.00 94.38 364 ILE A N 1
ATOM 2691 C CA . ILE A 1 364 ? 10.431 4.074 -14.917 1.00 94.38 364 ILE A CA 1
ATOM 2692 C C . ILE A 1 364 ? 11.909 4.464 -14.949 1.00 94.38 364 ILE A C 1
ATOM 2694 O O . ILE A 1 364 ? 12.494 4.726 -13.903 1.00 94.38 364 ILE A O 1
ATOM 2698 N N . ASP A 1 365 ? 12.514 4.505 -16.133 1.00 95.12 365 ASP A N 1
ATOM 2699 C CA . ASP A 1 365 ? 13.875 5.000 -16.329 1.00 95.12 365 ASP A CA 1
ATOM 2700 C C . ASP A 1 365 ? 14.036 5.481 -17.779 1.00 95.12 365 ASP A C 1
ATOM 2702 O O . ASP A 1 365 ? 13.673 4.731 -18.688 1.00 95.12 365 ASP A O 1
ATOM 2706 N N . PRO A 1 366 ? 14.604 6.675 -18.033 1.00 93.19 366 PRO A N 1
ATOM 2707 C CA . PRO A 1 366 ? 14.653 7.282 -19.364 1.00 93.19 366 PRO A CA 1
ATOM 2708 C C . PRO A 1 366 ? 15.468 6.476 -20.391 1.00 93.19 366 PRO A C 1
ATOM 2710 O O . PRO A 1 366 ? 15.401 6.763 -21.584 1.00 93.19 366 PRO A O 1
ATOM 2713 N N . ARG A 1 367 ? 16.242 5.473 -19.955 1.00 94.38 367 ARG A N 1
ATOM 2714 C CA . ARG A 1 367 ? 17.017 4.570 -20.824 1.00 94.38 367 ARG A CA 1
ATOM 2715 C C . ARG A 1 367 ? 16.222 3.350 -21.295 1.00 94.38 367 ARG A C 1
ATOM 2717 O O . ARG A 1 367 ? 16.753 2.547 -22.063 1.00 94.38 367 ARG A O 1
ATOM 2724 N N . LEU A 1 368 ? 14.998 3.161 -20.805 1.00 94.38 368 LEU A N 1
ATOM 2725 C CA . LEU A 1 368 ? 14.134 2.047 -21.182 1.00 94.38 368 LEU A CA 1
ATOM 2726 C C . LEU A 1 368 ? 13.220 2.432 -22.344 1.00 94.38 368 LEU A C 1
ATOM 2728 O O . LEU A 1 368 ? 12.737 3.556 -22.435 1.00 94.38 368 LEU A O 1
ATOM 2732 N N . GLU A 1 369 ? 12.944 1.455 -23.203 1.00 93.12 369 GLU A N 1
ATOM 2733 C CA . GLU A 1 369 ? 12.041 1.591 -24.344 1.00 93.12 369 GLU A CA 1
ATOM 2734 C C . GLU A 1 369 ? 10.840 0.649 -24.191 1.00 93.12 369 GLU A C 1
ATOM 2736 O O . GLU A 1 369 ? 10.944 -0.421 -23.584 1.00 93.12 369 GLU A O 1
ATOM 2741 N N . GLY A 1 370 ? 9.709 1.019 -24.794 1.00 92.88 370 GLY A N 1
ATOM 2742 C CA . GLY A 1 370 ? 8.502 0.195 -24.843 1.00 92.88 370 GLY A CA 1
ATOM 2743 C C . GLY A 1 370 ? 7.466 0.566 -23.785 1.00 92.88 370 GLY A C 1
ATOM 2744 O O . GLY A 1 370 ? 7.434 1.685 -23.280 1.00 92.88 370 GLY A O 1
ATOM 2745 N N . SER A 1 371 ? 6.573 -0.371 -23.479 1.00 94.44 371 SER A N 1
ATOM 2746 C CA . SER A 1 371 ? 5.507 -0.164 -22.496 1.00 94.44 371 SER A CA 1
ATOM 2747 C C . SER A 1 371 ? 5.925 -0.630 -21.107 1.00 94.44 371 SER A C 1
ATOM 2749 O O . SER A 1 371 ? 6.699 -1.577 -20.944 1.00 94.44 371 SER A O 1
ATOM 2751 N N . ALA A 1 372 ? 5.350 0.011 -20.097 1.00 96.25 372 ALA A N 1
ATOM 2752 C CA . ALA A 1 372 ? 5.533 -0.361 -18.711 1.00 96.25 372 ALA A CA 1
ATOM 2753 C C . ALA A 1 372 ? 4.253 -0.211 -17.884 1.00 96.25 372 ALA A C 1
ATOM 2755 O O . ALA A 1 372 ? 3.301 0.455 -18.292 1.00 96.25 372 ALA A O 1
ATOM 2756 N N . LEU A 1 373 ? 4.248 -0.822 -16.700 1.00 96.56 373 LEU A N 1
ATOM 2757 C CA . LEU A 1 373 ? 3.212 -0.654 -15.687 1.00 96.56 373 LEU A CA 1
ATOM 2758 C C . LEU A 1 373 ? 3.761 0.059 -14.451 1.00 96.56 373 LEU A C 1
ATOM 2760 O O . LEU A 1 373 ? 4.701 -0.423 -13.817 1.00 96.56 373 LEU A O 1
ATOM 2764 N N . ILE A 1 374 ? 3.108 1.152 -14.056 1.00 95.62 374 ILE A N 1
ATOM 2765 C CA . ILE A 1 374 ? 3.231 1.698 -12.702 1.00 95.62 374 ILE A CA 1
ATOM 2766 C C . ILE A 1 374 ? 2.239 0.957 -11.808 1.00 95.62 374 ILE A C 1
ATOM 2768 O O . ILE A 1 374 ? 1.027 1.124 -11.941 1.00 95.62 374 ILE A O 1
ATOM 2772 N N . VAL A 1 375 ? 2.755 0.096 -10.940 1.00 95.75 375 VAL A N 1
ATOM 2773 C CA . VAL A 1 375 ? 1.988 -0.871 -10.152 1.00 95.75 375 VAL A CA 1
ATOM 2774 C C . VAL A 1 375 ? 1.350 -0.201 -8.935 1.00 95.75 375 VAL A C 1
ATOM 2776 O O . VAL A 1 375 ? 2.038 0.448 -8.151 1.00 95.75 375 VAL A O 1
ATOM 2779 N N . TYR A 1 376 ? 0.042 -0.403 -8.775 1.00 94.50 376 TYR A N 1
ATOM 2780 C CA . TYR A 1 376 ? -0.770 0.031 -7.629 1.00 94.50 376 TYR A CA 1
ATOM 2781 C C . TYR A 1 376 ? -1.210 -1.131 -6.738 1.00 94.50 376 TYR A C 1
ATOM 2783 O O . TYR A 1 376 ? -1.658 -0.901 -5.622 1.00 94.50 376 TYR A O 1
ATOM 2791 N N . ASP A 1 377 ? -1.132 -2.361 -7.239 1.00 94.50 377 ASP A N 1
ATOM 2792 C CA . ASP A 1 377 ? -1.352 -3.577 -6.466 1.00 94.50 377 ASP A CA 1
ATOM 2793 C C . ASP A 1 377 ? -0.693 -4.771 -7.169 1.00 94.50 377 ASP A C 1
ATOM 2795 O O . ASP A 1 377 ? -0.601 -4.820 -8.402 1.00 94.50 377 ASP A O 1
ATOM 2799 N N . ARG A 1 378 ? -0.217 -5.736 -6.383 1.00 95.00 378 ARG A N 1
ATOM 2800 C CA . ARG A 1 378 ? 0.461 -6.928 -6.881 1.00 95.00 378 ARG A CA 1
ATOM 2801 C C . ARG A 1 378 ? 0.303 -8.101 -5.930 1.00 95.00 378 ARG A C 1
ATOM 2803 O O . ARG A 1 378 ? 0.826 -8.097 -4.818 1.00 95.00 378 ARG A O 1
ATOM 2810 N N . GLU A 1 379 ? -0.222 -9.190 -6.471 1.00 95.69 379 GLU A N 1
ATOM 2811 C CA . GLU A 1 379 ? -0.421 -10.442 -5.755 1.00 95.69 379 GLU A CA 1
ATOM 2812 C C . GLU A 1 379 ? 0.216 -11.608 -6.509 1.00 95.69 379 GLU A C 1
ATOM 2814 O O . GLU A 1 379 ? 0.086 -11.741 -7.729 1.00 95.69 379 GLU A O 1
ATOM 2819 N N . ARG A 1 380 ? 0.909 -12.489 -5.786 1.00 96.19 380 ARG A N 1
ATOM 2820 C CA . ARG A 1 380 ? 1.441 -13.721 -6.369 1.00 96.19 380 ARG A CA 1
ATOM 2821 C C . ARG A 1 380 ? 0.344 -14.781 -6.410 1.00 96.19 380 ARG A C 1
ATOM 2823 O O . ARG A 1 380 ? -0.053 -15.291 -5.372 1.00 96.19 380 ARG A O 1
ATOM 2830 N N . VAL A 1 381 ? -0.058 -15.181 -7.611 1.00 97.25 381 VAL A N 1
ATOM 2831 C CA . VAL A 1 381 ? -1.121 -16.179 -7.831 1.00 97.25 381 VAL A CA 1
ATOM 2832 C C . VAL A 1 381 ? -0.584 -17.552 -8.250 1.00 97.25 381 VAL A C 1
ATOM 2834 O O . VAL A 1 381 ? -1.346 -18.506 -8.380 1.00 97.25 381 VAL A O 1
ATOM 2837 N N . GLY A 1 382 ? 0.729 -17.680 -8.474 1.00 96.12 382 GLY A N 1
ATOM 2838 C CA . GLY A 1 382 ? 1.330 -18.952 -8.870 1.00 96.12 382 GLY A CA 1
ATOM 2839 C C . GLY A 1 382 ? 2.860 -18.998 -8.871 1.00 96.12 382 GLY A C 1
ATOM 2840 O O . GLY A 1 382 ? 3.568 -18.003 -8.666 1.00 96.12 382 GLY A O 1
ATOM 2841 N N . GLY A 1 383 ? 3.381 -20.204 -9.103 1.00 95.12 383 GLY A N 1
ATOM 2842 C CA . GLY A 1 383 ? 4.793 -20.443 -9.402 1.00 95.12 383 GLY A CA 1
ATOM 2843 C C . GLY A 1 383 ? 5.150 -20.009 -10.824 1.00 95.12 383 GLY A C 1
ATOM 2844 O O . GLY A 1 383 ? 4.275 -19.832 -11.661 1.00 95.12 383 GLY A O 1
ATOM 2845 N N . LEU A 1 384 ? 6.442 -19.833 -11.106 1.00 91.81 384 LEU A N 1
ATOM 2846 C CA . LEU A 1 384 ? 6.878 -19.430 -12.440 1.00 91.81 384 LEU A CA 1
ATOM 2847 C C . LEU A 1 384 ? 6.688 -20.592 -13.423 1.00 91.81 384 LEU A C 1
ATOM 2849 O O . LEU A 1 384 ? 7.330 -21.630 -13.271 1.00 91.81 384 LEU A O 1
ATOM 2853 N N . ALA A 1 385 ? 5.841 -20.409 -14.437 1.00 82.31 385 ALA A N 1
ATOM 2854 C CA . ALA A 1 385 ? 5.541 -21.468 -15.400 1.00 82.31 385 ALA A CA 1
ATOM 2855 C C . ALA A 1 385 ? 6.729 -21.787 -16.324 1.00 82.31 385 ALA A C 1
ATOM 2857 O O . ALA A 1 385 ? 6.897 -22.922 -16.768 1.00 82.31 385 ALA A O 1
ATOM 2858 N N . THR A 1 386 ? 7.555 -20.792 -16.657 1.00 85.25 386 THR A N 1
ATOM 2859 C CA . THR A 1 386 ? 8.693 -20.948 -17.576 1.00 85.25 386 THR A CA 1
ATOM 2860 C C . THR A 1 386 ? 9.787 -19.932 -17.257 1.00 85.25 386 THR A C 1
ATOM 2862 O O . THR A 1 386 ? 9.511 -18.760 -17.012 1.00 85.25 386 THR A O 1
ATOM 2865 N N . SER A 1 387 ? 11.052 -20.362 -17.268 1.00 88.00 387 SER A N 1
ATOM 2866 C CA . SER A 1 387 ? 12.198 -19.459 -17.125 1.00 88.00 387 SER A CA 1
ATOM 2867 C C . SER A 1 387 ? 12.556 -18.804 -18.461 1.00 88.00 387 SER A C 1
ATOM 2869 O O . SER A 1 387 ? 12.722 -19.512 -19.451 1.00 88.00 387 SER A O 1
ATOM 2871 N N . SER A 1 388 ? 12.789 -17.490 -18.480 1.00 92.56 388 SER A N 1
ATOM 2872 C CA . SER A 1 388 ? 13.271 -16.769 -19.668 1.00 92.56 388 SER A CA 1
ATOM 2873 C C . SER A 1 388 ? 14.608 -16.083 -19.394 1.00 92.56 388 SER A C 1
ATOM 2875 O O . SER A 1 388 ? 14.723 -15.256 -18.490 1.00 92.56 388 SER A O 1
ATOM 2877 N N . ARG A 1 389 ? 15.648 -16.407 -20.174 1.00 92.94 389 ARG A N 1
ATOM 2878 C CA . ARG A 1 389 ? 16.968 -15.761 -20.042 1.00 92.94 389 ARG A CA 1
ATOM 2879 C C . ARG A 1 389 ? 16.903 -14.269 -20.376 1.00 92.94 389 ARG A C 1
ATOM 2881 O O . ARG A 1 389 ? 17.541 -13.484 -19.685 1.00 92.94 389 ARG A O 1
ATOM 2888 N N . ILE A 1 390 ? 16.127 -13.903 -21.398 1.00 93.19 390 ILE A N 1
ATOM 2889 C CA . ILE A 1 390 ? 15.946 -12.509 -21.827 1.00 93.19 390 ILE A CA 1
ATOM 2890 C C . ILE A 1 390 ? 15.263 -11.717 -20.706 1.00 93.19 390 ILE A C 1
ATOM 2892 O O . ILE A 1 390 ? 15.744 -10.647 -20.349 1.00 93.19 390 ILE A O 1
ATOM 2896 N N . ALA A 1 391 ? 14.227 -12.289 -20.079 1.00 94.25 391 ALA A N 1
ATOM 2897 C CA . ALA A 1 391 ? 13.547 -11.664 -18.946 1.00 94.25 391 ALA A CA 1
ATOM 2898 C C . ALA A 1 391 ? 14.490 -11.447 -17.750 1.00 94.25 391 ALA A C 1
ATOM 2900 O O . ALA A 1 391 ? 14.553 -10.345 -17.223 1.00 94.25 391 ALA A O 1
ATOM 2901 N N . ASN A 1 392 ? 15.286 -12.455 -17.362 1.00 95.25 392 ASN A N 1
ATOM 2902 C CA . ASN A 1 392 ? 16.256 -12.286 -16.269 1.00 95.25 392 ASN A CA 1
ATOM 2903 C C . ASN A 1 392 ? 17.307 -11.202 -16.595 1.00 95.25 392 ASN A C 1
ATOM 2905 O O . ASN A 1 392 ? 17.681 -10.440 -15.719 1.00 95.25 392 ASN A O 1
ATOM 2909 N N . GLN A 1 393 ? 17.785 -11.105 -17.843 1.00 95.81 393 GLN A N 1
ATOM 2910 C CA . GLN A 1 393 ? 18.753 -10.067 -18.229 1.00 95.81 393 GLN A CA 1
ATOM 2911 C C . GLN A 1 393 ? 18.150 -8.658 -18.210 1.00 95.81 393 GLN A C 1
ATOM 2913 O O . GLN A 1 393 ? 18.828 -7.718 -17.804 1.00 95.81 393 GLN A O 1
ATOM 2918 N N . ALA A 1 394 ? 16.908 -8.510 -18.672 1.00 96.19 394 ALA A N 1
ATOM 2919 C CA . ALA A 1 394 ? 16.199 -7.236 -18.643 1.00 96.19 394 ALA A CA 1
ATOM 2920 C C . ALA A 1 394 ? 15.872 -6.806 -17.205 1.00 96.19 394 ALA A C 1
ATOM 2922 O O . ALA A 1 394 ? 16.079 -5.647 -16.863 1.00 96.19 394 ALA A O 1
ATOM 2923 N N . GLU A 1 395 ? 15.442 -7.745 -16.359 1.00 96.69 395 GLU A N 1
ATOM 2924 C CA . GLU A 1 395 ? 15.207 -7.499 -14.935 1.00 96.69 395 GLU A CA 1
ATOM 2925 C C . GLU A 1 395 ? 16.483 -7.065 -14.215 1.00 96.69 395 GLU A C 1
ATOM 2927 O O . GLU A 1 395 ? 16.461 -6.053 -13.527 1.00 96.69 395 GLU A O 1
ATOM 2932 N N . SER A 1 396 ? 17.609 -7.757 -14.414 1.00 97.00 396 SER A N 1
ATOM 2933 C CA . SER A 1 396 ? 18.849 -7.400 -13.715 1.00 97.00 396 SER A CA 1
ATOM 2934 C C . SER A 1 396 ? 19.338 -5.994 -14.080 1.00 97.00 396 SER A C 1
ATOM 2936 O O . SER A 1 396 ? 19.827 -5.279 -13.210 1.00 97.00 396 SER A O 1
ATOM 2938 N N . LYS A 1 397 ? 19.159 -5.572 -15.341 1.00 96.81 397 LYS A N 1
ATOM 2939 C CA . LYS A 1 397 ? 19.440 -4.191 -15.768 1.00 96.81 397 LYS A CA 1
ATOM 2940 C C . LYS A 1 397 ? 18.492 -3.183 -15.125 1.00 96.81 397 LYS A C 1
ATOM 2942 O O . LYS A 1 397 ? 18.934 -2.124 -14.702 1.00 96.81 397 LYS A O 1
ATOM 2947 N N . LEU A 1 398 ? 17.198 -3.501 -15.051 1.00 97.25 398 LEU A N 1
ATOM 2948 C CA . LEU A 1 398 ? 16.227 -2.628 -14.395 1.00 97.25 398 LEU A CA 1
ATOM 2949 C C . LEU A 1 398 ? 16.562 -2.458 -12.908 1.00 97.25 398 LEU A C 1
ATOM 2951 O O . LEU A 1 398 ? 16.551 -1.338 -12.414 1.00 97.25 398 LEU A O 1
ATOM 2955 N N . THR A 1 399 ? 16.912 -3.540 -12.211 1.00 97.31 399 THR A N 1
ATOM 2956 C CA . THR A 1 399 ? 17.337 -3.483 -10.807 1.00 97.31 399 THR A CA 1
ATOM 2957 C C . THR A 1 399 ? 18.550 -2.562 -10.626 1.00 97.31 399 THR A C 1
ATOM 2959 O O . THR A 1 399 ? 18.536 -1.725 -9.727 1.00 97.31 399 THR A O 1
ATOM 2962 N N . GLU A 1 400 ? 19.550 -2.639 -11.511 1.00 96.38 400 GLU A N 1
ATOM 2963 C CA . GLU A 1 400 ? 20.703 -1.722 -11.512 1.00 96.38 400 GLU A CA 1
ATOM 2964 C C . GLU A 1 400 ? 20.272 -0.257 -11.693 1.00 96.38 400 GLU A C 1
ATOM 2966 O O . GLU A 1 400 ? 20.698 0.606 -10.928 1.00 96.38 400 GLU A O 1
ATOM 2971 N N . TYR A 1 401 ? 19.367 0.021 -12.636 1.00 96.50 401 TYR A N 1
ATOM 2972 C CA . TYR A 1 401 ? 18.841 1.370 -12.870 1.00 96.50 401 TYR A CA 1
ATOM 2973 C C . TYR A 1 401 ? 18.079 1.929 -11.664 1.00 96.50 401 TYR A C 1
ATOM 2975 O O . TYR A 1 401 ? 18.262 3.091 -11.306 1.00 96.50 401 TYR A O 1
ATOM 2983 N N . ILE A 1 402 ? 17.267 1.112 -10.989 1.00 96.25 402 ILE A N 1
ATOM 2984 C CA . ILE A 1 402 ? 16.544 1.537 -9.782 1.00 96.25 402 ILE A CA 1
ATOM 2985 C C . ILE A 1 402 ? 17.504 1.819 -8.620 1.00 96.25 402 ILE A C 1
ATOM 2987 O O . ILE A 1 402 ? 17.323 2.803 -7.902 1.00 96.25 402 ILE A O 1
ATOM 2991 N N . GLN A 1 403 ? 18.539 0.997 -8.438 1.00 95.56 403 GLN A N 1
ATOM 2992 C CA . GLN A 1 403 ? 19.561 1.255 -7.422 1.00 95.56 403 GLN A CA 1
ATOM 2993 C C . GLN A 1 403 ? 20.359 2.526 -7.736 1.00 95.56 403 GLN A C 1
ATOM 2995 O O . GLN A 1 403 ? 20.619 3.324 -6.838 1.00 95.56 403 GLN A O 1
ATOM 3000 N N . GLU A 1 404 ? 20.702 2.761 -9.005 1.00 94.50 404 GLU A N 1
ATOM 3001 C CA . GLU A 1 404 ? 21.355 3.998 -9.439 1.00 94.50 404 GLU A CA 1
ATOM 3002 C C . GLU A 1 404 ? 20.483 5.222 -9.141 1.00 94.50 404 GLU A C 1
ATOM 3004 O O . GLU A 1 404 ? 20.977 6.171 -8.543 1.00 94.50 404 GLU A O 1
ATOM 3009 N N . GLN A 1 405 ? 19.178 5.170 -9.434 1.00 93.81 405 GLN A N 1
ATOM 3010 C CA . GLN A 1 405 ? 18.219 6.227 -9.079 1.00 93.81 405 GLN A CA 1
ATOM 3011 C C . GLN A 1 405 ? 18.183 6.517 -7.568 1.00 93.81 405 GLN A C 1
ATOM 3013 O O . GLN A 1 405 ? 18.101 7.675 -7.153 1.00 93.81 405 GLN A O 1
ATOM 3018 N N . GLN A 1 406 ? 18.245 5.478 -6.729 1.00 92.31 406 GLN A N 1
ATOM 3019 C CA . GLN A 1 406 ? 18.263 5.631 -5.269 1.00 92.31 406 GLN A CA 1
ATOM 3020 C C . GLN A 1 406 ? 19.561 6.272 -4.770 1.00 92.31 406 GLN A C 1
ATOM 3022 O O . GLN A 1 406 ? 19.536 7.033 -3.802 1.00 92.31 406 GLN A O 1
ATOM 3027 N N . LEU A 1 407 ? 20.691 5.991 -5.418 1.00 91.50 407 LEU A N 1
ATOM 3028 C CA . LEU A 1 407 ? 22.010 6.465 -4.997 1.00 91.50 407 LEU A 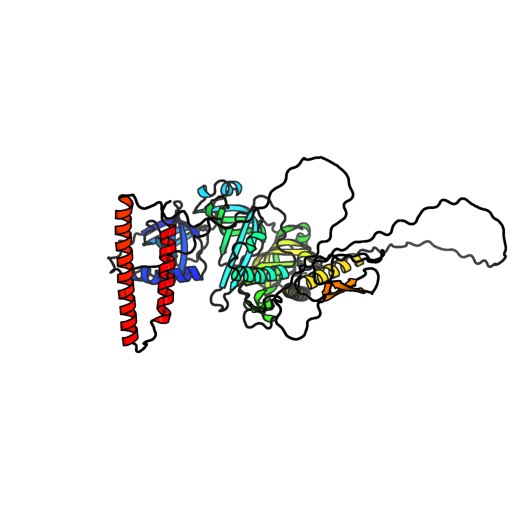CA 1
ATOM 3029 C C . LEU A 1 407 ? 22.386 7.819 -5.617 1.00 91.50 407 LEU A C 1
ATOM 3031 O O . LEU A 1 407 ? 23.078 8.604 -4.969 1.00 91.50 407 LEU A O 1
ATOM 3035 N N . SER A 1 408 ? 21.871 8.141 -6.804 1.00 89.00 408 SER A N 1
ATOM 3036 C CA . SER A 1 408 ? 22.204 9.358 -7.549 1.00 89.00 408 SER A CA 1
ATOM 3037 C C . SER A 1 408 ? 21.769 10.632 -6.832 1.00 89.00 408 SER A C 1
ATOM 3039 O O . SER A 1 408 ? 20.667 10.722 -6.288 1.00 89.00 408 SER A O 1
ATOM 3041 N N . SER A 1 409 ? 22.627 11.642 -6.844 1.00 84.94 409 SER A N 1
ATOM 3042 C CA . SER A 1 409 ? 22.249 13.023 -6.547 1.00 84.94 409 SER A CA 1
ATOM 3043 C C . SER A 1 409 ? 21.346 13.606 -7.645 1.00 84.94 409 SER A C 1
ATOM 3045 O O . SER A 1 409 ? 21.226 13.059 -8.740 1.00 84.94 409 SER A O 1
ATOM 3047 N N . GLU A 1 410 ? 20.704 14.742 -7.364 1.00 82.50 410 GLU A N 1
ATOM 3048 C CA . GLU A 1 410 ? 19.822 15.409 -8.332 1.00 82.50 410 GLU A CA 1
ATOM 3049 C C . GLU A 1 410 ? 20.564 15.845 -9.608 1.00 82.50 410 GLU A C 1
ATOM 3051 O O . GLU A 1 410 ? 20.054 15.669 -10.712 1.00 82.50 410 GLU A O 1
ATOM 3056 N N . SER A 1 411 ? 21.800 16.337 -9.485 1.00 82.00 411 SER A N 1
ATOM 3057 C CA . SER A 1 411 ? 22.625 16.736 -10.633 1.00 82.00 411 SER A CA 1
ATOM 3058 C C . SER A 1 411 ? 23.062 15.548 -11.500 1.00 82.00 411 SER A C 1
ATOM 3060 O O . SER A 1 411 ? 23.048 15.639 -12.731 1.00 82.00 411 SER A O 1
ATOM 3062 N N . GLU A 1 412 ? 23.418 14.420 -10.881 1.00 87.88 412 GLU A N 1
ATOM 3063 C CA . GLU A 1 412 ? 23.733 13.176 -11.595 1.00 87.88 412 GLU A CA 1
ATOM 3064 C C . GLU A 1 412 ? 22.513 12.665 -12.364 1.00 87.88 412 GLU A C 1
ATOM 3066 O O . GLU A 1 412 ? 22.627 12.312 -13.538 1.00 87.88 412 GLU A O 1
ATOM 3071 N N . TRP A 1 413 ? 21.330 12.705 -11.746 1.00 86.25 413 TRP A N 1
ATOM 3072 C CA . TRP A 1 413 ? 20.090 12.293 -12.398 1.00 86.25 413 TRP A CA 1
ATOM 3073 C C . TRP A 1 413 ? 19.737 13.163 -13.610 1.00 86.25 413 TRP A C 1
ATOM 3075 O O . TRP A 1 413 ? 19.475 12.636 -14.691 1.00 86.25 413 TRP A O 1
ATOM 3085 N N . ASN A 1 414 ? 19.824 14.488 -13.473 1.00 86.06 414 ASN A N 1
ATOM 3086 C CA . ASN A 1 414 ? 19.585 15.413 -14.586 1.00 86.06 414 ASN A CA 1
ATOM 3087 C C . ASN A 1 414 ? 20.534 15.133 -15.767 1.00 86.06 414 ASN A C 1
ATOM 3089 O O . ASN A 1 414 ? 20.156 15.258 -16.933 1.00 86.06 414 ASN A O 1
ATOM 3093 N N . THR A 1 415 ? 21.763 14.697 -15.475 1.00 88.50 415 THR A N 1
ATOM 3094 C CA . THR A 1 415 ? 22.739 14.295 -16.499 1.00 88.50 415 THR A CA 1
ATOM 3095 C C . THR A 1 415 ? 22.318 13.007 -17.215 1.00 88.50 415 THR A C 1
ATOM 3097 O O . THR A 1 415 ? 22.464 12.907 -18.438 1.00 88.50 415 THR A O 1
ATOM 3100 N N . ILE A 1 416 ? 21.767 12.030 -16.485 1.00 86.69 416 ILE A N 1
ATOM 3101 C CA . ILE A 1 416 ? 21.231 10.781 -17.049 1.00 86.69 416 ILE A CA 1
ATOM 3102 C C . ILE A 1 416 ? 20.041 11.077 -17.973 1.00 86.69 416 ILE A C 1
ATOM 3104 O O . ILE A 1 416 ? 20.033 10.620 -19.119 1.00 86.69 416 ILE A O 1
ATOM 3108 N N . GLU A 1 417 ? 19.079 11.890 -17.527 1.00 86.06 417 GLU A N 1
ATOM 3109 C CA . GLU A 1 417 ? 17.910 12.285 -18.329 1.00 86.06 417 GLU A CA 1
ATOM 3110 C C . GLU A 1 417 ? 18.303 13.032 -19.610 1.00 86.06 417 GLU A C 1
ATOM 3112 O O . GLU A 1 417 ? 17.809 12.719 -20.701 1.00 86.06 417 GLU A O 1
ATOM 3117 N N . ALA A 1 418 ? 19.233 13.987 -19.503 1.00 86.88 418 ALA A N 1
ATOM 3118 C CA . ALA A 1 418 ? 19.733 14.738 -20.650 1.00 86.88 418 ALA A CA 1
ATOM 3119 C C . ALA A 1 418 ? 20.436 13.822 -21.667 1.00 86.88 418 ALA A C 1
ATOM 3121 O O . ALA A 1 418 ? 20.208 13.933 -22.875 1.00 86.88 418 ALA A O 1
ATOM 3122 N N . SER A 1 419 ? 21.249 12.876 -21.187 1.00 87.44 419 SER A N 1
ATOM 3123 C CA . SER A 1 419 ? 21.987 11.930 -22.034 1.00 87.44 419 SER A CA 1
ATOM 3124 C C . SER A 1 419 ? 21.061 10.946 -22.760 1.00 87.44 419 SER A C 1
ATOM 3126 O O . SER A 1 419 ? 21.265 10.643 -23.942 1.00 87.44 419 SER A O 1
ATOM 3128 N N . ALA A 1 420 ? 20.014 10.473 -22.079 1.00 85.62 420 ALA A N 1
ATOM 3129 C CA . ALA A 1 420 ? 18.996 9.610 -22.670 1.00 85.62 420 ALA A CA 1
ATOM 3130 C C . ALA A 1 420 ? 18.179 10.355 -23.743 1.00 85.62 420 ALA A C 1
ATOM 3132 O O . ALA A 1 420 ? 18.022 9.864 -24.864 1.00 85.62 420 ALA A O 1
ATOM 3133 N N . SER A 1 421 ? 17.763 11.590 -23.449 1.00 81.62 421 SER A N 1
ATOM 3134 C CA . SER A 1 421 ? 17.018 12.446 -24.384 1.00 81.62 421 SER A CA 1
ATOM 3135 C C . SER A 1 421 ? 17.831 12.792 -25.639 1.00 81.62 421 SER A C 1
ATOM 3137 O O . SER A 1 421 ? 17.311 12.766 -26.759 1.00 81.62 421 SER A O 1
ATOM 3139 N N . ALA A 1 422 ? 19.131 13.065 -25.481 1.00 77.00 422 ALA A N 1
ATOM 3140 C CA . ALA A 1 422 ? 20.033 13.327 -26.601 1.00 77.00 422 ALA A CA 1
ATOM 3141 C C . ALA A 1 422 ? 20.179 12.103 -27.521 1.00 77.00 422 ALA A C 1
ATOM 3143 O O . ALA A 1 422 ? 20.155 12.239 -28.746 1.00 77.00 422 ALA A O 1
ATOM 3144 N N . SER A 1 423 ? 20.261 10.902 -26.944 1.00 71.88 423 SER A N 1
ATOM 3145 C CA . SER A 1 423 ? 20.379 9.647 -27.698 1.00 71.88 423 SER A CA 1
ATOM 3146 C C . SER A 1 423 ? 19.114 9.330 -28.508 1.00 71.88 423 SER A C 1
ATOM 3148 O O . SER A 1 423 ? 19.211 8.860 -29.643 1.00 71.88 423 SER A O 1
ATOM 3150 N N . ALA A 1 424 ? 17.932 9.662 -27.977 1.00 64.50 424 ALA A N 1
ATOM 3151 C CA . ALA A 1 424 ? 16.661 9.510 -28.686 1.00 64.50 424 ALA A CA 1
ATOM 3152 C C . ALA A 1 424 ? 16.523 10.478 -29.882 1.00 64.50 424 ALA A C 1
ATOM 3154 O O . ALA A 1 424 ? 15.997 10.106 -30.932 1.00 64.50 424 ALA A O 1
ATOM 3155 N N . SER A 1 425 ? 17.038 11.707 -29.758 1.00 60.09 425 SER A N 1
ATOM 3156 C CA . SER A 1 425 ? 16.967 12.729 -30.816 1.00 60.09 425 SER A CA 1
ATOM 3157 C C . SER A 1 425 ? 17.852 12.402 -32.031 1.00 60.09 425 SER A C 1
ATOM 3159 O O . SER A 1 425 ? 17.454 12.621 -33.177 1.00 60.09 425 SER A O 1
ATOM 3161 N N . VAL A 1 426 ? 19.027 11.799 -31.808 1.00 59.66 426 VAL A N 1
ATOM 3162 C CA . VAL A 1 426 ? 19.977 11.453 -32.885 1.00 59.66 426 VAL A CA 1
ATOM 3163 C C . VAL A 1 426 ? 19.444 10.341 -33.804 1.00 59.66 426 VAL A C 1
ATOM 3165 O O . VAL A 1 426 ? 19.730 10.352 -35.001 1.00 59.66 426 VAL A O 1
ATOM 3168 N N . ASN A 1 427 ? 18.600 9.435 -33.301 1.00 50.31 427 ASN A N 1
ATOM 3169 C CA . ASN A 1 427 ? 18.033 8.343 -34.103 1.00 50.31 427 ASN A CA 1
ATOM 3170 C C . ASN A 1 427 ? 16.843 8.750 -34.996 1.00 50.31 427 ASN A C 1
ATOM 3172 O O . ASN A 1 427 ? 16.471 7.984 -35.883 1.00 50.31 427 ASN A O 1
ATOM 3176 N N . ASN A 1 428 ? 16.279 9.954 -34.829 1.00 41.97 428 ASN A N 1
ATOM 3177 C CA . ASN A 1 428 ? 15.149 10.443 -35.634 1.00 41.97 428 ASN A CA 1
ATOM 3178 C C . ASN A 1 428 ? 15.548 11.345 -36.821 1.00 41.97 428 ASN A C 1
ATOM 3180 O O . ASN A 1 428 ? 14.675 11.823 -37.553 1.00 41.97 428 ASN A O 1
ATOM 3184 N N . GLN A 1 429 ? 16.844 11.548 -37.096 1.00 38.66 429 GLN A N 1
ATOM 3185 C CA . GLN A 1 429 ? 17.266 12.179 -38.352 1.00 38.66 429 GLN A CA 1
ATOM 3186 C C . GLN A 1 429 ? 17.175 11.189 -39.519 1.00 38.66 429 GLN A C 1
ATOM 3188 O O . GLN A 1 429 ? 18.043 10.356 -39.769 1.00 38.66 429 GLN A O 1
ATOM 3193 N N . THR A 1 430 ? 16.069 11.318 -40.248 1.00 36.44 430 THR A N 1
ATOM 3194 C CA . THR A 1 430 ? 15.736 10.571 -41.460 1.00 36.44 430 THR A CA 1
ATOM 3195 C C . THR A 1 430 ? 16.836 10.716 -42.514 1.00 36.44 430 THR A C 1
ATOM 3197 O O . THR A 1 430 ? 17.081 11.795 -43.058 1.00 36.44 430 THR A O 1
ATOM 3200 N N . THR A 1 431 ? 17.457 9.590 -42.860 1.00 41.22 431 THR A N 1
ATOM 3201 C CA . THR A 1 431 ? 18.190 9.414 -44.114 1.00 41.22 431 THR A CA 1
ATOM 3202 C C . THR A 1 431 ? 17.222 9.649 -45.271 1.00 41.22 431 THR A C 1
ATOM 3204 O O . THR A 1 431 ? 16.331 8.849 -45.539 1.00 41.22 431 THR A O 1
ATOM 3207 N N . THR A 1 432 ? 17.379 10.777 -45.963 1.00 32.31 432 THR A N 1
ATOM 3208 C CA . THR A 1 432 ? 16.671 11.039 -47.221 1.00 32.31 432 THR A CA 1
ATOM 3209 C C . THR A 1 432 ? 17.184 10.050 -48.277 1.00 32.31 432 THR A C 1
ATOM 3211 O O . THR A 1 432 ? 18.381 10.067 -48.579 1.00 32.31 432 THR A O 1
ATOM 3214 N N . PRO A 1 433 ? 16.339 9.185 -48.867 1.00 38.28 433 PRO A N 1
ATOM 3215 C CA . PRO A 1 433 ? 16.778 8.288 -49.923 1.00 38.28 433 PRO A CA 1
ATOM 3216 C C . PRO A 1 433 ? 16.878 9.074 -51.236 1.00 38.28 433 PRO A C 1
ATOM 3218 O O . PRO A 1 433 ? 15.875 9.394 -51.872 1.00 38.28 433 PRO A O 1
ATOM 3221 N N . SER A 1 434 ? 18.105 9.382 -51.661 1.00 33.53 434 SER A N 1
ATOM 3222 C CA . SER A 1 434 ? 18.372 9.879 -53.013 1.00 33.53 434 SER A CA 1
ATOM 3223 C C . SER A 1 434 ? 18.173 8.738 -54.017 1.00 33.53 434 SER A C 1
ATOM 3225 O O . SER A 1 434 ? 19.039 7.881 -54.198 1.00 33.53 434 SER A O 1
ATOM 3227 N N . SER A 1 435 ? 16.989 8.699 -54.633 1.00 36.69 435 SER A N 1
ATOM 3228 C CA . SER A 1 435 ? 16.715 7.900 -55.830 1.00 36.69 435 SER A CA 1
ATOM 3229 C C . SER A 1 435 ? 17.423 8.511 -57.036 1.00 36.69 435 SER A C 1
ATOM 3231 O O . SER A 1 435 ? 17.328 9.709 -57.292 1.00 36.69 435 SER A O 1
ATOM 3233 N N . GLY A 1 436 ? 18.149 7.668 -57.768 1.00 34.16 436 GLY A N 1
ATOM 3234 C CA . GLY A 1 436 ? 19.031 8.074 -58.852 1.00 34.16 436 GLY A CA 1
ATOM 3235 C C . GLY A 1 436 ? 18.351 8.568 -60.130 1.00 34.16 436 GLY A C 1
ATOM 3236 O O . GLY A 1 436 ? 17.169 8.347 -60.384 1.00 34.16 436 GLY A O 1
ATOM 3237 N N . SER A 1 437 ? 19.177 9.158 -60.996 1.00 31.39 437 SER A N 1
ATOM 3238 C CA . SER A 1 437 ? 18.937 9.216 -62.435 1.00 31.39 437 SER A CA 1
ATOM 3239 C C . SER A 1 437 ? 20.243 8.989 -63.204 1.00 31.39 437 SER A C 1
ATOM 3241 O O . SER A 1 437 ? 21.324 9.413 -62.803 1.00 31.39 437 SER A O 1
ATOM 3243 N N . ASN A 1 438 ? 20.097 8.232 -64.285 1.00 31.92 438 ASN A N 1
ATOM 3244 C CA . ASN A 1 438 ? 21.102 7.645 -65.163 1.00 31.92 438 ASN A CA 1
ATOM 3245 C C . ASN A 1 438 ? 21.855 8.659 -66.050 1.00 31.92 438 ASN A C 1
ATOM 3247 O O . ASN A 1 438 ? 21.271 9.651 -66.463 1.00 31.92 438 ASN A O 1
ATOM 3251 N N . ARG A 1 439 ? 23.089 8.269 -66.440 1.00 30.78 439 ARG A N 1
ATOM 3252 C CA . ARG A 1 439 ? 23.810 8.474 -67.734 1.00 30.78 439 ARG A CA 1
ATOM 3253 C C . ARG A 1 439 ? 23.686 9.854 -68.423 1.00 30.78 439 ARG A C 1
ATOM 3255 O O . ARG A 1 439 ? 22.607 10.290 -68.789 1.00 30.78 439 ARG A O 1
ATOM 3262 N N . THR A 1 440 ? 24.773 10.482 -68.885 1.00 29.03 440 THR A N 1
ATOM 3263 C CA . THR A 1 440 ? 25.562 10.033 -70.057 1.00 29.03 440 THR A CA 1
ATOM 3264 C C . THR A 1 440 ? 26.865 10.844 -70.193 1.00 29.03 440 THR A C 1
ATOM 3266 O O . THR A 1 440 ? 26.901 12.029 -69.884 1.00 29.03 440 THR A O 1
ATOM 3269 N N . ASN A 1 441 ? 27.907 10.182 -70.706 1.00 31.25 441 ASN A N 1
ATOM 3270 C CA . ASN A 1 441 ? 29.189 10.712 -71.184 1.00 31.25 441 ASN A CA 1
ATOM 3271 C C . ASN A 1 441 ? 29.092 12.000 -72.024 1.00 31.25 441 ASN A C 1
ATOM 3273 O O . ASN A 1 441 ? 28.362 12.012 -73.012 1.00 31.25 441 ASN A O 1
ATOM 3277 N N . GLN A 1 442 ? 29.989 12.963 -71.779 1.00 32.69 442 GLN A N 1
ATOM 3278 C CA . GLN A 1 442 ? 30.719 13.632 -72.862 1.00 32.69 442 GLN A CA 1
ATOM 3279 C C . GLN A 1 442 ? 32.024 14.278 -72.373 1.00 32.69 442 GLN A C 1
ATOM 3281 O O . GLN A 1 442 ? 32.062 15.075 -71.443 1.00 32.69 442 GLN A O 1
ATOM 3286 N N . THR A 1 443 ? 33.100 13.868 -73.034 1.00 32.03 443 THR A N 1
ATOM 3287 C CA . THR A 1 443 ? 34.472 14.372 -72.969 1.00 32.03 443 THR A CA 1
ATOM 3288 C C . THR A 1 443 ? 34.579 15.645 -73.813 1.00 32.03 443 THR A C 1
ATOM 3290 O O . THR A 1 443 ? 34.051 15.669 -74.922 1.00 32.03 443 THR A O 1
ATOM 3293 N N . GLY A 1 444 ? 35.286 16.678 -73.344 1.00 30.39 444 GLY A N 1
ATOM 3294 C CA . GLY A 1 444 ? 35.487 17.894 -74.138 1.00 30.39 444 GLY A CA 1
ATOM 3295 C C . GLY A 1 444 ? 36.353 18.957 -73.469 1.00 30.39 444 GLY A C 1
ATOM 3296 O O . GLY A 1 444 ? 35.855 19.880 -72.843 1.00 30.39 444 GLY A O 1
ATOM 3297 N N . THR A 1 445 ? 37.661 18.799 -73.629 1.00 30.39 445 THR A N 1
ATOM 3298 C CA . THR A 1 445 ? 38.754 19.749 -73.393 1.00 30.39 445 THR A CA 1
ATOM 3299 C C . THR A 1 445 ? 38.478 21.155 -73.949 1.00 30.39 445 THR A C 1
ATOM 3301 O O . THR A 1 445 ? 38.057 21.251 -75.100 1.00 30.39 445 THR A O 1
ATOM 3304 N N . SER A 1 446 ? 38.809 22.222 -73.200 1.00 30.42 446 SER A N 1
ATOM 3305 C CA . SER A 1 446 ? 39.648 23.380 -73.615 1.00 30.42 446 SER A CA 1
ATOM 3306 C C . SER A 1 446 ? 39.551 24.544 -72.614 1.00 30.42 446 SER A C 1
ATOM 3308 O O . SER A 1 446 ? 38.487 25.119 -72.414 1.00 30.42 446 SER A O 1
ATOM 3310 N N . ALA A 1 447 ? 40.686 24.920 -72.025 1.00 29.55 447 ALA A N 1
ATOM 3311 C CA . ALA A 1 447 ? 40.979 26.304 -71.621 1.00 29.55 447 ALA A CA 1
ATOM 3312 C C . ALA A 1 447 ? 41.569 27.059 -72.845 1.00 29.55 447 ALA A C 1
ATOM 3314 O O . ALA A 1 447 ? 41.772 26.397 -73.868 1.00 29.55 447 ALA A O 1
ATOM 3315 N N . PRO A 1 448 ? 41.990 28.345 -72.797 1.00 55.78 448 PRO A N 1
ATOM 3316 C CA . PRO A 1 448 ? 41.823 29.426 -71.808 1.00 55.78 448 PRO A CA 1
ATOM 3317 C C . PRO A 1 448 ? 41.397 30.769 -72.487 1.00 55.78 448 PRO A C 1
ATOM 3319 O O . PRO A 1 448 ? 41.025 30.772 -73.658 1.00 55.78 448 PRO A O 1
ATOM 3322 N N . THR A 1 449 ? 41.556 31.907 -71.783 1.00 26.44 449 THR A N 1
ATOM 3323 C CA . THR A 1 449 ? 41.763 33.319 -72.247 1.00 26.44 449 THR A CA 1
ATOM 3324 C C . THR A 1 449 ? 40.687 34.270 -71.694 1.00 26.44 449 THR A C 1
ATOM 3326 O O . THR A 1 449 ? 39.537 34.210 -72.101 1.00 26.44 449 THR A O 1
ATOM 3329 N N . ASN A 1 450 ? 40.938 34.954 -70.575 1.00 27.12 450 ASN A N 1
ATOM 3330 C CA . ASN A 1 450 ? 41.685 36.209 -70.358 1.00 27.12 450 ASN A CA 1
ATOM 3331 C C . ASN A 1 450 ? 40.899 37.508 -70.625 1.00 27.12 450 ASN A C 1
ATOM 3333 O O . ASN A 1 450 ? 40.401 37.751 -71.719 1.00 27.12 450 ASN A O 1
ATOM 3337 N N . SER A 1 451 ? 41.021 38.371 -69.609 1.00 29.61 451 SER A N 1
ATOM 3338 C CA . SER A 1 451 ? 41.215 39.828 -69.629 1.00 29.61 451 SER A CA 1
ATOM 3339 C C . SER A 1 451 ? 40.009 40.782 -69.699 1.00 29.61 451 SER A C 1
ATOM 3341 O O . SER A 1 451 ? 39.397 40.934 -70.748 1.00 29.61 451 SER A O 1
ATOM 3343 N N . ASN A 1 452 ? 39.865 41.516 -68.577 1.00 26.88 452 ASN A N 1
ATOM 3344 C CA . ASN A 1 452 ? 39.955 42.988 -68.456 1.00 26.88 452 ASN A CA 1
ATOM 3345 C C . ASN A 1 452 ? 38.798 43.847 -69.004 1.00 26.88 452 ASN A C 1
ATOM 3347 O O . ASN A 1 452 ? 38.228 43.518 -70.029 1.00 26.88 452 ASN A O 1
ATOM 3351 N N . THR A 1 453 ? 38.433 45.027 -68.489 1.00 28.59 453 THR A N 1
ATOM 3352 C CA . THR A 1 453 ? 38.759 45.896 -67.330 1.00 28.59 453 THR A CA 1
ATOM 3353 C C . THR A 1 453 ? 37.817 47.121 -67.464 1.00 28.59 453 THR A C 1
ATOM 3355 O O . THR A 1 453 ? 37.284 47.337 -68.553 1.00 28.59 453 THR A O 1
ATOM 3358 N N . SER A 1 454 ? 37.714 47.940 -66.406 1.00 30.16 454 SER A N 1
ATOM 3359 C CA . SER A 1 454 ? 37.221 49.338 -66.369 1.00 30.16 454 SER A CA 1
ATOM 3360 C C . SER A 1 454 ? 35.710 49.528 -66.385 1.00 30.16 454 SER A C 1
ATOM 3362 O O . SER A 1 454 ? 34.995 48.836 -67.095 1.00 30.16 454 SER A O 1
ATOM 3364 N N . ASP A 1 455 ? 35.112 50.500 -65.708 1.00 28.97 455 ASP A N 1
ATOM 3365 C CA . ASP A 1 455 ? 35.455 51.540 -64.717 1.00 28.97 455 ASP A CA 1
ATOM 3366 C C . ASP A 1 455 ? 34.046 52.020 -64.277 1.00 28.97 455 ASP A C 1
ATOM 3368 O O . ASP A 1 455 ? 33.113 51.969 -65.075 1.00 28.97 455 ASP A O 1
ATOM 3372 N N . GLY A 1 456 ? 33.723 52.375 -63.039 1.00 26.14 456 GLY A N 1
ATOM 3373 C CA . GLY A 1 456 ? 34.288 53.459 -62.249 1.00 26.14 456 GLY A CA 1
ATOM 3374 C C . GLY A 1 456 ? 33.141 54.398 -61.825 1.00 26.14 456 GLY A C 1
ATOM 3375 O O . GLY A 1 456 ? 32.194 54.598 -62.583 1.00 26.14 456 GLY A O 1
ATOM 3376 N N . ASN A 1 457 ? 33.293 54.976 -60.630 1.00 27.28 457 ASN A N 1
ATOM 3377 C CA . ASN A 1 457 ? 32.544 56.086 -60.017 1.00 27.28 457 ASN A CA 1
ATOM 3378 C C . ASN A 1 457 ? 31.112 55.843 -59.512 1.00 27.28 457 ASN A C 1
ATOM 3380 O O . ASN A 1 457 ? 30.304 55.186 -60.149 1.00 27.28 457 ASN A O 1
ATOM 3384 N N . GLU A 1 458 ? 30.645 56.492 -58.447 1.00 28.22 458 GLU A N 1
ATOM 3385 C CA . GLU A 1 458 ? 31.210 57.068 -57.215 1.00 28.22 458 GLU A CA 1
ATOM 3386 C C . GLU A 1 458 ? 29.988 57.618 -56.451 1.00 28.22 458 GLU A C 1
ATOM 3388 O O . GLU A 1 458 ? 29.048 58.116 -57.064 1.00 28.22 458 GLU A O 1
ATOM 3393 N N . ALA A 1 459 ? 30.058 57.567 -55.121 1.00 26.34 459 ALA A N 1
ATOM 3394 C CA . ALA A 1 459 ? 29.348 58.414 -54.159 1.00 26.34 459 ALA A CA 1
ATOM 3395 C C . ALA A 1 459 ? 27.803 58.376 -54.087 1.00 26.34 459 ALA A C 1
ATOM 3397 O O . ALA A 1 459 ? 27.084 59.027 -54.839 1.00 26.34 459 ALA A O 1
ATOM 3398 N N . SER A 1 460 ? 27.303 57.833 -52.974 1.00 28.88 460 SER A N 1
ATOM 3399 C CA . SER A 1 460 ? 26.684 58.683 -51.944 1.00 28.88 460 SER A CA 1
ATOM 3400 C C . SER A 1 460 ? 26.809 58.022 -50.572 1.00 28.88 460 SER A C 1
ATOM 3402 O O . SER A 1 460 ? 26.409 56.880 -50.370 1.00 28.88 460 SER A O 1
ATOM 3404 N N . GLN A 1 461 ? 27.443 58.760 -49.662 1.00 27.33 461 GLN A N 1
ATOM 3405 C CA . GLN A 1 461 ? 27.573 58.477 -48.240 1.00 27.33 461 GLN A CA 1
ATOM 3406 C C . GLN A 1 461 ? 26.222 58.703 -47.556 1.00 27.33 461 GLN A C 1
ATOM 3408 O O . GLN A 1 461 ? 25.677 59.801 -47.639 1.00 27.33 461 GLN A O 1
ATOM 3413 N N . GLU A 1 462 ? 25.750 57.713 -46.804 1.00 26.27 462 GLU A N 1
ATOM 3414 C CA . GLU A 1 462 ? 24.898 57.943 -45.640 1.00 26.27 462 GLU A CA 1
ATOM 3415 C C . GLU A 1 462 ? 25.602 57.356 -44.416 1.00 26.27 462 GLU A C 1
ATOM 3417 O O . GLU A 1 462 ? 25.863 56.160 -44.300 1.00 26.27 462 GLU A O 1
ATOM 3422 N N . THR A 1 463 ? 25.992 58.262 -43.529 1.00 31.06 463 THR A N 1
ATOM 3423 C CA . THR A 1 463 ? 26.489 58.021 -42.180 1.00 31.06 463 THR A CA 1
ATOM 3424 C C . THR A 1 463 ? 25.419 57.340 -41.331 1.00 31.06 463 THR A C 1
ATOM 3426 O O . THR A 1 463 ? 24.490 57.998 -40.870 1.00 31.06 463 THR A O 1
ATOM 3429 N N . SER A 1 464 ? 25.594 56.051 -41.048 1.00 28.33 464 SER A N 1
ATOM 3430 C CA . SER A 1 464 ? 24.934 55.366 -39.935 1.00 28.33 464 SER A CA 1
ATOM 3431 C C . SER A 1 464 ? 25.977 55.023 -38.872 1.00 28.33 464 SER A C 1
ATOM 3433 O O . SER A 1 464 ? 26.826 54.149 -39.034 1.00 28.33 464 SER A O 1
ATOM 3435 N N . GLN A 1 465 ? 25.912 55.813 -37.808 1.00 29.70 465 GLN A N 1
ATOM 3436 C CA . GLN A 1 465 ? 26.570 55.682 -36.513 1.00 29.70 465 GLN A CA 1
ATOM 3437 C C . GLN A 1 465 ? 26.501 54.225 -35.998 1.00 29.70 465 GLN A C 1
ATOM 3439 O O . GLN A 1 465 ? 25.447 53.602 -36.141 1.00 29.70 465 GLN A O 1
ATOM 3444 N N . PRO A 1 466 ? 27.576 53.654 -35.416 1.00 30.33 466 PRO A N 1
ATOM 3445 C CA . PRO A 1 466 ? 27.517 52.301 -34.868 1.00 30.33 466 PRO A CA 1
ATOM 3446 C C . PRO A 1 466 ? 26.470 52.235 -33.742 1.00 30.33 466 PRO A C 1
ATOM 3448 O O . PRO A 1 466 ? 26.353 53.196 -32.972 1.00 30.33 466 PRO A O 1
ATOM 3451 N N . PRO A 1 467 ? 25.699 51.137 -33.632 1.00 30.89 467 PRO A N 1
ATOM 3452 C CA . PRO A 1 467 ? 24.758 50.967 -32.538 1.00 30.89 467 PRO A CA 1
ATOM 3453 C C . PRO A 1 467 ? 25.521 50.981 -31.211 1.00 30.89 467 PRO A C 1
ATOM 3455 O O . PRO A 1 467 ? 26.566 50.346 -31.066 1.00 30.89 467 PRO A O 1
ATOM 3458 N N . ASN A 1 468 ? 24.999 51.762 -30.266 1.00 30.41 468 ASN A N 1
ATOM 3459 C CA . ASN A 1 468 ? 25.515 51.880 -28.910 1.00 30.41 468 ASN A CA 1
ATOM 3460 C C . ASN A 1 468 ? 25.766 50.495 -28.304 1.00 30.41 468 ASN A C 1
ATOM 3462 O O . ASN A 1 468 ? 24.895 49.625 -28.332 1.00 30.41 468 ASN A O 1
ATOM 3466 N N . ALA A 1 469 ? 26.957 50.331 -27.728 1.00 28.19 469 ALA A N 1
ATOM 3467 C CA . ALA A 1 469 ? 27.319 49.176 -26.924 1.00 28.19 469 ALA A CA 1
ATOM 3468 C C . ALA A 1 469 ? 26.255 48.950 -25.840 1.00 28.19 469 ALA A C 1
ATOM 3470 O O . ALA A 1 469 ? 25.995 49.838 -25.026 1.00 28.19 469 ALA A O 1
ATOM 3471 N N . SER A 1 470 ? 25.631 47.774 -25.844 1.00 33.12 470 SER A N 1
ATOM 3472 C CA . SER A 1 470 ? 24.766 47.347 -24.747 1.00 33.12 470 SER A CA 1
ATOM 3473 C C . SER A 1 470 ? 25.671 46.840 -23.628 1.00 33.12 470 SER A C 1
ATOM 3475 O O . SER A 1 470 ? 26.390 45.860 -23.805 1.00 33.12 470 SER A O 1
ATOM 3477 N N . VAL A 1 471 ? 25.705 47.576 -22.520 1.00 32.84 471 VAL A N 1
ATOM 3478 C CA . VAL A 1 471 ? 26.426 47.207 -21.298 1.00 32.84 471 VAL A CA 1
ATOM 3479 C C . VAL A 1 471 ? 25.439 46.458 -20.410 1.00 32.84 471 VAL A C 1
ATOM 3481 O O . VAL A 1 471 ? 24.357 46.975 -20.143 1.00 32.84 471 VAL A O 1
ATOM 3484 N N . VAL A 1 472 ? 25.793 45.248 -19.980 1.00 39.00 472 VAL A N 1
ATOM 3485 C CA . VAL A 1 472 ? 25.067 44.542 -18.918 1.00 39.00 472 VAL A CA 1
ATOM 3486 C C . VAL A 1 472 ? 25.673 44.996 -17.594 1.00 39.00 472 VAL A C 1
ATOM 3488 O O . VAL A 1 472 ? 26.859 44.771 -17.362 1.00 39.00 472 VAL A O 1
ATOM 3491 N N . ASP A 1 473 ? 24.881 45.674 -16.765 1.00 40.22 473 ASP A N 1
ATOM 3492 C CA . ASP A 1 473 ? 25.277 46.074 -15.415 1.00 40.22 473 ASP A CA 1
ATOM 3493 C C . ASP A 1 473 ? 24.867 44.957 -14.441 1.00 40.22 473 ASP A C 1
ATOM 3495 O O . ASP A 1 473 ? 23.679 44.714 -14.252 1.00 40.22 473 ASP A O 1
ATOM 3499 N N . ALA A 1 474 ? 25.834 44.282 -13.820 1.00 43.66 474 ALA A N 1
ATOM 3500 C CA . ALA A 1 474 ? 25.589 43.445 -12.644 1.00 43.66 474 ALA A CA 1
ATOM 3501 C C . ALA A 1 474 ? 25.945 44.252 -11.389 1.00 43.66 474 ALA A C 1
ATOM 3503 O O . ALA A 1 474 ? 27.036 44.825 -11.333 1.00 43.66 474 ALA A O 1
ATOM 3504 N N . GLU A 1 475 ? 25.035 44.330 -10.416 1.00 40.62 475 GLU A N 1
ATOM 3505 C CA . GLU A 1 475 ? 25.226 45.083 -9.173 1.00 40.62 475 GLU A CA 1
ATOM 3506 C C . GLU A 1 475 ? 25.398 44.119 -7.993 1.00 40.62 475 GLU A C 1
ATOM 3508 O O . GLU A 1 475 ? 24.514 43.323 -7.690 1.00 40.62 475 GLU A O 1
ATOM 3513 N N . PHE A 1 476 ? 26.547 44.184 -7.319 1.00 45.75 476 PHE A N 1
ATOM 3514 C CA . PHE A 1 476 ? 26.826 43.383 -6.126 1.00 45.75 476 PHE A CA 1
ATOM 3515 C C . PHE A 1 476 ? 26.625 44.238 -4.879 1.00 45.75 476 PHE A C 1
ATOM 3517 O O . PHE A 1 476 ? 27.227 45.302 -4.778 1.00 45.75 476 PHE A O 1
ATOM 3524 N N . THR A 1 477 ? 25.823 43.781 -3.913 1.00 41.47 477 THR A N 1
ATOM 3525 C CA . THR A 1 477 ? 25.641 44.494 -2.639 1.00 41.47 477 THR A CA 1
ATOM 3526 C C . THR A 1 477 ? 26.148 43.636 -1.488 1.00 41.47 477 THR A C 1
ATOM 3528 O O . THR A 1 477 ? 25.609 42.567 -1.221 1.00 41.47 477 THR A O 1
ATOM 3531 N N . GLN A 1 478 ? 27.171 44.109 -0.773 1.00 46.12 478 GLN A N 1
ATOM 3532 C CA . GLN A 1 478 ? 27.685 43.439 0.423 1.00 46.12 478 GLN A CA 1
ATOM 3533 C C . GLN A 1 478 ? 27.408 44.281 1.675 1.00 46.12 478 GLN A C 1
ATOM 3535 O O . GLN A 1 478 ? 27.736 45.469 1.729 1.00 46.12 478 GLN A O 1
ATOM 3540 N N . ASN A 1 479 ? 26.834 43.663 2.711 1.00 41.97 479 ASN A N 1
ATOM 3541 C CA . ASN A 1 479 ? 26.745 44.284 4.035 1.00 41.97 479 ASN A CA 1
ATOM 3542 C C . ASN A 1 479 ? 28.124 44.241 4.725 1.00 41.97 479 ASN A C 1
ATOM 3544 O O . ASN A 1 479 ? 28.813 43.224 4.631 1.00 41.97 479 ASN A O 1
ATOM 3548 N N . PRO A 1 480 ? 28.562 45.315 5.410 1.00 43.53 480 PRO A N 1
ATOM 3549 C CA . PRO A 1 480 ? 29.921 45.401 5.945 1.00 43.53 480 PRO A CA 1
ATOM 3550 C C . PRO A 1 480 ? 30.133 44.401 7.091 1.00 43.53 480 PRO A C 1
ATOM 3552 O O . PRO A 1 480 ? 29.437 44.461 8.103 1.00 43.53 480 PRO A O 1
ATOM 3555 N N . ILE A 1 481 ? 31.102 43.489 6.936 1.00 50.81 481 ILE A N 1
ATOM 3556 C CA . ILE A 1 481 ? 31.418 42.437 7.928 1.00 50.81 481 ILE A CA 1
ATOM 3557 C C . ILE A 1 481 ? 32.894 42.500 8.404 1.00 50.81 481 ILE A C 1
ATOM 3559 O O . ILE A 1 481 ? 33.269 41.803 9.341 1.00 50.81 481 ILE A O 1
ATOM 3563 N N . SER A 1 482 ? 33.745 43.375 7.846 1.00 50.16 482 SER A N 1
ATOM 3564 C CA . SER A 1 482 ? 35.124 43.609 8.327 1.00 50.16 482 SER A CA 1
ATOM 3565 C C . SER A 1 482 ? 35.710 44.925 7.781 1.00 50.16 482 SER A C 1
ATOM 3567 O O . SER A 1 482 ? 35.248 45.421 6.755 1.00 50.16 482 SER A O 1
ATOM 3569 N N . SER A 1 483 ? 36.717 45.498 8.456 1.00 47.72 483 SER A N 1
ATOM 3570 C CA . SER A 1 483 ? 37.393 46.756 8.081 1.00 47.72 483 SER A CA 1
ATOM 3571 C C . SER A 1 483 ? 38.367 46.643 6.902 1.00 47.72 483 SER A C 1
ATOM 3573 O O . SER A 1 483 ? 38.833 47.675 6.412 1.00 47.72 483 SER A O 1
ATOM 3575 N N . ASP A 1 484 ? 38.642 45.428 6.426 1.00 50.94 484 ASP A N 1
ATOM 3576 C CA . ASP A 1 484 ? 39.673 45.162 5.422 1.00 50.94 484 ASP A CA 1
ATOM 3577 C C . ASP A 1 484 ? 39.050 44.838 4.054 1.00 50.94 484 ASP A C 1
ATOM 3579 O O . ASP A 1 484 ? 38.068 44.099 3.959 1.00 50.94 484 ASP A O 1
ATOM 3583 N N . SER A 1 485 ? 39.611 45.405 2.979 1.00 53.25 485 SER A N 1
ATOM 3584 C CA . SER A 1 485 ? 39.162 45.149 1.603 1.00 53.25 485 SER A CA 1
ATOM 3585 C C . SER A 1 485 ? 39.403 43.691 1.213 1.00 53.25 485 SER A C 1
ATOM 3587 O O . SER A 1 485 ? 40.506 43.183 1.419 1.00 53.25 485 SER A O 1
ATOM 3589 N N . THR A 1 486 ? 38.409 43.037 0.611 1.00 59.66 486 THR A N 1
ATOM 3590 C CA . THR A 1 486 ? 38.521 41.646 0.141 1.00 59.66 486 THR A CA 1
ATOM 3591 C C . THR A 1 486 ? 38.443 41.609 -1.382 1.00 59.66 486 THR A C 1
ATOM 3593 O O . THR A 1 486 ? 37.542 42.205 -1.970 1.00 59.66 486 THR A O 1
ATOM 3596 N N . THR A 1 487 ? 39.380 40.909 -2.024 1.00 55.44 487 THR A N 1
ATOM 3597 C CA . THR A 1 487 ? 39.340 40.637 -3.467 1.00 55.44 487 THR A CA 1
ATOM 3598 C C . THR A 1 487 ? 38.661 39.290 -3.711 1.00 55.44 487 THR A C 1
ATOM 3600 O O . THR A 1 487 ? 39.073 38.280 -3.144 1.00 55.44 487 THR A O 1
ATOM 3603 N N . LEU A 1 488 ? 37.614 39.287 -4.532 1.00 58.84 488 LEU A N 1
ATOM 3604 C CA . LEU A 1 488 ? 36.845 38.117 -4.950 1.00 58.84 488 LEU A CA 1
ATOM 3605 C C . LEU A 1 488 ? 37.224 37.754 -6.385 1.00 58.84 488 LEU A C 1
ATOM 3607 O O . LEU A 1 488 ? 37.292 38.640 -7.235 1.00 58.84 488 LEU A O 1
ATOM 3611 N N . GLN A 1 489 ? 37.437 36.468 -6.664 1.00 53.19 489 GLN A N 1
ATOM 3612 C CA . GLN A 1 489 ? 37.586 35.992 -8.039 1.00 53.19 489 GLN A CA 1
ATOM 3613 C C . GLN A 1 489 ? 36.226 35.553 -8.565 1.00 53.19 489 GLN A C 1
ATOM 3615 O O . GLN A 1 489 ? 35.603 34.648 -8.011 1.00 53.19 489 GLN A O 1
ATOM 3620 N N . VAL A 1 490 ? 35.772 36.189 -9.639 1.00 60.81 490 VAL A N 1
ATOM 3621 C CA . VAL A 1 490 ? 34.536 35.828 -10.333 1.00 60.81 490 VAL A CA 1
ATOM 3622 C C . VAL A 1 490 ? 34.910 35.139 -11.636 1.00 60.81 490 VAL A C 1
ATOM 3624 O O . VAL A 1 490 ? 35.549 35.745 -12.497 1.00 60.81 490 VAL A O 1
ATOM 3627 N N . THR A 1 491 ? 34.520 33.875 -11.785 1.00 53.50 491 THR A N 1
ATOM 3628 C CA . THR A 1 491 ? 34.758 33.111 -13.017 1.00 53.50 491 THR A CA 1
ATOM 3629 C C . THR A 1 491 ? 33.498 33.114 -13.875 1.00 53.50 491 THR A C 1
ATOM 3631 O O . THR A 1 491 ? 32.431 32.730 -13.409 1.00 53.50 491 THR A O 1
ATOM 3634 N N . ILE A 1 492 ? 33.624 33.546 -15.130 1.00 64.88 492 ILE A N 1
ATOM 3635 C CA . ILE A 1 492 ? 32.531 33.601 -16.108 1.00 64.88 492 ILE A CA 1
ATOM 3636 C C . ILE A 1 492 ? 32.835 32.602 -17.227 1.00 64.88 492 ILE A C 1
ATOM 3638 O O . ILE A 1 492 ? 33.862 32.721 -17.904 1.00 64.88 492 ILE A O 1
ATOM 3642 N N . GLU A 1 493 ? 31.958 31.621 -17.430 1.00 50.00 493 GLU A N 1
ATOM 3643 C CA . GLU A 1 493 ? 32.106 30.605 -18.479 1.00 50.00 493 GLU A CA 1
ATOM 3644 C C . GLU A 1 493 ? 31.377 31.005 -19.769 1.00 50.00 493 GLU A C 1
ATOM 3646 O O . GLU A 1 493 ? 30.254 31.505 -19.733 1.00 50.00 493 GLU A O 1
ATOM 3651 N N . ASN A 1 494 ? 32.023 30.796 -20.923 1.00 53.16 494 ASN A N 1
ATOM 3652 C CA . ASN A 1 494 ? 31.493 31.182 -22.234 1.00 53.16 494 ASN A CA 1
ATOM 3653 C C . ASN A 1 494 ? 30.935 29.969 -22.998 1.00 53.16 494 ASN A C 1
ATOM 3655 O O . ASN A 1 494 ? 31.641 28.997 -23.252 1.00 53.16 494 ASN A O 1
ATOM 3659 N N . THR A 1 495 ? 29.688 30.044 -23.465 1.00 44.25 495 THR A N 1
ATOM 3660 C CA . THR A 1 495 ? 28.956 28.927 -24.105 1.00 44.25 495 THR A CA 1
ATOM 3661 C C . THR A 1 495 ? 29.241 28.728 -25.604 1.00 44.25 495 THR A C 1
ATOM 3663 O O . THR A 1 495 ? 28.493 28.045 -26.300 1.00 44.25 495 THR A O 1
ATOM 3666 N N . GLY A 1 496 ? 30.343 29.280 -26.120 1.00 44.03 496 GLY A N 1
ATOM 3667 C CA . GLY A 1 496 ? 30.730 29.187 -27.538 1.00 44.03 496 GLY A CA 1
ATOM 3668 C C . GLY A 1 496 ? 32.091 28.540 -27.817 1.00 44.03 496 GLY A C 1
ATOM 3669 O O . GLY A 1 496 ? 32.465 28.377 -28.976 1.00 44.03 496 GLY A O 1
ATOM 3670 N N . GLY A 1 497 ? 32.848 28.168 -26.784 1.00 45.78 497 GLY A N 1
ATOM 3671 C CA . GLY A 1 497 ? 34.173 27.568 -26.924 1.00 45.78 497 GLY A CA 1
ATOM 3672 C C . GLY A 1 497 ? 34.855 27.392 -25.571 1.00 45.78 497 GLY A C 1
ATOM 3673 O O . GLY A 1 497 ? 34.504 28.064 -24.609 1.00 45.78 497 GLY A O 1
ATOM 3674 N N . ALA A 1 498 ? 35.825 26.478 -25.492 1.00 42.19 498 ALA A N 1
ATOM 3675 C CA . ALA A 1 498 ? 36.533 26.162 -24.253 1.00 42.19 498 ALA A CA 1
ATOM 3676 C C . ALA A 1 498 ? 37.349 27.367 -23.748 1.00 42.19 498 ALA A C 1
ATOM 3678 O O . ALA A 1 498 ? 38.476 27.596 -24.188 1.00 42.19 498 ALA A O 1
ATOM 3679 N N . GLY A 1 499 ? 36.773 28.134 -22.825 1.00 50.50 499 GLY A N 1
ATOM 3680 C CA . GLY A 1 499 ? 37.452 29.205 -22.110 1.00 50.50 499 GLY A CA 1
ATOM 3681 C C . GLY A 1 499 ? 36.551 29.843 -21.056 1.00 50.50 499 GLY A C 1
ATOM 3682 O O . GLY A 1 499 ? 35.400 30.176 -21.335 1.00 50.50 499 GLY A O 1
ATOM 3683 N N . SER A 1 500 ? 37.093 30.036 -19.856 1.00 60.28 500 SER A N 1
ATOM 3684 C CA . SER A 1 500 ? 36.510 30.874 -18.808 1.00 60.28 500 SER A CA 1
ATOM 3685 C C . SER A 1 500 ? 37.334 32.153 -18.654 1.00 60.28 500 SER A C 1
ATOM 3687 O O . SER A 1 500 ? 38.529 32.184 -18.959 1.00 60.28 500 SER A O 1
ATOM 3689 N N . THR A 1 501 ? 36.689 33.236 -18.223 1.00 62.81 501 THR A N 1
ATOM 3690 C CA . THR A 1 501 ? 37.364 34.497 -17.884 1.00 62.81 501 THR A CA 1
ATOM 3691 C C . THR A 1 501 ? 37.241 34.719 -16.385 1.00 62.81 501 THR A C 1
ATOM 3693 O O . THR A 1 501 ? 36.131 34.727 -15.859 1.00 62.81 501 THR A O 1
ATOM 3696 N N . ILE A 1 502 ? 38.376 34.892 -15.707 1.00 60.97 502 ILE A N 1
ATOM 3697 C CA . ILE A 1 502 ? 38.435 35.205 -14.277 1.00 60.97 502 ILE A CA 1
ATOM 3698 C C . ILE A 1 502 ? 38.609 36.714 -14.133 1.00 60.97 502 ILE A C 1
ATOM 3700 O O . ILE A 1 502 ? 39.504 37.296 -14.751 1.00 60.97 502 ILE A O 1
ATOM 3704 N N . VAL A 1 503 ? 37.753 37.342 -13.333 1.00 70.88 503 VAL A N 1
ATOM 3705 C CA . VAL A 1 503 ? 37.817 38.768 -13.015 1.00 70.88 503 VAL A CA 1
ATOM 3706 C C . VAL A 1 503 ? 37.981 38.934 -11.511 1.00 70.88 503 VAL A C 1
ATOM 3708 O O . VAL A 1 503 ? 37.158 38.452 -10.736 1.00 70.88 503 VAL A O 1
ATOM 3711 N N . ASP A 1 504 ? 39.038 39.635 -11.107 1.00 61.28 504 ASP A N 1
ATOM 3712 C CA . ASP A 1 504 ? 39.266 40.006 -9.713 1.00 61.28 504 ASP A CA 1
ATOM 3713 C C . ASP A 1 504 ? 38.462 41.273 -9.381 1.00 61.28 504 ASP A C 1
ATOM 3715 O O . ASP A 1 504 ? 38.674 42.330 -9.980 1.00 61.28 504 ASP A O 1
ATOM 3719 N N . VAL A 1 505 ? 37.553 41.184 -8.413 1.00 66.56 505 VAL A N 1
ATOM 3720 C CA . VAL A 1 505 ? 36.720 42.298 -7.938 1.00 66.56 505 VAL A CA 1
ATOM 3721 C C . VAL A 1 505 ? 37.128 42.634 -6.512 1.00 66.56 505 VAL A C 1
ATOM 3723 O O . VAL A 1 505 ? 37.070 41.778 -5.635 1.00 66.56 505 VAL A O 1
ATOM 3726 N N . THR A 1 506 ? 37.583 43.862 -6.258 1.00 54.53 506 THR A N 1
ATOM 3727 C CA . THR A 1 506 ? 38.052 44.265 -4.922 1.00 54.53 506 THR A CA 1
ATOM 3728 C C . THR A 1 506 ? 37.009 45.125 -4.235 1.00 54.53 506 THR A C 1
ATOM 3730 O O . THR A 1 506 ? 36.885 46.309 -4.531 1.00 54.53 506 THR A O 1
ATOM 3733 N N . VAL A 1 507 ? 36.306 44.544 -3.264 1.00 63.22 507 VAL A N 1
ATOM 3734 C CA . VAL A 1 507 ? 35.231 45.232 -2.546 1.00 63.22 507 VAL A CA 1
ATOM 3735 C C . VAL A 1 507 ? 35.797 45.903 -1.290 1.00 63.22 507 VAL A C 1
ATOM 3737 O O . VAL A 1 507 ? 36.497 45.282 -0.481 1.00 63.22 507 VAL A O 1
ATOM 3740 N N . GLY A 1 508 ? 35.539 47.206 -1.148 1.00 50.88 508 GLY A N 1
ATOM 3741 C CA . GLY A 1 508 ? 35.987 48.019 -0.012 1.00 50.88 508 GLY A CA 1
ATOM 3742 C C . GLY A 1 508 ? 35.146 47.816 1.257 1.00 50.88 508 GLY A C 1
ATOM 3743 O O . GLY A 1 508 ? 34.028 47.317 1.209 1.00 50.88 508 GLY A O 1
ATOM 3744 N N . SER A 1 509 ? 35.659 48.257 2.410 1.00 46.47 509 SER A N 1
ATOM 3745 C CA . SER A 1 509 ? 35.089 48.007 3.749 1.00 46.47 509 SER A CA 1
ATOM 3746 C C . SER A 1 509 ? 33.849 48.835 4.138 1.00 46.47 509 SER A C 1
ATOM 3748 O O . SER A 1 509 ? 33.402 48.807 5.285 1.00 46.47 509 SER A O 1
ATOM 3750 N N . SER A 1 510 ? 33.244 49.546 3.189 1.00 47.62 510 SER A N 1
ATOM 3751 C CA . SER A 1 510 ? 31.943 50.208 3.343 1.00 47.62 510 SER A CA 1
ATOM 3752 C C . SER A 1 510 ? 30.990 49.689 2.276 1.00 47.62 510 SER A C 1
ATOM 3754 O O . SER A 1 510 ? 31.451 49.440 1.164 1.00 47.62 510 SER A O 1
ATOM 3756 N N . SER A 1 511 ? 29.691 49.573 2.594 1.00 47.00 511 SER A N 1
ATOM 3757 C CA . SER A 1 511 ? 28.636 49.154 1.655 1.00 47.00 511 SER A CA 1
ATOM 3758 C C . SER A 1 511 ? 28.843 49.827 0.299 1.00 47.00 511 SER A C 1
ATOM 3760 O O . SER A 1 511 ? 28.626 51.033 0.157 1.00 47.00 511 SER A O 1
ATOM 3762 N N . SER A 1 512 ? 29.344 49.060 -0.658 1.00 47.88 512 SER A N 1
ATOM 3763 C CA . SER A 1 512 ? 29.669 49.528 -1.994 1.00 47.88 512 SER A CA 1
ATOM 3764 C C . SER A 1 512 ? 28.950 48.625 -2.972 1.00 47.88 512 SER A C 1
ATOM 3766 O O . SER A 1 512 ? 28.883 47.414 -2.763 1.00 47.88 512 SER A O 1
ATOM 3768 N N . SER A 1 513 ? 28.360 49.247 -3.987 1.00 48.44 513 SER A N 1
ATOM 3769 C CA . SER A 1 513 ? 27.882 48.540 -5.155 1.00 48.44 513 SER A CA 1
ATOM 3770 C C . SER A 1 513 ? 28.855 48.786 -6.293 1.00 48.44 513 SER A C 1
ATOM 3772 O O . SER A 1 513 ? 29.208 49.928 -6.602 1.00 48.44 513 SER A O 1
ATOM 3774 N N . GLU A 1 514 ? 29.375 47.701 -6.856 1.00 51.22 514 GLU A N 1
ATOM 3775 C CA . GLU A 1 514 ? 30.361 47.761 -7.928 1.00 51.22 514 GLU A CA 1
ATOM 3776 C C . GLU A 1 514 ? 29.773 47.122 -9.184 1.00 51.22 514 GLU A C 1
ATOM 3778 O O . GLU A 1 514 ? 29.213 46.027 -9.132 1.00 51.22 514 GLU A O 1
ATOM 3783 N N . LYS A 1 515 ? 29.854 47.849 -10.304 1.00 53.19 515 LYS A N 1
ATOM 3784 C CA . LYS A 1 515 ? 29.305 47.425 -11.594 1.00 53.19 515 LYS A CA 1
ATOM 3785 C C . LYS A 1 515 ? 30.398 46.815 -12.453 1.00 53.19 515 LYS A C 1
ATOM 3787 O O . LYS A 1 515 ? 31.359 47.501 -12.811 1.00 53.19 515 LYS A O 1
ATOM 3792 N N . LEU A 1 516 ? 30.232 45.551 -12.828 1.00 51.03 516 LEU A N 1
ATOM 3793 C CA . LEU A 1 516 ? 31.170 44.871 -13.717 1.00 51.03 516 LEU A CA 1
ATOM 3794 C C . LEU A 1 516 ? 30.804 45.121 -15.185 1.00 51.03 516 LEU A C 1
ATOM 3796 O O . LEU A 1 516 ? 29.671 44.882 -15.590 1.00 51.03 516 LEU A O 1
ATOM 3800 N N . LYS A 1 517 ? 31.769 45.559 -16.004 1.00 47.84 517 LYS A N 1
ATOM 3801 C CA . LYS A 1 517 ? 31.590 45.668 -17.462 1.00 47.84 517 LYS A CA 1
ATOM 3802 C C . LYS A 1 517 ? 32.127 44.421 -18.152 1.00 47.84 517 LYS A C 1
ATOM 3804 O O . LYS A 1 517 ? 33.337 44.209 -18.171 1.00 47.84 517 LYS A O 1
ATOM 3809 N N . VAL A 1 518 ? 31.240 43.641 -18.761 1.00 48.34 518 VAL A N 1
ATOM 3810 C CA . VAL A 1 518 ? 31.600 42.433 -19.520 1.00 48.34 518 VAL A CA 1
ATOM 3811 C C . VAL A 1 518 ? 31.560 42.730 -21.033 1.00 48.34 518 VAL A C 1
ATOM 3813 O O . VAL A 1 518 ? 30.718 43.523 -21.465 1.00 48.34 518 VAL A O 1
ATOM 3816 N N . PRO A 1 519 ? 32.465 42.159 -21.858 1.00 44.75 519 PRO A N 1
ATOM 3817 C CA . PRO A 1 519 ? 32.432 42.324 -23.313 1.00 44.75 519 PRO A CA 1
ATOM 3818 C C . PRO A 1 519 ? 31.107 41.854 -23.933 1.00 44.75 519 PRO A C 1
ATOM 3820 O O . PRO A 1 519 ? 30.526 40.865 -23.499 1.00 44.75 519 PRO A O 1
ATOM 3823 N N . ALA A 1 520 ? 30.657 42.537 -24.989 1.00 45.22 520 ALA A N 1
ATOM 3824 C CA . ALA A 1 520 ? 29.325 42.367 -25.585 1.00 45.22 520 ALA A CA 1
ATOM 3825 C C . ALA A 1 520 ? 29.057 40.998 -26.252 1.00 45.22 520 ALA A C 1
ATOM 3827 O O . ALA A 1 520 ? 27.924 40.728 -26.637 1.00 45.22 520 ALA A O 1
ATOM 3828 N N . GLU A 1 521 ? 30.074 40.146 -26.405 1.00 42.91 521 GLU A N 1
ATOM 3829 C CA . GLU A 1 521 ? 29.940 38.808 -27.004 1.00 42.91 521 GLU A CA 1
ATOM 3830 C C . GLU A 1 521 ? 29.687 37.701 -25.962 1.00 42.91 521 GLU A C 1
ATOM 3832 O O . GLU A 1 521 ? 29.494 36.542 -26.323 1.00 42.91 521 GLU A O 1
ATOM 3837 N N . THR A 1 522 ? 29.654 38.044 -24.671 1.00 45.59 522 THR A N 1
ATOM 3838 C CA . THR A 1 522 ? 29.451 37.085 -23.580 1.00 45.59 522 THR A CA 1
ATOM 3839 C C . THR A 1 522 ? 27.960 36.948 -23.263 1.00 45.59 522 THR A C 1
ATOM 3841 O O . THR A 1 522 ? 27.326 37.895 -22.800 1.00 45.59 522 THR A O 1
ATOM 3844 N N . THR A 1 523 ? 27.387 35.761 -23.481 1.00 44.91 523 THR A N 1
ATOM 3845 C CA . THR A 1 523 ? 26.014 35.445 -23.043 1.00 44.91 523 THR A CA 1
ATOM 3846 C C . THR A 1 523 ? 26.079 34.840 -21.642 1.00 44.91 523 THR A C 1
ATOM 3848 O O . THR A 1 523 ? 26.608 33.745 -21.481 1.00 44.91 523 THR A O 1
ATOM 3851 N N . VAL A 1 524 ? 25.577 35.547 -20.625 1.00 42.12 524 VAL A N 1
ATOM 3852 C CA . VAL A 1 524 ? 25.610 35.083 -19.226 1.00 42.12 524 VAL A CA 1
ATOM 3853 C C . VAL A 1 524 ? 24.307 34.356 -18.895 1.00 42.12 524 VAL A C 1
ATOM 3855 O O . VAL A 1 524 ? 23.241 34.969 -18.886 1.00 42.12 524 VAL A O 1
ATOM 3858 N N . THR A 1 525 ? 24.382 33.062 -18.585 1.00 40.28 525 THR A N 1
ATOM 3859 C CA . THR A 1 525 ? 23.264 32.300 -18.008 1.00 40.28 525 THR A CA 1
ATOM 3860 C C . THR A 1 525 ? 23.594 31.849 -16.589 1.00 40.28 525 THR A C 1
ATOM 3862 O O . THR A 1 525 ? 24.440 30.990 -16.391 1.00 40.28 525 THR A O 1
ATOM 3865 N N . LYS A 1 526 ? 22.884 32.478 -15.645 1.00 38.50 526 LYS A N 1
ATOM 3866 C CA . LYS A 1 526 ? 22.519 32.137 -14.255 1.00 38.50 526 LYS A CA 1
ATOM 3867 C C . LYS A 1 526 ? 23.523 31.580 -13.231 1.00 38.50 526 LYS A C 1
ATOM 3869 O O . LYS A 1 526 ? 23.201 31.706 -12.056 1.00 38.50 526 LYS A O 1
ATOM 3874 N N . ASP A 1 527 ? 24.707 31.092 -13.586 1.00 40.62 527 ASP A N 1
ATOM 3875 C CA . ASP A 1 527 ? 25.625 30.530 -12.584 1.00 40.62 527 ASP A CA 1
ATOM 3876 C C . ASP A 1 527 ? 26.891 31.382 -12.433 1.00 40.62 527 ASP A C 1
ATOM 3878 O O . ASP A 1 527 ? 27.805 31.357 -13.256 1.00 40.62 527 ASP A O 1
ATOM 3882 N N . VAL A 1 528 ? 26.927 32.173 -11.357 1.00 40.53 528 VAL A N 1
ATOM 3883 C CA . VAL A 1 528 ? 28.111 32.909 -10.897 1.00 40.53 528 VAL A CA 1
ATOM 3884 C C . VAL A 1 528 ? 28.674 32.161 -9.692 1.00 40.53 528 VAL A C 1
ATOM 3886 O O . VAL A 1 528 ? 28.042 32.134 -8.639 1.00 40.53 528 VAL A O 1
ATOM 3889 N N . SER A 1 529 ? 29.857 31.559 -9.833 1.00 40.56 529 SER A N 1
ATOM 3890 C CA . SER A 1 529 ? 30.571 30.940 -8.708 1.00 40.56 529 SER A CA 1
ATOM 3891 C C . SER A 1 529 ? 31.558 31.937 -8.098 1.00 40.56 529 SER A C 1
ATOM 3893 O O . SER A 1 529 ? 32.334 32.566 -8.823 1.00 40.56 529 SER A O 1
ATOM 3895 N N . VAL A 1 530 ? 31.521 32.089 -6.772 1.00 43.31 530 VAL A N 1
ATOM 3896 C CA . VAL A 1 530 ? 32.416 32.971 -6.009 1.00 43.31 530 VAL A CA 1
ATOM 3897 C C . VAL A 1 530 ? 33.237 32.119 -5.050 1.00 43.31 530 VAL A C 1
ATOM 3899 O O . VAL A 1 530 ? 32.701 31.579 -4.083 1.00 43.31 530 VAL A O 1
ATOM 3902 N N . ASP A 1 531 ? 34.543 32.032 -5.297 1.00 41.12 531 ASP A N 1
ATOM 3903 C CA . ASP A 1 531 ? 35.473 31.329 -4.414 1.00 41.12 531 ASP A CA 1
ATOM 3904 C C . ASP A 1 531 ? 36.095 32.291 -3.396 1.00 41.12 531 ASP A C 1
ATOM 3906 O O . ASP A 1 531 ? 36.675 33.324 -3.744 1.00 41.12 531 ASP A O 1
ATOM 3910 N N . PHE A 1 532 ? 36.011 31.931 -2.113 1.00 40.75 532 PHE A N 1
ATOM 3911 C CA . PHE A 1 532 ? 36.676 32.660 -1.035 1.00 40.75 532 PHE A CA 1
ATOM 3912 C C . PHE A 1 532 ? 38.002 31.976 -0.684 1.00 40.75 532 PHE A C 1
ATOM 3914 O O . PHE A 1 532 ? 38.004 30.781 -0.375 1.00 40.75 532 PHE A O 1
ATOM 3921 N N . PRO A 1 533 ? 39.136 32.697 -0.635 1.00 38.56 533 PRO A N 1
ATOM 3922 C CA . PRO A 1 533 ? 40.360 32.128 -0.092 1.00 38.56 533 PRO A CA 1
ATOM 3923 C C . PRO A 1 533 ? 40.174 31.873 1.413 1.00 38.56 533 PRO A C 1
ATOM 3925 O O . PRO A 1 533 ? 40.023 32.805 2.202 1.00 38.56 533 PRO A O 1
ATOM 3928 N N . VAL A 1 534 ? 40.166 30.601 1.819 1.00 38.00 534 VAL A N 1
ATOM 3929 C CA . VAL A 1 534 ? 40.066 30.199 3.230 1.00 38.00 534 VAL A CA 1
ATOM 3930 C C . VAL A 1 534 ? 41.449 30.326 3.881 1.00 38.00 534 VAL A C 1
ATOM 3932 O O . VAL A 1 534 ? 42.366 29.605 3.477 1.00 38.00 534 VAL A O 1
ATOM 3935 N N . PRO A 1 535 ? 41.654 31.191 4.894 1.00 34.84 535 PRO A N 1
ATOM 3936 C CA . PRO A 1 535 ? 42.874 31.132 5.683 1.00 34.84 535 PRO A CA 1
ATOM 3937 C C . PRO A 1 535 ? 42.847 29.862 6.540 1.00 34.84 535 PRO A C 1
ATOM 3939 O O . PRO A 1 535 ? 41.851 29.534 7.187 1.00 34.84 535 PRO A O 1
ATOM 3942 N N . SER A 1 536 ? 43.951 29.118 6.531 1.00 40.97 536 SER A N 1
ATOM 3943 C CA . SER A 1 536 ? 44.101 27.920 7.351 1.00 40.97 536 SER A CA 1
ATOM 3944 C C . SER A 1 536 ? 43.961 28.276 8.835 1.00 40.97 536 SER A C 1
ATOM 3946 O O . SER A 1 536 ? 44.741 29.087 9.326 1.00 40.97 536 SER A O 1
ATOM 3948 N N . SER A 1 537 ? 43.022 27.597 9.503 1.00 41.44 537 SER A N 1
ATOM 3949 C CA . SER A 1 537 ? 42.689 27.604 10.938 1.00 41.44 537 SER A CA 1
ATOM 3950 C C . SER A 1 537 ? 41.788 28.736 11.455 1.00 41.44 537 SER A C 1
ATOM 3952 O O . SER A 1 537 ? 42.282 29.677 12.061 1.00 41.44 537 SER A O 1
ATOM 3954 N N . GLU A 1 538 ? 40.467 28.580 11.301 1.00 35.75 538 GLU A N 1
ATOM 3955 C CA . GLU A 1 538 ? 39.446 28.804 12.349 1.00 35.75 538 GLU A CA 1
ATOM 3956 C C . GLU A 1 538 ? 38.051 28.356 11.858 1.00 35.75 538 GLU A C 1
ATOM 3958 O O . GLU A 1 538 ? 37.780 28.323 10.660 1.00 35.75 538 GLU A O 1
ATOM 3963 N N . SER A 1 539 ? 37.184 27.931 12.783 1.00 35.47 539 SER A N 1
ATOM 3964 C CA . SER A 1 539 ? 35.833 27.414 12.516 1.00 35.47 539 SER A CA 1
ATOM 3965 C C . SER A 1 539 ? 34.896 28.500 11.974 1.00 35.47 539 SER A C 1
ATOM 3967 O O . SER A 1 539 ? 34.705 29.522 12.632 1.00 35.47 539 SER A O 1
ATOM 3969 N N . VAL A 1 540 ? 34.279 28.261 10.813 1.00 30.05 540 VAL A N 1
ATOM 3970 C CA . VAL A 1 540 ? 33.390 29.214 10.126 1.00 30.05 540 VAL A CA 1
ATOM 3971 C C . VAL A 1 540 ? 31.921 28.834 10.344 1.00 30.05 540 VAL A C 1
ATOM 3973 O O . VAL A 1 540 ? 31.523 27.712 10.046 1.00 30.05 540 VAL A O 1
ATOM 3976 N N . SER A 1 541 ? 31.119 29.778 10.845 1.00 31.59 541 SER A N 1
ATOM 3977 C CA . SER A 1 541 ? 29.653 29.765 10.742 1.00 31.59 541 SER A CA 1
ATOM 3978 C C . SER A 1 541 ? 29.215 30.254 9.355 1.00 31.59 541 SER A C 1
ATOM 3980 O O . SER A 1 541 ? 29.849 31.159 8.810 1.00 31.59 541 SER A O 1
ATOM 3982 N N . GLU A 1 542 ? 28.138 29.672 8.818 1.00 31.28 542 GLU A N 1
ATOM 3983 C CA . GLU A 1 542 ? 27.551 29.949 7.494 1.00 31.28 542 GLU A CA 1
ATOM 3984 C C . GLU A 1 542 ? 27.530 31.436 7.096 1.00 31.28 542 GLU A C 1
ATOM 3986 O O . GLU A 1 542 ? 27.173 32.313 7.886 1.00 31.28 542 GLU A O 1
ATOM 3991 N N . LYS A 1 543 ? 27.880 31.702 5.830 1.00 34.22 543 LYS A N 1
ATOM 3992 C CA . LYS A 1 543 ? 27.752 32.998 5.151 1.00 34.22 543 LYS A CA 1
ATOM 3993 C C . LYS A 1 543 ? 26.853 32.811 3.927 1.00 34.22 543 LYS A C 1
ATOM 3995 O O . LYS A 1 543 ? 27.167 31.972 3.089 1.00 34.22 543 LYS A O 1
ATOM 4000 N N . SER A 1 544 ? 25.787 33.598 3.804 1.00 30.77 544 SER A N 1
ATOM 4001 C CA . SER A 1 544 ? 24.948 33.674 2.600 1.00 30.77 544 SER A CA 1
ATOM 4002 C C . SER A 1 544 ? 25.202 34.986 1.845 1.00 30.77 544 SER A C 1
ATOM 4004 O O . SER A 1 544 ? 25.468 36.022 2.458 1.00 30.77 544 SER A O 1
ATOM 4006 N N . VAL A 1 545 ? 25.140 34.934 0.512 1.00 32.31 545 VAL A N 1
ATOM 4007 C CA . VAL A 1 545 ? 25.186 36.091 -0.396 1.00 32.31 545 VAL A CA 1
ATOM 4008 C C . VAL A 1 545 ? 23.973 35.981 -1.316 1.00 32.31 545 VAL A C 1
ATOM 4010 O O . VAL A 1 545 ? 23.824 34.961 -1.984 1.00 32.31 545 VAL A O 1
ATOM 4013 N N . ASP A 1 546 ? 23.128 37.011 -1.344 1.00 33.62 546 ASP A N 1
ATOM 4014 C CA . ASP A 1 546 ? 21.989 37.099 -2.262 1.00 33.62 546 ASP A CA 1
ATOM 4015 C C . ASP A 1 546 ? 22.406 37.857 -3.532 1.00 33.62 546 ASP A C 1
ATOM 4017 O O . ASP A 1 546 ? 23.048 38.908 -3.455 1.00 33.62 546 ASP A O 1
ATOM 4021 N N . VAL A 1 547 ? 22.056 37.317 -4.702 1.00 32.81 547 VAL A N 1
ATOM 4022 C CA . VAL A 1 547 ? 22.326 37.918 -6.017 1.00 32.81 547 VAL A CA 1
ATOM 4023 C C . VAL A 1 547 ? 20.994 38.146 -6.726 1.00 32.81 547 VAL A C 1
ATOM 4025 O O . VAL A 1 547 ? 20.342 37.185 -7.132 1.00 32.81 547 VAL A O 1
ATOM 4028 N N . ASP A 1 548 ? 20.609 39.410 -6.901 1.00 34.47 548 ASP A N 1
ATOM 4029 C CA . ASP A 1 548 ? 19.435 39.797 -7.687 1.00 34.47 548 ASP A CA 1
ATOM 4030 C C . ASP A 1 548 ? 19.840 40.123 -9.132 1.00 34.47 548 ASP A C 1
ATOM 4032 O O . ASP A 1 548 ? 20.767 40.895 -9.382 1.00 34.47 548 ASP A O 1
ATOM 4036 N N . VAL A 1 549 ? 19.128 39.544 -10.102 1.00 31.75 549 VAL A N 1
ATOM 4037 C CA . VAL A 1 549 ? 19.292 39.832 -11.535 1.00 31.75 549 VAL A CA 1
ATOM 4038 C C . VAL A 1 549 ? 17.972 40.391 -12.061 1.00 31.75 549 VAL A C 1
ATOM 4040 O O . VAL A 1 549 ? 17.012 39.642 -12.240 1.00 31.75 549 VAL A O 1
ATOM 4043 N N . GLU A 1 550 ? 17.899 41.702 -12.307 1.00 31.27 550 GLU A N 1
ATOM 4044 C CA . GLU A 1 550 ? 16.710 42.320 -12.909 1.00 31.27 550 GLU A CA 1
ATOM 4045 C C . GLU A 1 550 ? 16.670 42.121 -14.434 1.00 31.27 550 GLU A C 1
ATOM 4047 O O . GLU A 1 550 ? 17.643 42.355 -15.154 1.00 31.27 550 GLU A O 1
ATOM 4052 N N . GLN A 1 551 ? 15.504 41.707 -14.937 1.00 27.38 551 GLN A N 1
ATOM 4053 C CA . GLN A 1 551 ? 15.201 41.551 -16.358 1.00 27.38 551 GLN A CA 1
ATOM 4054 C C . GLN A 1 551 ? 14.605 42.859 -16.913 1.00 27.38 551 GLN A C 1
ATOM 4056 O O . GLN A 1 551 ? 13.690 43.430 -16.324 1.00 27.38 551 GLN A O 1
ATOM 4061 N N . ILE A 1 552 ? 15.112 43.337 -18.056 1.00 25.28 552 ILE A N 1
ATOM 4062 C CA . ILE A 1 552 ? 14.614 44.547 -18.733 1.00 25.28 552 ILE A CA 1
ATOM 4063 C C . ILE A 1 552 ? 13.291 44.238 -19.443 1.00 25.28 552 ILE A C 1
ATOM 4065 O O . ILE A 1 552 ? 13.244 43.377 -20.322 1.00 25.28 552 ILE A O 1
ATOM 4069 N N . ASP A 1 553 ? 12.247 44.993 -19.102 1.00 25.31 553 ASP A N 1
ATOM 4070 C CA . ASP A 1 553 ? 10.912 44.895 -19.694 1.00 25.31 553 ASP A CA 1
ATOM 4071 C C . ASP A 1 553 ? 10.719 45.925 -20.827 1.00 25.31 553 ASP A C 1
ATOM 4073 O O . ASP A 1 553 ? 11.068 47.104 -20.696 1.00 25.31 553 ASP A O 1
ATOM 4077 N N . VAL A 1 554 ? 10.142 45.491 -21.954 1.00 26.20 554 VAL A N 1
ATOM 4078 C CA . VAL A 1 554 ? 9.778 46.344 -23.099 1.00 26.20 554 VAL A CA 1
ATOM 4079 C C . VAL A 1 554 ? 8.260 46.315 -23.266 1.00 26.20 554 VAL A C 1
ATOM 4081 O O . VAL A 1 554 ? 7.714 45.372 -23.829 1.00 26.20 554 VAL A O 1
ATOM 4084 N N . GLY A 1 555 ? 7.566 47.380 -22.854 1.00 22.80 555 GLY A N 1
ATOM 4085 C CA . GLY A 1 555 ? 6.156 47.566 -23.214 1.00 22.80 555 GLY A CA 1
ATOM 4086 C C . GLY A 1 555 ? 5.389 48.556 -22.341 1.00 22.80 555 GLY A C 1
ATOM 4087 O O . GLY A 1 555 ? 5.331 48.439 -21.129 1.00 22.80 555 GLY A O 1
ATOM 4088 N N . THR A 1 556 ? 4.783 49.554 -22.975 1.00 24.16 556 THR A N 1
ATOM 4089 C CA . THR A 1 556 ? 4.088 50.704 -22.376 1.00 24.16 556 THR A CA 1
ATOM 4090 C C . THR A 1 556 ? 2.631 50.391 -22.012 1.00 24.16 556 THR A C 1
ATOM 4092 O O . THR A 1 556 ? 1.919 49.854 -22.853 1.00 24.16 556 THR A O 1
ATOM 4095 N N . LEU A 1 557 ? 2.138 50.861 -20.854 1.00 20.41 557 LEU A N 1
ATOM 4096 C CA . LEU A 1 557 ? 0.851 51.580 -20.721 1.00 20.41 557 LEU A CA 1
ATOM 4097 C C . LEU A 1 557 ? 0.656 52.145 -19.302 1.00 20.41 557 LEU A C 1
ATOM 4099 O O . LEU A 1 557 ? 0.717 51.449 -18.296 1.00 20.41 557 LEU A O 1
ATOM 4103 N N . THR A 1 558 ? 0.419 53.452 -19.246 1.00 24.73 558 THR A N 1
ATOM 4104 C CA . THR A 1 558 ? 0.263 54.285 -18.051 1.00 24.73 558 THR A CA 1
ATOM 4105 C C . THR A 1 558 ? -1.167 54.264 -17.511 1.00 24.73 558 THR A C 1
ATOM 4107 O O . THR A 1 558 ? -2.096 54.576 -18.249 1.00 24.73 558 THR A O 1
ATOM 4110 N N . TRP A 1 559 ? -1.335 54.063 -16.198 1.00 19.83 559 TRP A N 1
ATOM 4111 C CA . TRP A 1 559 ? -2.477 54.582 -15.428 1.00 19.83 559 TRP A CA 1
ATOM 4112 C C . TRP A 1 559 ? -2.014 55.075 -14.045 1.00 19.83 559 TRP A C 1
ATOM 4114 O O . TRP A 1 559 ? -1.224 54.426 -13.367 1.00 19.83 559 TRP A O 1
ATOM 4124 N N . ARG A 1 560 ? -2.467 56.279 -13.664 1.00 22.86 560 ARG A N 1
ATOM 4125 C CA . ARG A 1 560 ? -2.102 57.015 -12.437 1.00 22.86 560 ARG A CA 1
ATOM 4126 C C . ARG A 1 560 ? -2.863 56.506 -11.206 1.00 22.86 560 ARG A C 1
ATOM 4128 O O . ARG A 1 560 ? -4.074 56.323 -11.284 1.00 22.86 560 ARG A O 1
ATOM 4135 N N . SER A 1 561 ? -2.192 56.485 -10.051 1.00 22.52 561 SER A N 1
ATOM 4136 C CA . SER A 1 561 ? -2.801 56.561 -8.710 1.00 22.52 561 SER A CA 1
ATOM 4137 C C . SER A 1 561 ? -2.057 57.614 -7.864 1.00 22.52 561 SER A C 1
ATOM 4139 O O . SER A 1 561 ? -0.836 57.705 -8.013 1.00 22.52 561 SER A O 1
ATOM 4141 N N . PRO A 1 562 ? -2.729 58.437 -7.029 1.00 28.19 562 PRO A N 1
ATOM 4142 C CA . PRO A 1 562 ? -2.070 59.457 -6.217 1.00 28.19 562 PRO A CA 1
ATOM 4143 C C . PRO A 1 562 ? -1.812 59.019 -4.759 1.00 28.19 562 PRO A C 1
ATOM 4145 O O . PRO A 1 562 ? -2.716 58.582 -4.053 1.00 28.19 562 PRO A O 1
ATOM 4148 N N . ASP A 1 563 ? -0.561 59.213 -4.338 1.00 27.67 563 ASP A N 1
ATOM 4149 C CA . ASP A 1 563 ? -0.038 59.681 -3.042 1.00 27.67 563 ASP A CA 1
ATOM 4150 C C . ASP A 1 563 ? -0.793 59.401 -1.721 1.00 27.67 563 ASP A C 1
ATOM 4152 O O . ASP A 1 563 ? -1.820 60.019 -1.431 1.00 27.67 563 ASP A O 1
ATOM 4156 N N . LYS A 1 564 ? -0.133 58.670 -0.798 1.00 29.11 564 LYS A N 1
ATOM 4157 C CA . LYS A 1 564 ? 0.465 59.236 0.444 1.00 29.11 564 LYS A CA 1
ATOM 4158 C C . LYS A 1 564 ? 1.247 58.195 1.289 1.00 29.11 564 LYS A C 1
ATOM 4160 O O . LYS A 1 564 ? 0.938 57.010 1.215 1.00 29.11 564 LYS A O 1
ATOM 4165 N N . PRO A 1 565 ? 2.244 58.624 2.100 1.00 31.05 565 PRO A N 1
ATOM 4166 C CA . PRO A 1 565 ? 3.267 57.746 2.683 1.00 31.05 565 PRO A CA 1
ATOM 4167 C C . PRO A 1 565 ? 2.958 57.232 4.104 1.00 31.05 565 PRO A C 1
ATOM 4169 O O . PRO A 1 565 ? 2.319 57.918 4.905 1.00 31.05 565 PRO A O 1
ATOM 4172 N N . LEU A 1 566 ? 3.504 56.053 4.434 1.00 24.72 566 LEU A N 1
ATOM 4173 C CA . LEU A 1 566 ? 3.606 55.512 5.795 1.00 24.72 566 LEU A CA 1
ATOM 4174 C C . LEU A 1 566 ? 4.797 56.123 6.556 1.00 24.72 566 LEU A C 1
ATOM 4176 O O . LEU A 1 566 ? 5.926 56.133 6.068 1.00 24.72 566 LEU A O 1
ATOM 4180 N N . ASN A 1 567 ? 4.538 56.566 7.789 1.00 28.39 567 ASN A N 1
ATOM 4181 C CA . ASN A 1 567 ? 5.540 56.991 8.768 1.00 28.39 567 ASN A CA 1
ATOM 4182 C C . ASN A 1 567 ? 6.067 55.797 9.583 1.00 28.39 567 ASN A C 1
ATOM 4184 O O . ASN A 1 567 ? 5.291 54.978 10.072 1.00 28.39 567 ASN A O 1
ATOM 4188 N N . LYS A 1 568 ? 7.391 55.763 9.783 1.00 31.64 568 LYS A N 1
ATOM 4189 C CA . LYS A 1 568 ? 8.113 54.892 10.726 1.00 31.64 568 LYS A CA 1
ATOM 4190 C C . LYS A 1 568 ? 7.973 55.402 12.169 1.00 31.64 568 LYS A C 1
ATOM 4192 O O . LYS A 1 568 ? 8.147 56.596 12.398 1.00 31.64 568 LYS A O 1
ATOM 4197 N N . ALA A 1 569 ? 7.807 54.498 13.138 1.00 27.05 569 ALA A N 1
ATOM 4198 C CA . ALA A 1 569 ? 8.211 54.718 14.533 1.00 27.05 569 ALA A CA 1
ATOM 4199 C C . ALA A 1 569 ? 8.510 53.384 15.252 1.00 27.05 569 ALA A C 1
ATOM 4201 O O . ALA A 1 569 ? 7.721 52.446 15.182 1.00 27.05 569 ALA A O 1
ATOM 4202 N N . ASN A 1 570 ? 9.659 53.337 15.937 1.00 26.59 570 ASN A N 1
ATOM 4203 C CA . ASN A 1 570 ? 10.129 52.250 16.807 1.00 26.59 570 ASN A CA 1
ATOM 4204 C C . ASN A 1 570 ? 9.471 52.295 18.209 1.00 26.59 570 ASN A C 1
ATOM 4206 O O . ASN A 1 570 ? 9.077 53.381 18.643 1.00 26.59 570 ASN A O 1
ATOM 4210 N N . PRO A 1 571 ? 9.439 51.175 18.966 1.00 32.75 571 PRO A N 1
ATOM 4211 C CA . PRO A 1 571 ? 8.844 51.097 20.303 1.00 32.75 571 PRO A CA 1
ATOM 4212 C C . PRO A 1 571 ? 9.892 50.950 21.421 1.00 32.75 571 PRO A C 1
ATOM 4214 O O . PRO A 1 571 ? 10.700 50.038 21.353 1.00 32.75 571 PRO A O 1
ATOM 4217 N N . VAL A 1 572 ? 9.822 51.753 22.494 1.00 28.95 572 VAL A N 1
ATOM 4218 C CA . VAL A 1 572 ? 10.203 51.355 23.873 1.00 28.95 572 VAL A CA 1
ATOM 4219 C C . VAL A 1 572 ? 9.477 52.277 24.873 1.00 28.95 572 VAL A C 1
ATOM 4221 O O . VAL A 1 572 ? 9.563 53.494 24.740 1.00 28.95 572 VAL A O 1
ATOM 4224 N N . SER A 1 573 ? 8.843 51.682 25.898 1.00 27.97 573 SER A N 1
ATOM 4225 C CA . SER A 1 573 ? 8.366 52.249 27.189 1.00 27.97 573 SER A CA 1
ATOM 4226 C C . SER A 1 573 ? 6.842 52.294 27.443 1.00 27.97 573 SER A C 1
ATOM 4228 O O . SER A 1 573 ? 6.202 53.326 27.299 1.00 27.97 573 SER A O 1
ATOM 4230 N N . SER A 1 574 ? 6.266 51.193 27.957 1.00 29.34 574 SER A N 1
ATOM 4231 C CA . SER A 1 574 ? 5.125 51.251 28.901 1.00 29.34 574 SER A CA 1
ATOM 4232 C C . SER A 1 574 ? 4.845 49.891 29.573 1.00 29.34 574 SER A C 1
ATOM 4234 O O . SER A 1 574 ? 4.077 49.093 29.045 1.00 29.34 574 SER A O 1
ATOM 4236 N N . VAL A 1 575 ? 5.424 49.612 30.748 1.00 29.95 575 VAL A N 1
ATOM 4237 C CA . VAL A 1 575 ? 4.977 48.479 31.606 1.00 29.95 575 VAL A CA 1
ATOM 4238 C C . VAL A 1 575 ? 4.832 48.857 33.092 1.00 29.95 575 VAL A C 1
ATOM 4240 O O . VAL A 1 575 ? 4.199 48.138 33.853 1.00 29.95 575 VAL A O 1
ATOM 4243 N N . THR A 1 576 ? 5.288 50.023 33.551 1.00 29.17 576 THR A N 1
ATOM 4244 C CA . THR A 1 576 ? 5.367 50.303 35.000 1.00 29.17 576 THR A CA 1
ATOM 4245 C C . THR A 1 576 ? 4.201 51.072 35.636 1.00 29.17 576 THR A C 1
ATOM 4247 O O . THR A 1 576 ? 4.239 51.291 36.840 1.00 29.17 576 THR A O 1
ATOM 4250 N N . ASN A 1 577 ? 3.132 51.422 34.908 1.00 30.23 577 ASN A N 1
ATOM 4251 C CA . ASN A 1 577 ? 2.025 52.227 35.470 1.00 30.23 577 ASN A CA 1
ATOM 4252 C C . ASN A 1 577 ? 0.707 51.474 35.746 1.00 30.23 577 ASN A C 1
ATOM 4254 O O . ASN A 1 577 ? -0.272 52.100 36.147 1.00 30.23 577 ASN A O 1
ATOM 4258 N N . SER A 1 578 ? 0.662 50.147 35.604 1.00 32.34 578 SER A N 1
ATOM 4259 C CA . SER A 1 578 ? -0.603 49.392 35.713 1.00 32.34 578 SER A CA 1
ATOM 4260 C C . SER A 1 578 ? -0.860 48.726 37.074 1.00 32.34 578 SER A C 1
ATOM 4262 O O . SER A 1 578 ? -1.937 48.179 37.275 1.00 32.34 578 SER A O 1
ATOM 4264 N N . LEU A 1 579 ? 0.081 48.766 38.027 1.00 29.91 579 LEU A N 1
ATOM 4265 C CA . LEU A 1 579 ? 0.005 47.953 39.259 1.00 29.91 579 LEU A CA 1
ATOM 4266 C C . LEU A 1 579 ? -0.454 48.687 40.533 1.00 29.91 579 LEU A C 1
ATOM 4268 O O . LEU A 1 579 ? -0.510 48.074 41.592 1.00 29.91 579 LEU A O 1
ATOM 4272 N N . GLN A 1 580 ? -0.842 49.964 40.467 1.00 34.97 580 GLN A N 1
ATOM 4273 C CA . GLN A 1 580 ? -1.271 50.719 41.661 1.00 34.97 580 GLN A CA 1
ATOM 4274 C C . GLN A 1 580 ? -2.785 50.956 41.793 1.00 34.97 580 GLN A C 1
ATOM 4276 O O . GLN A 1 580 ? -3.203 51.707 42.670 1.00 34.97 580 GLN A O 1
ATOM 4281 N N . LYS A 1 581 ? -3.631 50.313 40.974 1.00 36.91 581 LYS A N 1
ATOM 4282 C CA . LYS A 1 581 ? -5.085 50.587 40.965 1.00 36.91 581 LYS A CA 1
ATOM 4283 C C . LYS A 1 581 ? -6.000 49.425 41.379 1.00 36.91 581 LYS A C 1
ATOM 4285 O O . LYS A 1 581 ? -7.204 49.520 41.179 1.00 36.91 581 LYS A O 1
ATOM 4290 N N . VAL A 1 582 ? -5.469 48.363 41.989 1.00 40.31 582 VAL A N 1
ATOM 4291 C CA . VAL A 1 582 ? -6.262 47.200 42.436 1.00 40.31 582 VAL A CA 1
ATOM 4292 C C . VAL A 1 582 ? -5.969 46.905 43.909 1.00 40.31 582 VAL A C 1
ATOM 4294 O O . VAL A 1 582 ? -5.157 46.047 44.229 1.00 40.31 582 VAL A O 1
ATOM 4297 N N . ALA A 1 583 ? -6.567 47.673 44.822 1.00 40.09 583 ALA A N 1
ATOM 4298 C CA . ALA A 1 583 ? -6.501 47.405 46.265 1.00 40.09 583 ALA A CA 1
ATOM 4299 C C . ALA A 1 583 ? -7.655 48.088 47.023 1.00 40.09 583 ALA A C 1
ATOM 4301 O O . ALA A 1 583 ? -7.424 48.845 47.964 1.00 40.09 583 ALA A O 1
ATOM 4302 N N . GLY A 1 584 ? -8.899 47.872 46.586 1.00 37.50 584 GLY A N 1
ATOM 4303 C CA . GLY A 1 584 ? -10.062 48.528 47.193 1.00 37.50 584 GLY A CA 1
ATOM 4304 C C . GLY A 1 584 ? -11.340 47.702 47.280 1.00 37.50 584 GLY A C 1
ATOM 4305 O O . GLY A 1 584 ? -12.347 48.278 47.670 1.00 37.50 584 GLY A O 1
ATOM 4306 N N . ASP A 1 585 ? -11.319 46.410 46.939 1.00 46.00 585 ASP A N 1
ATOM 4307 C CA . ASP A 1 585 ? -12.536 45.594 46.910 1.00 46.00 585 ASP A CA 1
ATOM 4308 C C . ASP A 1 585 ? -12.500 44.456 47.940 1.00 46.00 585 ASP A C 1
ATOM 4310 O O . ASP A 1 585 ? -11.488 43.768 48.111 1.00 46.00 585 ASP A O 1
ATOM 4314 N N . GLU A 1 586 ? -13.604 44.294 48.662 1.00 41.22 586 GLU A N 1
ATOM 4315 C CA . GLU A 1 586 ? -13.754 43.384 49.805 1.00 41.22 586 GLU A CA 1
ATOM 4316 C C . GLU A 1 586 ? -13.815 41.916 49.342 1.00 41.22 586 GLU A C 1
ATOM 4318 O O . GLU A 1 586 ? -13.277 41.030 50.006 1.00 41.22 586 GLU A O 1
ATOM 4323 N N . GLU A 1 587 ? -14.294 41.682 48.117 1.00 44.06 587 GLU A N 1
ATOM 4324 C CA . GLU A 1 587 ? -14.296 40.385 47.423 1.00 44.06 587 GLU A CA 1
ATOM 4325 C C . GLU A 1 587 ? -12.870 39.903 47.076 1.00 44.06 587 GLU A C 1
ATOM 4327 O O . GLU A 1 587 ? -12.560 38.711 47.098 1.00 44.06 587 GLU A O 1
ATOM 4332 N N . THR A 1 588 ? -11.926 40.834 46.876 1.00 49.56 588 THR A N 1
ATOM 4333 C CA . THR A 1 588 ? -10.514 40.493 46.619 1.00 49.56 588 THR A CA 1
ATOM 4334 C C . THR A 1 588 ? -9.811 39.964 47.878 1.00 49.56 588 THR A C 1
ATOM 4336 O O . THR A 1 588 ? -8.830 39.227 47.774 1.00 49.56 588 THR A O 1
ATOM 4339 N N . ARG A 1 589 ? -10.302 40.293 49.084 1.00 44.31 589 ARG A N 1
ATOM 4340 C CA . ARG A 1 589 ? -9.713 39.824 50.353 1.00 44.31 589 ARG A CA 1
ATOM 4341 C C . ARG A 1 589 ? -10.057 38.372 50.678 1.00 44.31 589 ARG A C 1
ATOM 4343 O O . ARG A 1 589 ? -9.189 37.675 51.200 1.00 44.31 589 ARG A O 1
ATOM 4350 N N . GLU A 1 590 ? -11.258 37.901 50.347 1.00 43.91 590 GLU A N 1
ATOM 4351 C CA . GLU A 1 590 ? -11.616 36.481 50.509 1.00 43.91 590 GLU A CA 1
ATOM 4352 C C . GLU A 1 590 ? -10.851 35.598 49.522 1.00 43.91 590 GLU A C 1
ATOM 4354 O O . GLU A 1 590 ? -10.285 34.572 49.905 1.00 43.91 590 GLU A O 1
ATOM 4359 N N . ILE A 1 591 ? -10.716 36.064 48.281 1.00 49.62 591 ILE A N 1
ATOM 4360 C CA . ILE A 1 591 ? -9.916 35.407 47.248 1.00 49.62 591 ILE A CA 1
ATOM 4361 C C . ILE A 1 591 ? -8.438 35.321 47.685 1.00 49.62 591 ILE A C 1
ATOM 4363 O O . ILE A 1 591 ? -7.825 34.255 47.609 1.00 49.62 591 ILE A O 1
ATOM 4367 N N . LEU A 1 592 ? -7.873 36.396 48.250 1.00 43.22 592 LEU A N 1
ATOM 4368 C CA . LEU A 1 592 ? -6.499 36.403 48.770 1.00 43.22 592 LEU A CA 1
ATOM 4369 C C . LEU A 1 592 ? -6.307 35.470 49.987 1.00 43.22 592 LEU A C 1
ATOM 4371 O O . LEU A 1 592 ? -5.225 34.903 50.165 1.00 43.22 592 LEU A O 1
ATOM 4375 N N . GLY A 1 593 ? -7.346 35.270 50.805 1.00 45.09 593 GLY A N 1
ATOM 4376 C CA . GLY A 1 593 ? -7.357 34.316 51.922 1.00 45.09 593 GLY A CA 1
ATOM 4377 C C . GLY A 1 593 ? -7.314 32.853 51.467 1.00 45.09 593 GLY A C 1
ATOM 4378 O O . GLY A 1 593 ? -6.556 32.048 52.009 1.00 45.09 593 GLY A O 1
ATOM 4379 N N . VAL A 1 594 ? -8.060 32.515 50.413 1.00 51.75 594 VAL A N 1
ATOM 4380 C CA . VAL A 1 594 ? -8.035 31.175 49.801 1.00 51.75 594 VAL A CA 1
ATOM 4381 C C . VAL A 1 594 ? -6.691 30.912 49.113 1.00 51.75 594 VAL A C 1
ATOM 4383 O O . VAL A 1 594 ? -6.121 29.831 49.274 1.00 51.75 594 VAL A O 1
ATOM 4386 N N . TYR A 1 595 ? -6.121 31.914 48.433 1.00 46.94 595 TYR A N 1
ATOM 4387 C CA . TYR A 1 595 ? -4.797 31.796 47.815 1.00 46.94 595 TYR A CA 1
ATOM 4388 C C . TYR A 1 595 ? -3.672 31.636 48.839 1.00 46.94 595 TYR A C 1
ATOM 4390 O O . TYR A 1 595 ? -2.784 30.811 48.638 1.00 46.94 595 TYR A O 1
ATOM 4398 N N . THR A 1 596 ? -3.709 32.362 49.960 1.00 49.41 596 THR A N 1
ATOM 4399 C CA . THR A 1 596 ? -2.712 32.194 51.034 1.00 49.41 596 THR A CA 1
ATOM 4400 C C . THR A 1 596 ? -2.841 30.841 51.741 1.00 49.41 596 THR A C 1
ATOM 4402 O O . THR A 1 596 ? -1.820 30.249 52.093 1.00 49.41 596 THR A O 1
ATOM 4405 N N . GLY A 1 597 ? -4.057 30.295 51.864 1.00 53.84 597 GLY A N 1
ATOM 4406 C CA . GLY A 1 597 ? -4.298 28.939 52.369 1.00 53.84 597 GLY A CA 1
ATOM 4407 C C . GLY A 1 597 ? -3.781 27.835 51.438 1.00 53.84 597 GLY A C 1
ATOM 4408 O O . GLY A 1 597 ? -3.075 26.932 51.888 1.00 53.84 597 GLY A O 1
ATOM 4409 N N . LEU A 1 598 ? -4.066 27.929 50.134 1.00 52.44 598 LEU A N 1
ATOM 4410 C CA . LEU A 1 598 ? -3.570 26.981 49.126 1.00 52.44 598 LEU A CA 1
ATOM 4411 C C . LEU A 1 598 ? -2.046 27.043 48.985 1.00 52.44 598 LEU A C 1
ATOM 4413 O O . LEU A 1 598 ? -1.388 26.004 48.965 1.00 52.44 598 LEU A O 1
ATOM 4417 N N . PHE A 1 599 ? -1.469 28.246 48.965 1.00 53.50 599 PHE A N 1
ATOM 4418 C CA . PHE A 1 599 ? -0.020 28.429 48.892 1.00 53.50 599 PHE A CA 1
ATOM 4419 C C . PHE A 1 599 ? 0.681 27.891 50.149 1.00 53.50 599 PHE A C 1
ATOM 4421 O O . PHE A 1 599 ? 1.699 27.206 50.050 1.00 53.50 599 PHE A O 1
ATOM 4428 N N . GLY A 1 600 ? 0.096 28.113 51.332 1.00 62.47 600 GLY A N 1
ATOM 4429 C CA . GLY A 1 600 ? 0.572 27.529 52.587 1.00 62.47 600 GLY A CA 1
ATOM 4430 C C . GLY A 1 600 ? 0.503 25.998 52.599 1.00 62.47 600 GLY A C 1
ATOM 4431 O O . GLY A 1 600 ? 1.449 25.349 53.046 1.00 62.47 600 GLY A O 1
ATOM 4432 N N . GLY A 1 601 ? -0.571 25.413 52.056 1.00 60.31 601 GLY A N 1
ATOM 4433 C CA . GLY A 1 601 ? -0.736 23.962 51.928 1.00 60.31 601 GLY A CA 1
ATOM 4434 C C . GLY A 1 601 ? 0.294 23.321 50.995 1.00 60.31 601 GLY A C 1
ATOM 4435 O O . GLY A 1 601 ? 0.914 22.323 51.359 1.00 60.31 601 GLY A O 1
ATOM 4436 N N . VAL A 1 602 ? 0.543 23.926 49.831 1.00 63.12 602 VAL A N 1
ATOM 4437 C CA . VAL A 1 602 ? 1.545 23.441 48.866 1.00 63.12 602 VAL A CA 1
ATOM 4438 C C . VAL A 1 602 ? 2.961 23.524 49.441 1.00 63.12 602 VAL A C 1
ATOM 4440 O O . VAL A 1 602 ? 3.738 22.580 49.286 1.00 63.12 602 VAL A O 1
ATOM 4443 N N . LEU A 1 603 ? 3.295 24.599 50.164 1.00 60.59 603 LEU A N 1
ATOM 4444 C CA . LEU A 1 603 ? 4.594 24.726 50.832 1.00 60.59 603 LEU A CA 1
ATOM 4445 C C . LEU A 1 603 ? 4.777 23.697 51.956 1.00 60.59 603 LEU A C 1
ATOM 4447 O O . LEU A 1 603 ? 5.857 23.122 52.080 1.00 60.59 603 LEU A O 1
ATOM 4451 N N . LEU A 1 604 ? 3.727 23.415 52.735 1.00 60.78 604 LEU A N 1
ATOM 4452 C CA . LEU A 1 604 ? 3.756 22.388 53.782 1.00 60.78 604 LEU A CA 1
ATOM 4453 C C . LEU A 1 604 ? 3.961 20.985 53.203 1.00 60.78 604 LEU A C 1
ATOM 4455 O O . LEU A 1 604 ? 4.822 20.248 53.679 1.00 60.78 604 LEU A O 1
ATOM 4459 N N . VAL A 1 605 ? 3.215 20.626 52.156 1.00 64.19 605 VAL A N 1
ATOM 4460 C CA . VAL A 1 605 ? 3.351 19.321 51.489 1.00 64.19 605 VAL A CA 1
ATOM 4461 C C . VAL A 1 605 ? 4.733 19.180 50.847 1.00 64.19 605 VAL A C 1
ATOM 4463 O O . VAL A 1 605 ? 5.375 18.142 50.998 1.00 64.19 605 VAL A O 1
ATOM 4466 N N . SER A 1 606 ? 5.244 20.242 50.220 1.00 63.75 606 SER A N 1
ATOM 4467 C CA . SER A 1 606 ? 6.590 20.251 49.633 1.00 63.75 606 SER A CA 1
ATOM 4468 C C . SER A 1 606 ? 7.677 20.077 50.699 1.00 63.75 606 SER A C 1
ATOM 4470 O O . SER A 1 606 ? 8.585 19.269 50.521 1.00 63.75 606 SER A O 1
ATOM 4472 N N . ALA A 1 607 ? 7.560 20.753 51.848 1.00 63.56 607 ALA A N 1
ATOM 4473 C CA . ALA A 1 607 ? 8.506 20.612 52.958 1.00 63.56 607 ALA A CA 1
ATOM 4474 C C . ALA A 1 607 ? 8.508 19.194 53.564 1.00 63.56 607 ALA A C 1
ATOM 4476 O O . ALA A 1 607 ? 9.567 18.673 53.928 1.00 63.56 607 ALA A O 1
ATOM 4477 N N . VAL A 1 608 ? 7.337 18.547 53.636 1.00 69.19 608 VAL A N 1
ATOM 4478 C CA . VAL A 1 608 ? 7.206 17.152 54.087 1.00 69.19 608 VAL A CA 1
ATOM 4479 C C . VAL A 1 608 ? 7.867 16.191 53.099 1.00 69.19 608 VAL A C 1
ATOM 4481 O O . VAL A 1 608 ? 8.614 15.313 53.524 1.00 69.19 608 VAL A O 1
ATOM 4484 N N . ILE A 1 609 ? 7.649 16.376 51.794 1.00 68.38 609 ILE A N 1
ATOM 4485 C CA . ILE A 1 609 ? 8.256 15.542 50.745 1.00 68.38 609 ILE A CA 1
ATOM 4486 C C . ILE A 1 609 ? 9.783 15.679 50.756 1.00 68.38 609 ILE A C 1
ATOM 4488 O O . ILE A 1 609 ? 10.482 14.667 50.732 1.00 68.38 609 ILE A O 1
ATOM 4492 N N . VAL A 1 610 ? 10.310 16.901 50.877 1.00 69.38 610 VAL A N 1
ATOM 4493 C CA . VAL A 1 610 ? 11.760 17.146 50.967 1.00 69.38 610 VAL A CA 1
ATOM 4494 C C . VAL A 1 610 ? 12.358 16.488 52.217 1.00 69.38 610 VAL A C 1
ATOM 4496 O O . VAL A 1 610 ? 13.378 15.809 52.114 1.00 69.38 610 VAL A O 1
ATOM 4499 N N . SER A 1 611 ? 11.694 16.583 53.377 1.00 66.50 611 SER A N 1
ATOM 4500 C CA . SER A 1 611 ? 12.141 15.887 54.599 1.00 66.50 611 SER A CA 1
ATOM 4501 C C . SER A 1 611 ? 12.126 14.361 54.458 1.00 66.50 611 SER A C 1
ATOM 4503 O O . SER A 1 611 ? 13.007 13.681 54.983 1.00 66.50 611 SER A O 1
ATOM 4505 N N . LEU A 1 612 ? 11.141 13.805 53.745 1.00 67.50 612 LEU A N 1
ATOM 4506 C CA . LEU A 1 612 ? 11.048 12.368 53.470 1.00 67.50 612 LEU A CA 1
ATOM 4507 C C . LEU A 1 612 ? 12.180 11.894 52.552 1.00 67.50 612 LEU A C 1
ATOM 4509 O O . LEU A 1 612 ? 12.789 10.859 52.820 1.00 67.50 612 LEU A O 1
ATOM 4513 N N . ILE A 1 613 ? 12.497 12.664 51.510 1.00 69.50 613 ILE A N 1
ATOM 4514 C CA . ILE A 1 613 ? 13.597 12.366 50.585 1.00 69.50 613 ILE A CA 1
ATOM 4515 C C . ILE A 1 613 ? 14.949 12.442 51.308 1.00 69.50 613 ILE A C 1
ATOM 4517 O O . ILE A 1 613 ? 15.772 11.543 51.133 1.00 69.50 613 ILE A O 1
ATOM 4521 N N . ASP A 1 614 ? 15.163 13.439 52.172 1.00 68.38 614 ASP A N 1
ATOM 4522 C CA . ASP A 1 614 ? 16.374 13.548 53.002 1.00 68.38 614 ASP A CA 1
ATOM 4523 C C . ASP A 1 614 ? 16.509 12.361 53.975 1.00 68.38 614 ASP A C 1
ATOM 4525 O O . ASP A 1 614 ? 17.563 11.722 54.058 1.00 68.38 614 ASP A O 1
ATOM 4529 N N . MET A 1 615 ? 15.421 11.990 54.658 1.00 76.38 615 MET A N 1
ATOM 4530 C CA . MET A 1 615 ? 15.403 10.836 55.560 1.00 76.38 615 MET A CA 1
ATOM 4531 C C . MET A 1 615 ? 15.745 9.530 54.824 1.00 76.38 615 MET A C 1
ATOM 4533 O O . MET A 1 615 ? 16.561 8.743 55.312 1.00 76.38 615 MET A O 1
ATOM 4537 N N . VAL A 1 616 ? 15.172 9.311 53.635 1.00 72.75 616 VAL A N 1
ATOM 4538 C CA . VAL A 1 616 ? 15.450 8.134 52.794 1.00 72.75 616 VAL A CA 1
ATOM 4539 C C . VAL A 1 616 ? 16.882 8.164 52.250 1.00 72.75 616 VAL A C 1
ATOM 4541 O O . VAL A 1 616 ? 17.571 7.145 52.288 1.00 72.75 616 VAL A O 1
ATOM 4544 N N . GLY A 1 617 ? 17.381 9.323 51.816 1.00 79.75 617 GLY A N 1
ATOM 4545 C CA . GLY A 1 617 ? 18.761 9.487 51.351 1.00 79.75 617 GLY A CA 1
ATOM 4546 C C . GLY A 1 617 ? 19.793 9.167 52.435 1.00 79.75 617 GLY A C 1
ATOM 4547 O O . GLY A 1 617 ? 20.780 8.472 52.171 1.00 79.75 617 GLY A O 1
ATOM 4548 N N . LYS A 1 618 ? 19.530 9.589 53.680 1.00 76.19 618 LYS A N 1
ATOM 4549 C CA . LYS A 1 618 ? 20.350 9.257 54.858 1.00 76.19 618 LYS A CA 1
ATOM 4550 C C . LYS A 1 618 ? 20.297 7.769 55.204 1.00 76.19 618 LYS A C 1
ATOM 4552 O O . LYS A 1 618 ? 21.343 7.184 55.478 1.00 76.19 618 LYS A O 1
ATOM 4557 N N . LEU A 1 619 ? 19.120 7.143 55.130 1.00 73.06 619 LEU A N 1
ATOM 4558 C CA . LEU A 1 619 ? 18.947 5.695 55.322 1.00 73.06 619 LEU A CA 1
ATOM 4559 C C . LEU A 1 619 ? 19.701 4.862 54.276 1.00 73.06 619 LEU A C 1
ATOM 4561 O O . LEU A 1 619 ? 20.212 3.792 54.595 1.00 73.06 619 LEU A O 1
ATOM 4565 N N . LEU A 1 620 ? 19.806 5.363 53.045 1.00 77.94 620 LEU A N 1
ATOM 4566 C CA . LEU A 1 620 ? 20.467 4.680 51.931 1.00 77.94 620 LEU A CA 1
ATOM 4567 C C . LEU A 1 620 ? 21.958 5.030 51.777 1.00 77.94 620 LEU A C 1
ATOM 4569 O O . LEU A 1 620 ? 22.588 4.596 50.812 1.00 77.94 620 LEU A O 1
ATOM 4573 N N . GLY A 1 621 ? 22.540 5.817 52.690 1.00 82.75 621 GLY A N 1
ATOM 4574 C CA . GLY A 1 621 ? 23.954 6.208 52.633 1.00 82.75 621 GLY A CA 1
ATOM 4575 C C . GLY A 1 621 ? 24.308 7.116 51.447 1.00 82.75 621 GLY A C 1
ATOM 4576 O O . GLY A 1 621 ? 25.470 7.176 51.046 1.00 82.75 621 GLY A O 1
ATOM 4577 N N . LYS A 1 622 ? 23.323 7.826 50.878 1.00 76.19 622 LYS A N 1
ATOM 4578 C CA . LYS A 1 622 ? 23.485 8.741 49.737 1.00 76.19 622 LYS A CA 1
ATOM 4579 C C . LYS A 1 622 ? 23.154 10.186 50.148 1.00 76.19 622 LYS A C 1
ATOM 4581 O O . LYS A 1 622 ? 22.081 10.685 49.819 1.00 76.19 622 LYS A O 1
ATOM 4586 N N . PRO A 1 623 ? 24.075 10.904 50.817 1.00 61.47 623 PRO A N 1
ATOM 4587 C CA . PRO A 1 623 ? 23.821 12.239 51.373 1.00 61.47 623 PRO A CA 1
ATOM 4588 C C . PRO A 1 623 ? 23.781 13.380 50.331 1.00 61.47 623 PRO A C 1
ATOM 4590 O O . PRO A 1 623 ? 23.902 14.538 50.703 1.00 61.47 623 PRO A O 1
ATOM 4593 N N . ARG A 1 624 ? 23.675 13.084 49.025 1.00 55.47 624 ARG A N 1
ATOM 4594 C CA . ARG A 1 624 ? 23.704 14.082 47.930 1.00 55.47 624 ARG A CA 1
ATOM 4595 C C . ARG A 1 624 ? 22.507 14.003 46.972 1.00 55.47 624 ARG A C 1
ATOM 4597 O O . ARG A 1 624 ? 22.610 14.447 45.837 1.00 55.47 624 ARG A O 1
ATOM 4604 N N . LEU A 1 625 ? 21.376 13.454 47.417 1.00 58.06 625 LEU A N 1
ATOM 4605 C CA . LEU A 1 625 ? 20.137 13.419 46.622 1.00 58.06 625 LEU A CA 1
ATOM 4606 C C . LEU A 1 625 ? 19.428 14.788 46.516 1.00 58.06 625 LEU A C 1
ATOM 4608 O O . LEU A 1 625 ? 18.544 14.940 45.680 1.00 58.06 625 LEU A O 1
ATOM 4612 N N . GLU A 1 626 ? 19.825 15.785 47.315 1.00 52.47 626 GLU A N 1
ATOM 4613 C CA . GLU A 1 626 ? 19.163 17.101 47.377 1.00 52.47 626 GLU A CA 1
ATOM 4614 C C . GLU A 1 626 ? 19.263 17.913 46.069 1.00 52.47 626 GLU A C 1
ATOM 4616 O O . GLU A 1 626 ? 18.276 18.519 45.662 1.00 52.47 626 GLU A O 1
ATOM 4621 N N . MET A 1 627 ? 20.401 17.887 45.358 1.00 48.75 627 MET A N 1
ATOM 4622 C CA . MET A 1 627 ? 20.607 18.764 44.188 1.00 48.75 627 MET A CA 1
ATOM 4623 C C . MET A 1 627 ? 19.908 18.303 42.899 1.00 48.75 627 MET A C 1
ATOM 4625 O O . MET A 1 627 ? 19.571 19.142 42.068 1.00 48.75 627 MET A O 1
ATOM 4629 N N . GLU A 1 628 ? 19.677 17.000 42.705 1.00 53.06 628 GLU A N 1
ATOM 4630 C CA . GLU A 1 628 ? 19.017 16.503 41.483 1.00 53.06 628 GLU A CA 1
ATOM 4631 C C . GLU A 1 628 ? 17.490 16.659 41.540 1.00 53.06 628 GLU A C 1
ATOM 4633 O O . GLU A 1 628 ? 16.853 16.873 40.511 1.00 53.06 628 GLU A O 1
ATOM 4638 N N . TYR A 1 629 ? 16.888 16.623 42.734 1.00 56.09 629 TYR A N 1
ATOM 4639 C CA . TYR A 1 629 ? 15.431 16.702 42.883 1.00 56.09 629 TYR A CA 1
ATOM 4640 C C . TYR A 1 629 ? 14.893 18.127 43.044 1.00 56.09 629 TYR A C 1
ATOM 4642 O O . TYR A 1 629 ? 13.758 18.378 42.632 1.00 56.09 629 TYR A O 1
ATOM 4650 N N . GLU A 1 630 ? 15.682 19.074 43.570 1.00 49.88 630 GLU A N 1
ATOM 4651 C CA . GLU A 1 630 ? 15.256 20.478 43.663 1.00 49.88 630 GLU A CA 1
ATOM 4652 C C . GLU A 1 630 ? 14.888 21.051 42.287 1.00 49.88 630 GLU A C 1
ATOM 4654 O O . GLU A 1 630 ? 13.839 21.679 42.145 1.00 49.88 630 GLU A O 1
ATOM 4659 N N . LEU A 1 631 ? 15.685 20.777 41.247 1.00 50.66 631 LEU A N 1
ATOM 4660 C CA . LEU A 1 631 ? 15.430 21.304 39.903 1.00 50.66 631 LEU A CA 1
ATOM 4661 C C . LEU A 1 631 ? 14.104 20.782 39.322 1.00 50.66 631 LEU A C 1
ATOM 4663 O O . LEU A 1 631 ? 13.327 21.552 38.758 1.00 50.66 631 LEU A O 1
ATOM 4667 N N . HIS A 1 632 ? 13.804 19.494 39.505 1.00 54.00 632 HIS A N 1
ATOM 4668 C CA . HIS A 1 632 ? 12.569 18.889 39.002 1.00 54.00 632 HIS A CA 1
ATOM 4669 C C . HIS A 1 632 ? 11.319 19.374 39.748 1.00 54.00 632 HIS A C 1
ATOM 4671 O O . HIS A 1 632 ? 10.272 19.566 39.124 1.00 54.00 632 HIS A O 1
ATOM 4677 N N . LEU A 1 633 ? 11.424 19.635 41.053 1.00 58.09 633 LEU A N 1
ATOM 4678 C CA . LEU A 1 633 ? 10.332 20.198 41.853 1.00 58.09 633 LEU A CA 1
ATOM 4679 C C . LEU A 1 633 ? 10.036 21.655 41.479 1.00 58.09 633 LEU A C 1
ATOM 4681 O O . LEU A 1 633 ? 8.868 22.010 41.316 1.00 58.09 633 LEU A O 1
ATOM 4685 N N . TRP A 1 634 ? 11.067 22.476 41.256 1.00 59.09 634 TRP A N 1
ATOM 4686 C CA . TRP A 1 634 ? 10.891 23.859 40.801 1.00 59.09 634 TRP A CA 1
ATOM 4687 C C . TRP A 1 634 ? 10.283 23.936 39.397 1.00 59.09 634 TRP A C 1
AT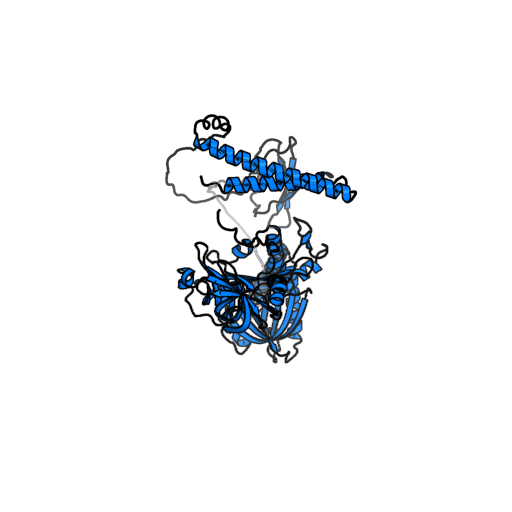OM 4689 O O . TRP A 1 634 ? 9.353 24.711 39.177 1.00 59.09 634 TRP A O 1
ATOM 4699 N N . VAL A 1 635 ? 10.735 23.091 38.465 1.00 59.84 635 VAL A N 1
ATOM 4700 C CA . VAL A 1 635 ? 10.163 23.021 37.110 1.00 59.84 635 VAL A CA 1
ATOM 4701 C C . VAL A 1 635 ? 8.697 22.580 37.159 1.00 59.84 635 VAL A C 1
ATOM 4703 O O . VAL A 1 635 ? 7.850 23.196 36.516 1.00 59.84 635 VAL A O 1
ATOM 4706 N N . SER A 1 636 ? 8.366 21.583 37.983 1.00 61.22 636 SER A N 1
ATOM 4707 C CA . SER A 1 636 ? 6.985 21.104 38.135 1.00 61.22 636 SER A CA 1
ATOM 4708 C C . SER A 1 636 ? 6.070 22.166 38.757 1.00 61.22 636 SER A C 1
ATOM 4710 O O . SER A 1 636 ? 4.956 22.375 38.281 1.00 61.22 636 SER A O 1
ATOM 4712 N N . ALA A 1 637 ? 6.547 22.899 39.769 1.00 62.81 637 ALA A N 1
ATOM 4713 C CA . ALA A 1 637 ? 5.792 23.983 40.397 1.00 62.81 637 ALA A CA 1
ATOM 4714 C C . ALA A 1 637 ? 5.520 25.147 39.426 1.00 62.81 637 ALA A C 1
ATOM 4716 O O . ALA A 1 637 ? 4.413 25.685 39.405 1.00 62.81 637 ALA A O 1
ATOM 4717 N N . VAL A 1 638 ? 6.496 25.504 38.583 1.00 65.44 638 VAL A N 1
ATOM 4718 C CA . VAL A 1 638 ? 6.344 26.547 37.553 1.00 65.44 638 VAL A CA 1
ATOM 4719 C C . VAL A 1 638 ? 5.358 26.117 36.463 1.00 65.44 638 VAL A C 1
ATOM 4721 O O . VAL A 1 638 ? 4.526 26.923 36.046 1.00 65.44 638 VAL A O 1
ATOM 4724 N N . VAL A 1 639 ? 5.387 24.848 36.042 1.00 63.69 639 VAL A N 1
ATOM 4725 C CA . VAL A 1 639 ? 4.444 24.302 35.049 1.00 63.69 639 VAL A CA 1
ATOM 4726 C C . VAL A 1 639 ? 3.013 24.291 35.590 1.00 63.69 639 VAL A C 1
ATOM 4728 O O . VAL A 1 639 ? 2.095 24.722 34.893 1.00 63.69 639 VAL A O 1
ATOM 4731 N N . VAL A 1 640 ? 2.817 23.878 36.846 1.00 67.44 640 VAL A N 1
ATOM 4732 C CA . VAL A 1 640 ? 1.494 23.886 37.490 1.00 67.44 640 VAL A CA 1
ATOM 4733 C C . VAL A 1 640 ? 0.976 25.317 37.659 1.00 67.44 640 VAL A C 1
ATOM 4735 O O . VAL A 1 640 ? -0.182 25.584 37.339 1.00 67.44 640 VAL A O 1
ATOM 4738 N N . LEU A 1 641 ? 1.820 26.268 38.072 1.00 57.88 641 LEU A N 1
ATOM 4739 C CA . LEU A 1 641 ? 1.443 27.685 38.162 1.00 57.88 641 LEU A CA 1
ATOM 4740 C C . LEU A 1 641 ? 1.073 28.278 36.794 1.00 57.88 641 LEU A C 1
ATOM 4742 O O . LEU A 1 641 ? 0.080 28.998 36.697 1.00 57.88 641 LEU A O 1
ATOM 4746 N N . GLY A 1 642 ? 1.810 27.932 35.735 1.00 69.00 642 GLY A N 1
ATOM 4747 C CA . GLY A 1 642 ? 1.500 28.347 34.364 1.00 69.00 642 GLY A CA 1
ATOM 4748 C C . GLY A 1 642 ? 0.162 27.794 33.864 1.00 69.00 642 GLY A C 1
ATOM 4749 O O . GLY A 1 642 ? -0.636 28.536 33.292 1.00 69.00 642 GLY A O 1
ATOM 4750 N N . PHE A 1 643 ? -0.127 26.520 34.145 1.00 58.53 643 PHE A N 1
ATOM 4751 C CA . PHE A 1 643 ? -1.403 25.891 33.787 1.00 58.53 643 PHE A CA 1
ATOM 4752 C C . PHE A 1 643 ? -2.583 26.478 34.562 1.00 58.53 643 PHE A C 1
ATOM 4754 O O . PHE A 1 643 ? -3.638 26.736 33.988 1.00 58.53 643 PHE A O 1
ATOM 4761 N N . THR A 1 644 ? -2.396 26.743 35.855 1.00 57.78 644 THR A N 1
ATOM 4762 C CA . THR A 1 644 ? -3.445 27.322 36.705 1.00 57.78 644 THR A CA 1
ATOM 4763 C C . THR A 1 644 ? -3.755 28.765 36.290 1.00 57.78 644 THR A C 1
ATOM 4765 O O . THR A 1 644 ? -4.912 29.171 36.296 1.00 57.78 644 THR A O 1
ATOM 4768 N N . TYR A 1 645 ? -2.743 29.525 35.856 1.00 56.22 645 TYR A N 1
ATOM 4769 C CA . TYR A 1 645 ? -2.916 30.882 35.329 1.00 56.22 645 TYR A CA 1
ATOM 4770 C C . TYR A 1 645 ? -3.663 30.911 33.984 1.00 56.22 645 TYR A C 1
ATOM 4772 O O . TYR A 1 645 ? -4.452 31.819 33.739 1.00 56.22 645 TYR A O 1
ATOM 4780 N N . LEU A 1 646 ? -3.458 29.904 33.128 1.00 52.81 646 LEU A N 1
ATOM 4781 C CA . LEU A 1 646 ? -4.119 29.786 31.820 1.00 52.81 646 LEU A CA 1
ATOM 4782 C C . LEU A 1 646 ? -5.573 29.292 31.892 1.00 52.81 646 LEU A C 1
ATOM 4784 O O . LEU A 1 646 ? -6.318 29.480 30.932 1.00 52.81 646 LEU A O 1
ATOM 4788 N N . LEU A 1 647 ? -5.972 28.663 33.000 1.00 49.22 647 LEU A N 1
ATOM 4789 C CA . LEU A 1 647 ? -7.317 28.107 33.202 1.00 49.22 647 LEU A CA 1
ATOM 4790 C C . LEU A 1 647 ? -8.272 29.047 33.959 1.00 49.22 647 LEU A C 1
ATOM 4792 O O . LEU A 1 647 ? -9.427 28.686 34.184 1.00 49.22 647 LEU A O 1
ATOM 4796 N N . LEU A 1 648 ? -7.831 30.252 34.331 1.00 48.97 648 LEU A N 1
ATOM 4797 C CA . LEU A 1 648 ? -8.716 31.274 34.889 1.00 48.97 648 LEU A CA 1
ATOM 4798 C C . LEU A 1 648 ? -9.557 31.920 33.769 1.00 48.97 648 LEU A C 1
ATOM 4800 O O . LEU A 1 648 ? -8.993 32.356 32.764 1.00 48.97 648 LEU A O 1
ATOM 4804 N N . PRO A 1 649 ? -10.891 32.012 33.916 1.00 45.34 649 PRO A N 1
ATOM 4805 C CA . PRO A 1 649 ? -11.723 32.746 32.971 1.00 45.34 649 PRO A CA 1
ATOM 4806 C C . PRO A 1 649 ? -11.445 34.251 33.104 1.00 45.34 649 PRO A C 1
ATOM 4808 O O . PRO A 1 649 ? -11.444 34.785 34.213 1.00 45.34 649 PRO A O 1
ATOM 4811 N N . THR A 1 650 ? -11.187 34.919 31.978 1.00 50.62 650 THR A N 1
ATOM 4812 C CA . THR A 1 650 ? -11.125 36.390 31.882 1.00 50.62 650 THR A CA 1
ATOM 4813 C C . THR A 1 650 ? -12.493 37.027 31.995 1.00 50.62 650 THR A C 1
ATOM 4815 O O . THR A 1 650 ? -13.411 36.496 31.323 1.00 50.62 650 THR A O 1
#

Secondary structure (DSSP, 8-state):
-------------------PPPP--EEEEEEEEEEE--HHHHHHHHHHHHHHHHHTTPPPPSEEEEEE-TT--EEEEEESSPP-SEEEEEEEEEEE--TTSEEEEEEEEEEEE--PEE--HHHHHH-HHHHTT-EEEEEEEEEEEEEEEE-TTSS-EEEEEEEEEESSPP-----SSHHHHHHHHHHHHHHHHHTT-TTTTGGGTS-TTPPEEEEE-SS--B-EEEEEEEEEEEEEEETTEEEEEEEEEEE--EE-SSSGGGGGGTTSEEEEEEEEEEEEEEHHHHHHHH--S-SSEEEETTTEEEE--EE-EEEEEEEE-TT--SGGG-EEEEEEE----SSSEEEEEEEEEEEEEEEEGGGT-TT--SEEEEEEEEEEEE--S---HHHHHHHHHHHHHHHHHHH--HHHHHHHHHHHHHHHHHTT-------------------------------------PPPP---EEEEE-----SS-EEEEEEEE-TTSS-EEEEEEEE-SS--EEEEE--TT----S--EEE--PPSS-PPP--------PPPP-----------PPPP------STTSSSS----HHHHHHHHHHHHHHHHHHHHHHHHHHHHHHHHHHTT-TT-HHHHHHHHHHHHHHHHHHHHHTS--

Foldseek 3Di:
DDDDDPDDDDPDDPDPDDDDPQPDFDKDKAKFWKDADWPVVFVVVQVVCCVLCVSVVHDRADTWIWTAHLVGQIETEGHNDDDFTATKIFTATFSADSPVHYTYGDGPDIDGDQAFAEDEPVCCFVCVNVQARGWHKYWFWKFKDWKWFADPVNPDIFIWMKMFGDHDDPPDPQFFQVLLSQLCQQPVCLVCVVVVNNVPPVCVSHPVPTLIATEGDPDKFWGDGAIWIWTWHFNDQDPSTTYIYTRDIGHPEDEDEAPVCLVVQAQGKYKYKFWKKAKKFKLQQLQQVVAPDPHQFHQDPPPGTGGGRMIKIKIWFWGAHQPDDDLQRIAIEIIIIRDDDPHRMDIDTAIKTFIFHKHACVSNPLQDGHIYGHTRDMDHPGGHPDDDPSRVVVRVVSSVSSSCSSVDDPVRRVVRNVVSVVVVVVVPPDDDDPDDDDDDDDDDDDDDDDDYDDDDDDDDDDDDDPPDQDWFWFWFWDDQDDQDKDWKWKWFDAPPDPDIDIDIDIGHRHGDIDTDTDDRNGDGDDDIDIDDPDDPDDDDDDDDGDGDDDDDDDDDDDDDDDDDDDDDDDDDDDDPPPPPPPDDDPVVVVVVVVVVVVVVVVVVVVVVVLVVVCVVCVVVVNNPPNPVVVVVVVVVVVVVVVVVVVPDDD